Protein AF-A0A0C9YYE0-F1 (afdb_monomer_lite)

Sequence (436 aa):
MYNRGRCTLEIGPHVFMDTTVFEVHYHPVPVPVASPTTFVYQSMPSGSWQSNPQSSQANETTSTALPTSTPLLASLPSTLHVTQTLVSQVNQAAASNPTLANLLQLAVAGKASPDQLKTLGLLIQSLASSPSAAVDSTQPSTDPTRSTARADSATPTLPTTSQYQLQTPTRDFDLVLEFRENPADRWTFPRGPSKCEFVTLPGISGPFGDIILTTAVPFTALNAAASQGAEGVSEIQTIPRQVIAFRFKSAGSAVWDTISRWVGPNIEENCKVLSSIKPLERKYLAHRLPEGPELSQIQSAAVPSYSMKPIKPATESSRSRRKTVRRSVADSNVPGSPTAKRKRPTQNKNQIEPPRIACHSCGQSEVPLIQGGRYCRPCVNDGRVPNPAEPVATSDLPAARKVDQHLLQPTPQPATTATMVPSTDSNANAIDDPNT

Organism: NCBI:txid765257

Foldseek 3Di:
DAWLAFFWKDWPPDIFHRKTKDWADDDQDQDPDPDPPPPPPPDDDDDDDDDDDDDDDDDDDDDDDDDDDDDPPPPDDPDDDPDVVLVVLLVVVCSVDVLLVVLVVCVVVVNHDPVSVVVNVVVSVVSVPPPPPPPDDDDDDDDDDDDDDDDDDDDDDDPPDPDRDRDDPPDGIWMWIATPVHNVDIDTDDDALKAKDWAADPPDPDQWTKIKIKGWDQDQPPPPVPPDPDDDDPDPPDRQTAIIIMIGHRRGNSVVVSSDVSNPDCNVVSVVVNVPRDHDDDPDPVPDDDPDPVVVVVVVVPPPPDPPPPPPPPDDDDDDDDDDDDDDDDDDDDDDDDDDDDDDDDPDDPPPPPDQQAAQQPGHRPADADDVSHHHPVCVVVVVDDDPPDDPPPDDDDDDDDDDDDDDDDDDDDDDDDDDDDDDDDDDDDDDDDDD

Radius of gyration: 40.67 Å; chains: 1; bounding box: 116×113×113 Å

pLDDT: mean 72.46, std 22.52, range [32.56, 98.5]

Structure (mmCIF, N/CA/C/O backbone):
data_AF-A0A0C9YYE0-F1
#
_entry.id   AF-A0A0C9YYE0-F1
#
loop_
_atom_site.group_PDB
_atom_site.id
_atom_site.type_symbol
_atom_site.label_atom_id
_atom_site.label_alt_id
_atom_site.label_comp_id
_atom_site.label_asym_id
_atom_site.label_entity_id
_atom_site.label_seq_id
_atom_site.pdbx_PDB_ins_code
_atom_site.Cartn_x
_atom_site.Cartn_y
_atom_site.Cartn_z
_atom_site.occupancy
_atom_site.B_iso_or_equiv
_atom_site.auth_seq_id
_atom_site.auth_comp_id
_atom_site.auth_asym_id
_atom_site.auth_atom_id
_atom_site.pdbx_PDB_model_num
ATOM 1 N N . MET A 1 1 ? -7.289 -2.769 -12.411 1.00 92.75 1 MET A N 1
ATOM 2 C CA . MET A 1 1 ? -6.479 -3.350 -11.318 1.00 92.75 1 MET A CA 1
ATOM 3 C C . MET A 1 1 ? -6.099 -4.757 -11.734 1.00 92.75 1 MET A C 1
ATOM 5 O O . MET A 1 1 ? -6.988 -5.525 -12.074 1.00 92.75 1 MET A O 1
ATOM 9 N N . TYR A 1 2 ? -4.808 -5.063 -11.790 1.00 97.38 2 TYR A N 1
ATOM 10 C CA . TYR A 1 2 ? -4.288 -6.334 -12.293 1.00 97.38 2 TYR A CA 1
ATOM 11 C C . TYR A 1 2 ? -3.683 -7.131 -11.139 1.00 97.38 2 TYR A C 1
ATOM 13 O O . TYR A 1 2 ? -2.832 -6.609 -10.425 1.00 97.38 2 TYR A O 1
ATOM 21 N N . ASN A 1 3 ? -4.121 -8.375 -10.938 1.00 97.88 3 ASN A N 1
ATOM 22 C CA . ASN A 1 3 ? -3.542 -9.264 -9.929 1.00 97.88 3 ASN A CA 1
ATOM 23 C C . ASN A 1 3 ? -2.155 -9.731 -10.396 1.00 97.88 3 ASN A C 1
ATOM 25 O O . ASN A 1 3 ? -2.021 -10.248 -11.507 1.00 97.88 3 ASN A O 1
ATOM 29 N N . ARG A 1 4 ? -1.132 -9.527 -9.563 1.00 98.00 4 ARG A N 1
ATOM 30 C CA . ARG A 1 4 ? 0.264 -9.875 -9.863 1.00 98.00 4 ARG A CA 1
ATOM 31 C C . ARG A 1 4 ? 0.744 -11.132 -9.147 1.00 98.00 4 ARG A C 1
ATOM 33 O O . ARG A 1 4 ? 1.753 -11.697 -9.553 1.00 98.00 4 ARG A O 1
ATOM 40 N N . GLY A 1 5 ? 0.020 -11.598 -8.133 1.00 97.81 5 GLY A N 1
ATOM 41 C CA . GLY A 1 5 ? 0.331 -12.828 -7.416 1.00 97.81 5 GLY A CA 1
ATOM 42 C C . GLY A 1 5 ? 0.007 -12.754 -5.930 1.00 97.81 5 GLY A C 1
ATOM 43 O O . GLY A 1 5 ? -0.462 -11.738 -5.417 1.00 97.81 5 GLY A O 1
ATOM 44 N N . ARG A 1 6 ? 0.275 -13.863 -5.239 1.00 98.06 6 ARG A N 1
ATOM 45 C CA . ARG A 1 6 ? 0.143 -13.999 -3.786 1.00 98.06 6 ARG A CA 1
ATOM 46 C C . ARG A 1 6 ? 1.498 -14.299 -3.169 1.00 98.06 6 ARG A C 1
ATOM 48 O O . ARG A 1 6 ? 2.318 -14.967 -3.794 1.00 98.06 6 ARG A O 1
ATOM 55 N N . CYS A 1 7 ? 1.719 -13.809 -1.960 1.00 97.94 7 CYS A N 1
ATOM 56 C CA . CYS A 1 7 ? 2.944 -14.037 -1.201 1.00 97.94 7 CYS A CA 1
ATOM 57 C C . CYS A 1 7 ? 2.685 -13.849 0.299 1.00 97.94 7 CYS A C 1
ATOM 59 O O . CYS A 1 7 ? 1.625 -13.368 0.702 1.00 97.94 7 CYS A O 1
ATOM 61 N N . THR A 1 8 ? 3.654 -14.220 1.132 1.00 98.12 8 THR A N 1
ATOM 62 C CA . THR A 1 8 ? 3.598 -13.925 2.570 1.00 98.12 8 THR A CA 1
ATOM 63 C C . THR A 1 8 ? 4.330 -12.616 2.826 1.00 98.12 8 THR A C 1
ATOM 65 O O . THR A 1 8 ? 5.513 -12.511 2.520 1.00 98.12 8 THR A O 1
ATOM 68 N N . LEU A 1 9 ? 3.649 -11.615 3.379 1.00 98.06 9 LEU A N 1
ATOM 69 C CA . LEU A 1 9 ? 4.233 -10.303 3.654 1.00 98.06 9 LEU A CA 1
ATOM 70 C C . LEU A 1 9 ? 4.647 -10.197 5.123 1.00 98.06 9 LEU A C 1
ATOM 72 O O . LEU A 1 9 ? 3.826 -10.402 6.010 1.00 98.06 9 LEU A O 1
ATOM 76 N N . GLU A 1 10 ? 5.896 -9.830 5.391 1.00 97.81 10 GLU A N 1
ATOM 77 C CA . GLU A 1 10 ? 6.389 -9.537 6.738 1.00 97.81 10 GLU A CA 1
ATOM 78 C C . GLU A 1 10 ? 6.703 -8.050 6.895 1.00 97.81 10 GLU A C 1
ATOM 80 O O . GLU A 1 10 ? 7.389 -7.448 6.060 1.00 97.81 10 GLU A O 1
ATOM 85 N N . ILE A 1 11 ? 6.217 -7.467 7.992 1.00 95.44 11 ILE A N 1
ATOM 86 C CA . ILE A 1 11 ? 6.440 -6.068 8.366 1.00 95.44 11 ILE A CA 1
ATOM 87 C C . ILE A 1 11 ? 6.867 -6.043 9.833 1.00 95.44 11 ILE A C 1
ATOM 89 O O . ILE A 1 11 ? 6.046 -6.131 10.749 1.00 95.44 11 ILE A O 1
ATOM 93 N N . GLY A 1 12 ? 8.176 -5.947 10.071 1.00 91.94 12 GLY A N 1
ATOM 94 C CA . GLY A 1 12 ? 8.724 -6.077 11.421 1.00 91.94 12 GLY A CA 1
ATOM 95 C C . GLY A 1 12 ? 8.354 -7.437 12.042 1.00 91.94 12 GLY A C 1
ATOM 96 O O . GLY A 1 12 ? 8.708 -8.457 11.457 1.00 91.94 12 GLY A O 1
ATOM 97 N N . PRO A 1 13 ? 7.674 -7.484 13.205 1.00 91.31 13 PRO A N 1
ATOM 98 C CA . PRO A 1 13 ? 7.253 -8.738 13.837 1.00 91.31 13 PRO A CA 1
ATOM 99 C C . PRO A 1 13 ? 5.944 -9.319 13.268 1.00 91.31 13 PRO A C 1
ATOM 101 O O . PRO A 1 13 ? 5.551 -10.414 13.663 1.00 91.31 13 PRO A O 1
ATOM 104 N N . HIS A 1 14 ? 5.240 -8.593 12.394 1.00 94.44 14 HIS A N 1
ATOM 105 C CA . HIS A 1 14 ? 3.946 -9.013 11.859 1.00 94.44 14 HIS A CA 1
ATOM 106 C C . HIS A 1 14 ? 4.117 -9.796 10.560 1.00 94.44 14 HIS A C 1
ATOM 108 O O . HIS A 1 14 ? 4.916 -9.414 9.704 1.00 94.44 14 HIS A O 1
ATOM 114 N N . VAL A 1 15 ? 3.339 -10.868 10.409 1.00 97.12 15 VAL A N 1
ATOM 115 C CA . VAL A 1 15 ? 3.357 -11.755 9.241 1.00 97.12 15 VAL A CA 1
ATOM 116 C C . VAL A 1 15 ? 1.936 -11.886 8.703 1.00 97.12 15 VAL A C 1
ATOM 118 O O . VAL A 1 15 ? 1.043 -12.313 9.427 1.00 97.12 15 VAL A O 1
ATOM 121 N N . PHE A 1 16 ? 1.746 -11.551 7.431 1.00 97.50 16 PHE A N 1
ATOM 122 C CA . PHE A 1 16 ? 0.470 -11.588 6.725 1.00 97.50 16 PHE A CA 1
ATOM 123 C C . PHE A 1 16 ? 0.529 -12.641 5.618 1.00 97.50 16 PHE A C 1
ATOM 125 O O . PHE A 1 16 ? 1.120 -12.435 4.551 1.00 97.50 16 PHE A O 1
ATOM 132 N N . MET A 1 17 ? -0.065 -13.801 5.884 1.00 98.00 17 MET A N 1
ATOM 133 C CA . MET A 1 17 ? -0.098 -14.916 4.936 1.00 98.00 17 MET A CA 1
ATOM 134 C C . MET A 1 17 ? -1.045 -14.626 3.766 1.00 98.00 17 MET A C 1
ATOM 136 O O . MET A 1 17 ? -2.058 -13.947 3.930 1.00 98.00 17 MET A O 1
ATOM 140 N N . ASP A 1 18 ? -0.728 -15.181 2.593 1.00 97.69 18 ASP A N 1
ATOM 141 C CA . ASP A 1 18 ? -1.560 -15.099 1.382 1.00 97.69 18 ASP A CA 1
ATOM 142 C C . ASP A 1 18 ? -1.953 -13.665 0.974 1.00 97.69 18 ASP A C 1
ATOM 144 O O . ASP A 1 18 ? -3.038 -13.429 0.436 1.00 97.69 18 ASP A O 1
ATOM 148 N N . THR A 1 19 ? -1.065 -12.697 1.211 1.00 98.19 19 THR A N 1
ATOM 149 C CA . THR A 1 19 ? -1.252 -11.309 0.778 1.00 98.19 19 THR A CA 1
ATOM 150 C C . THR A 1 19 ? -1.233 -11.254 -0.748 1.00 98.19 19 THR A C 1
ATOM 152 O O . THR A 1 19 ? -0.275 -11.705 -1.385 1.00 98.19 19 THR A O 1
ATOM 155 N N . THR A 1 20 ? -2.295 -10.710 -1.347 1.00 98.31 20 THR A N 1
ATOM 156 C CA . THR A 1 20 ? -2.402 -10.550 -2.804 1.00 98.31 20 THR A CA 1
ATOM 157 C C . THR A 1 20 ? -1.880 -9.176 -3.211 1.00 98.31 20 THR A C 1
ATOM 159 O O . THR A 1 20 ? -2.264 -8.161 -2.627 1.00 98.31 20 THR A O 1
ATOM 162 N N . VAL A 1 21 ? -1.005 -9.143 -4.216 1.00 98.38 21 VAL A N 1
ATOM 163 C CA . VAL A 1 21 ? -0.408 -7.912 -4.747 1.00 98.38 21 VAL A CA 1
ATOM 164 C C . VAL A 1 21 ? -1.102 -7.533 -6.048 1.00 98.38 21 VAL A C 1
ATOM 166 O O . VAL A 1 21 ? -1.227 -8.350 -6.965 1.00 98.38 21 VAL A O 1
ATOM 169 N N . PHE A 1 22 ? -1.518 -6.277 -6.148 1.00 98.50 22 PHE A N 1
ATOM 170 C CA . PHE A 1 22 ? -2.185 -5.735 -7.320 1.00 98.50 22 PHE A CA 1
ATOM 171 C C . PHE A 1 22 ? -1.460 -4.519 -7.888 1.00 98.50 22 PHE A C 1
ATOM 173 O O . PHE A 1 22 ? -0.924 -3.686 -7.160 1.00 98.50 22 PHE A O 1
ATOM 180 N N . GLU A 1 23 ? -1.528 -4.397 -9.210 1.00 97.94 23 GLU A N 1
ATOM 181 C CA . GLU A 1 23 ? -1.087 -3.236 -9.973 1.00 97.94 23 GLU A CA 1
ATOM 182 C C . GLU A 1 23 ? -2.306 -2.399 -10.392 1.00 97.94 23 GLU A C 1
ATOM 184 O O . GLU A 1 23 ? -3.191 -2.875 -11.120 1.00 97.94 23 GLU A O 1
ATOM 189 N N . VAL A 1 24 ? -2.386 -1.152 -9.930 1.00 97.19 24 VAL A N 1
ATOM 190 C CA . VAL A 1 24 ? -3.504 -0.244 -10.223 1.00 97.19 24 VAL A CA 1
ATOM 191 C C . VAL A 1 24 ? -3.076 0.804 -11.237 1.00 97.19 24 VAL A C 1
ATOM 193 O O . VAL A 1 24 ? -2.284 1.685 -10.931 1.00 97.19 24 VAL A O 1
ATOM 196 N N . HIS A 1 25 ? -3.650 0.726 -12.436 1.00 95.31 25 HIS A N 1
ATOM 197 C CA . HIS A 1 25 ? -3.531 1.758 -13.463 1.00 95.31 25 HIS A CA 1
ATOM 198 C C . HIS A 1 25 ? -4.698 2.726 -13.362 1.00 95.31 25 HIS A C 1
ATOM 200 O O . HIS A 1 25 ? -5.850 2.301 -13.235 1.00 95.31 25 HIS A O 1
ATOM 206 N N . TYR A 1 26 ? -4.393 4.015 -13.439 1.00 91.69 26 TYR A N 1
ATOM 207 C CA . TYR A 1 26 ? -5.392 5.072 -13.446 1.00 91.69 26 TYR A CA 1
ATOM 208 C C . TYR A 1 26 ? -5.872 5.309 -14.873 1.00 91.69 26 TYR A C 1
ATOM 210 O O . TYR A 1 26 ? -5.066 5.477 -15.788 1.00 91.69 26 TYR A O 1
ATOM 218 N N . HIS A 1 27 ? -7.189 5.323 -15.069 1.00 86.69 27 HIS A N 1
ATOM 219 C CA . HIS A 1 27 ? -7.743 5.739 -16.349 1.00 86.69 27 HIS A CA 1
ATOM 220 C C . HIS A 1 27 ? -7.502 7.240 -16.539 1.00 86.69 27 HIS A C 1
ATOM 222 O O . HIS A 1 27 ? -7.683 8.000 -15.582 1.00 86.69 27 HIS A O 1
ATOM 228 N N . PRO A 1 28 ? -7.099 7.677 -17.746 1.00 83.00 28 PRO A N 1
ATOM 229 C CA . PRO A 1 28 ? -7.001 9.095 -18.036 1.00 83.00 28 PRO A CA 1
ATOM 230 C C . PRO A 1 28 ? -8.387 9.708 -17.838 1.00 83.00 28 PRO A C 1
ATOM 232 O O . PRO A 1 28 ? -9.359 9.299 -18.474 1.00 83.00 28 PRO A O 1
ATOM 235 N N . VAL A 1 29 ? -8.486 10.655 -16.908 1.00 80.12 29 VAL A N 1
ATOM 236 C CA . VAL A 1 29 ? -9.707 11.437 -16.735 1.00 80.12 29 VAL A CA 1
ATOM 237 C C . VAL A 1 29 ? -9.737 12.434 -17.891 1.00 80.12 29 VAL A C 1
ATOM 239 O O . VAL A 1 29 ? -8.778 13.198 -18.028 1.00 80.12 29 VAL A O 1
ATOM 242 N N . PRO A 1 30 ? -10.776 12.433 -18.745 1.00 76.62 30 PRO A N 1
ATOM 243 C CA . PRO A 1 30 ? -10.892 13.420 -19.804 1.00 76.62 30 PRO A CA 1
ATOM 244 C C . PRO A 1 30 ? -11.035 14.795 -19.152 1.00 76.62 30 PRO A C 1
ATOM 246 O O . PRO A 1 30 ? -12.069 15.119 -18.569 1.00 76.62 30 PRO A O 1
ATOM 249 N N . VAL A 1 31 ? -9.973 15.593 -19.210 1.00 75.06 31 VAL A N 1
ATOM 250 C CA . VAL A 1 31 ? -10.035 16.989 -18.793 1.00 75.06 31 VAL A CA 1
ATOM 251 C C . VAL A 1 31 ? -10.754 17.737 -19.915 1.00 75.06 31 VAL A C 1
ATOM 253 O O . VAL A 1 31 ? -10.310 17.652 -21.065 1.00 75.06 31 VAL A O 1
ATOM 256 N N . PRO A 1 32 ? -11.873 18.431 -19.642 1.00 69.81 32 PRO A N 1
ATOM 257 C CA . PRO A 1 32 ? -12.499 19.264 -20.652 1.00 69.81 32 PRO A CA 1
ATOM 258 C C . PRO A 1 32 ? -11.482 20.328 -21.062 1.00 69.81 32 PRO A C 1
ATOM 260 O O . PRO A 1 32 ? -11.087 21.169 -20.254 1.00 69.81 32 PRO A O 1
ATOM 263 N N . VAL A 1 33 ? -11.022 20.264 -22.312 1.00 75.62 33 VAL A N 1
ATOM 264 C CA . VAL A 1 33 ? -10.204 21.325 -22.894 1.00 75.62 33 VAL A CA 1
ATOM 265 C C . VAL A 1 33 ? -11.067 22.573 -22.838 1.00 75.62 33 VAL A C 1
ATOM 267 O O . VAL A 1 33 ? -12.129 22.611 -23.465 1.00 75.62 33 VAL A O 1
ATOM 270 N N . ALA A 1 34 ? -10.652 23.555 -22.034 1.00 68.69 34 ALA A N 1
ATOM 271 C CA . ALA A 1 34 ? -11.303 24.850 -22.005 1.00 68.69 34 ALA A CA 1
ATOM 272 C C . ALA A 1 34 ? -11.390 25.320 -23.456 1.00 68.69 34 ALA A C 1
ATOM 274 O O . ALA A 1 34 ? -10.364 25.514 -24.113 1.00 68.69 34 ALA A O 1
ATOM 275 N N . SER A 1 35 ? -12.614 25.397 -23.986 1.00 71.06 35 SER A N 1
ATOM 276 C CA . SER A 1 35 ? -12.828 25.946 -25.319 1.00 71.06 35 SER A CA 1
ATOM 277 C C . SER A 1 35 ? -12.159 27.314 -25.312 1.00 71.06 35 SER A C 1
ATOM 279 O O . SER A 1 35 ? -12.397 28.052 -24.351 1.00 71.06 35 SER A O 1
ATOM 281 N N . PRO A 1 36 ? -11.282 27.635 -26.281 1.00 66.94 36 PRO A N 1
ATOM 282 C CA . PRO A 1 36 ? -10.594 28.912 -26.284 1.00 66.94 36 PRO A CA 1
ATOM 283 C C . PRO A 1 36 ? -11.669 29.984 -26.204 1.00 66.94 36 PRO A C 1
ATOM 285 O O . PRO A 1 36 ? -12.469 30.134 -27.130 1.00 66.94 36 PRO A O 1
ATOM 288 N N . THR A 1 37 ? -11.743 30.659 -25.057 1.00 55.25 37 THR A N 1
ATOM 289 C CA . THR A 1 37 ? -12.642 31.778 -24.845 1.00 55.25 37 THR A CA 1
ATOM 290 C C . THR A 1 37 ? -12.244 32.776 -25.905 1.00 55.25 37 THR A C 1
ATOM 292 O O . THR A 1 37 ? -11.192 33.411 -25.829 1.00 55.25 37 THR A O 1
ATOM 295 N N . THR A 1 38 ? -13.043 32.847 -26.963 1.00 57.56 38 THR A N 1
ATOM 296 C CA . THR A 1 38 ? -12.921 33.909 -27.939 1.00 57.56 38 THR A CA 1
ATOM 297 C C . THR A 1 38 ? -13.198 35.162 -27.128 1.00 57.56 38 THR A C 1
ATOM 299 O O . THR A 1 38 ? -14.326 35.372 -26.687 1.00 57.56 38 THR A O 1
ATOM 302 N N . PHE A 1 39 ? -12.147 35.917 -26.800 1.00 47.28 39 PHE A N 1
ATOM 303 C CA . PHE A 1 39 ? -12.272 37.202 -26.132 1.00 47.28 39 PHE A CA 1
ATOM 304 C C . PHE A 1 39 ? -13.106 38.087 -27.055 1.00 47.28 39 PHE A C 1
ATOM 306 O O . PHE A 1 39 ? -12.592 38.694 -27.993 1.00 47.28 39 PHE A O 1
ATOM 313 N N . VAL A 1 40 ? -14.417 38.124 -26.827 1.00 42.78 40 VAL A N 1
ATOM 314 C CA . VAL A 1 40 ? -15.270 39.154 -27.398 1.00 42.78 40 VAL A CA 1
ATOM 315 C C . VAL A 1 40 ? -14.863 40.429 -26.677 1.00 42.78 40 VAL A C 1
ATOM 317 O O . VAL A 1 40 ? -15.182 40.628 -25.507 1.00 42.78 40 VAL A O 1
ATOM 320 N N . TYR A 1 41 ? -14.082 41.254 -27.367 1.00 40.50 41 TYR A N 1
ATOM 321 C CA . TYR A 1 41 ? -13.718 42.597 -26.941 1.00 40.50 41 TYR A CA 1
ATOM 322 C C . TYR A 1 41 ? -15.015 43.419 -26.855 1.00 40.50 41 TYR A C 1
ATOM 324 O O . TYR A 1 41 ? -15.444 44.035 -27.828 1.00 40.50 41 TYR A O 1
ATOM 332 N N . GLN A 1 42 ? -15.700 43.389 -25.711 1.00 41.75 42 GLN A N 1
ATOM 333 C CA . GLN A 1 42 ? -16.744 44.366 -25.423 1.00 41.75 42 GLN A CA 1
ATOM 334 C C . GLN A 1 42 ? -16.045 45.685 -25.095 1.00 41.75 42 GLN A C 1
ATOM 336 O O . GLN A 1 42 ? -15.520 45.886 -24.002 1.00 41.75 42 GLN A O 1
ATOM 341 N N . SER A 1 43 ? -16.002 46.573 -26.084 1.00 41.34 43 SER A N 1
ATOM 342 C CA . SER A 1 43 ? -15.603 47.967 -25.933 1.00 41.34 43 SER A CA 1
ATOM 343 C C . SER A 1 43 ? -16.503 48.649 -24.900 1.00 41.34 43 SER A C 1
ATOM 345 O O . SER A 1 43 ? -17.655 48.968 -25.198 1.00 41.34 43 SER A O 1
ATOM 347 N N . MET A 1 44 ? -15.996 48.862 -23.685 1.00 43.19 44 MET A N 1
ATOM 348 C CA . MET A 1 44 ? -16.654 49.735 -22.716 1.00 43.19 44 MET A CA 1
ATOM 349 C C . MET A 1 44 ? -16.410 51.209 -23.082 1.00 43.19 44 MET A C 1
ATOM 351 O O . MET A 1 44 ? -15.272 51.573 -23.385 1.00 43.19 44 MET A O 1
ATOM 355 N N . PRO A 1 45 ? -17.443 52.070 -23.051 1.00 46.69 45 PRO A N 1
ATOM 356 C CA . PRO A 1 45 ? -17.283 53.505 -23.235 1.00 46.69 45 PRO A CA 1
ATOM 357 C C . PRO A 1 45 ? -16.617 54.143 -22.008 1.00 46.69 45 PRO A C 1
ATOM 359 O O . PRO A 1 45 ? -16.979 53.875 -20.863 1.00 46.69 45 PRO A O 1
ATOM 362 N N . SER A 1 46 ? -15.636 55.003 -22.276 1.00 50.78 46 SER A N 1
ATOM 363 C CA . SER A 1 46 ? -14.877 55.788 -21.304 1.00 50.78 46 SER A CA 1
ATOM 364 C C . SER A 1 46 ? -15.783 56.634 -20.401 1.00 50.78 46 SER A C 1
ATOM 366 O O . SER A 1 46 ? -16.405 57.589 -20.861 1.00 50.78 46 SER A O 1
ATOM 368 N N . GLY A 1 47 ? -15.807 56.314 -19.106 1.00 42.88 47 GLY A N 1
ATOM 369 C CA . GLY A 1 47 ? -16.393 57.132 -18.044 1.00 42.88 47 GLY A CA 1
ATOM 370 C C . GLY A 1 47 ? -15.314 57.559 -17.051 1.00 42.88 47 GLY A C 1
ATOM 371 O O . GLY A 1 47 ? -14.641 56.726 -16.451 1.00 42.88 47 GLY A O 1
ATOM 372 N N . SER A 1 48 ? -15.128 58.869 -16.932 1.00 43.69 48 SER A N 1
ATOM 373 C CA . SER A 1 48 ? -14.142 59.578 -16.116 1.00 43.69 48 SER A CA 1
ATOM 374 C C . SER A 1 48 ? -14.287 59.327 -14.611 1.00 43.69 48 SER A C 1
ATOM 376 O O . SER A 1 48 ? -15.347 59.582 -14.041 1.00 43.69 48 SER A O 1
ATOM 378 N N . TRP A 1 49 ? -13.194 58.940 -13.952 1.00 32.56 49 TRP A N 1
ATOM 379 C CA . TRP A 1 49 ? -13.071 58.968 -12.495 1.00 32.56 49 TRP A CA 1
ATOM 380 C C . TRP A 1 49 ? -12.626 60.360 -12.046 1.00 32.56 49 TRP A C 1
ATOM 382 O O . TRP A 1 49 ? -11.526 60.801 -12.376 1.00 32.56 49 TRP A O 1
ATOM 392 N N . GLN A 1 50 ? -13.483 61.042 -11.289 1.00 43.66 50 GLN A N 1
ATOM 393 C CA . GLN A 1 50 ? -13.140 62.254 -10.556 1.00 43.66 50 GLN A CA 1
ATOM 394 C C . GLN A 1 50 ? -12.857 61.856 -9.104 1.00 43.66 50 GLN A C 1
ATOM 396 O O . GLN A 1 50 ? -13.696 61.281 -8.413 1.00 43.66 50 GLN A O 1
ATOM 401 N N . SER A 1 51 ? -11.623 62.105 -8.684 1.00 44.22 51 SER A N 1
ATOM 402 C CA . SER A 1 51 ? -11.086 61.890 -7.345 1.00 44.22 51 SER A CA 1
ATOM 403 C C . SER A 1 51 ? -11.695 62.853 -6.328 1.00 44.22 51 SER A C 1
ATOM 405 O O . SER A 1 51 ? -11.738 64.054 -6.591 1.00 44.22 51 SER A O 1
ATOM 407 N N . ASN A 1 52 ? -12.038 62.360 -5.136 1.00 37.03 52 ASN A N 1
ATOM 408 C CA . ASN A 1 52 ? -12.161 63.208 -3.952 1.00 37.03 52 ASN A CA 1
ATOM 409 C C . ASN A 1 52 ? -11.738 62.438 -2.681 1.00 37.03 52 ASN A C 1
ATOM 411 O O . ASN A 1 52 ? -12.254 61.341 -2.461 1.00 37.03 52 ASN A O 1
ATOM 415 N N . PRO A 1 53 ? -10.822 62.968 -1.848 1.00 54.12 53 PRO A N 1
ATOM 416 C CA . PRO A 1 53 ? -10.465 62.376 -0.561 1.00 54.12 53 PRO A CA 1
ATOM 417 C C . PRO A 1 53 ? -10.923 63.268 0.603 1.00 54.12 53 PRO A C 1
ATOM 419 O O . PRO A 1 53 ? -10.522 64.425 0.661 1.00 54.12 53 PRO A O 1
ATOM 422 N N . GLN A 1 54 ? -11.685 62.749 1.577 1.00 39.12 54 GLN A N 1
ATOM 423 C CA . GLN A 1 54 ? -11.810 63.443 2.868 1.00 39.12 54 GLN A CA 1
ATOM 424 C C . GLN A 1 54 ? -12.289 62.551 4.035 1.00 39.12 54 GLN A C 1
ATOM 426 O O . GLN A 1 54 ? -13.397 62.031 4.036 1.00 39.12 54 GLN A O 1
ATOM 431 N N . SER A 1 55 ? -11.381 62.409 5.007 1.00 40.22 55 SER A N 1
ATOM 432 C CA . SER A 1 55 ? -11.509 62.442 6.478 1.00 40.22 55 SER A CA 1
ATOM 433 C C . SER A 1 55 ? -12.695 61.813 7.248 1.00 40.22 55 SER A C 1
ATOM 435 O O . SER A 1 55 ? -13.831 62.255 7.148 1.00 40.22 55 SER A O 1
ATOM 437 N N . SER A 1 56 ? -12.294 60.982 8.224 1.00 43.03 56 SER A N 1
ATOM 438 C CA . SER A 1 56 ? -12.629 61.009 9.666 1.00 43.03 56 SER A CA 1
ATOM 439 C C . SER A 1 56 ? -14.046 60.741 10.201 1.00 43.03 56 SER A C 1
ATOM 441 O O . SER A 1 56 ? -15.028 61.320 9.764 1.00 43.03 56 SER A O 1
ATOM 443 N N . GLN A 1 57 ? -14.010 60.051 11.351 1.00 38.56 57 GLN A N 1
ATOM 444 C CA . GLN A 1 57 ? -14.910 60.084 12.513 1.00 38.56 57 GLN A CA 1
ATOM 445 C C . GLN A 1 57 ? -15.977 58.997 12.688 1.00 38.56 57 GLN A C 1
ATOM 447 O O . GLN A 1 57 ? -16.406 58.308 11.773 1.00 38.56 57 GLN A O 1
ATOM 452 N N . ALA A 1 58 ? -16.248 58.806 13.977 1.00 43.47 58 ALA A N 1
ATOM 453 C CA . ALA A 1 58 ? -16.788 57.650 14.661 1.00 43.47 58 ALA A CA 1
ATOM 454 C C . ALA A 1 58 ? -18.301 57.754 14.932 1.00 43.47 58 ALA A C 1
ATOM 456 O O . ALA A 1 58 ? -18.901 58.807 14.752 1.00 43.47 58 ALA A O 1
ATOM 457 N N . ASN A 1 59 ? -18.813 56.669 15.522 1.00 40.72 59 ASN A N 1
ATOM 458 C CA . ASN A 1 59 ? -20.022 56.533 16.342 1.00 40.72 59 ASN A CA 1
ATOM 459 C C . ASN A 1 59 ? -21.416 56.411 15.681 1.00 40.72 59 ASN A C 1
ATOM 461 O O . ASN A 1 59 ? -21.914 57.304 15.014 1.00 40.72 59 ASN A O 1
ATOM 465 N N . GLU A 1 60 ? -22.041 55.277 16.032 1.00 40.94 60 GLU A N 1
ATOM 466 C CA . GLU A 1 60 ? -23.391 55.104 16.602 1.00 40.94 60 GLU A CA 1
ATOM 467 C C . GLU A 1 60 ? -24.678 55.434 15.804 1.00 40.94 60 GLU A C 1
ATOM 469 O O . GLU A 1 60 ? -25.001 56.572 15.502 1.00 40.94 60 GLU A O 1
ATOM 474 N N . THR A 1 61 ? -25.480 54.365 15.640 1.00 39.69 61 THR A N 1
ATOM 475 C CA . THR A 1 61 ? -26.958 54.244 15.746 1.00 39.69 61 THR A CA 1
ATOM 476 C C . THR A 1 61 ? -27.871 55.256 15.045 1.00 39.69 61 THR A C 1
ATOM 478 O O . THR A 1 61 ? -28.024 56.370 15.518 1.00 39.69 61 THR A O 1
ATOM 481 N N . THR A 1 62 ? -28.691 54.807 14.079 1.00 38.09 62 THR A N 1
ATOM 482 C CA . THR A 1 62 ? -30.154 54.566 14.235 1.00 38.09 62 THR A CA 1
ATOM 483 C C . THR A 1 62 ? -30.826 54.098 12.931 1.00 38.09 62 THR A C 1
ATOM 485 O O . THR A 1 62 ? -30.372 54.367 11.826 1.00 38.09 62 THR A O 1
ATOM 488 N N . SER A 1 63 ? -31.919 53.355 13.111 1.00 43.53 63 SER A N 1
ATOM 489 C CA . SER A 1 63 ? -32.778 52.680 12.136 1.00 43.53 63 SER A CA 1
ATOM 490 C C . SER A 1 63 ? -33.441 53.569 11.077 1.00 43.53 63 SER A C 1
ATOM 492 O O . SER A 1 63 ? -33.942 54.649 11.379 1.00 43.53 63 SER A O 1
ATOM 494 N N . THR A 1 64 ? -33.654 53.018 9.877 1.00 39.19 64 THR A N 1
ATOM 495 C CA . THR A 1 64 ? -34.842 53.329 9.061 1.00 39.19 64 THR A CA 1
ATOM 496 C C . THR A 1 64 ? -35.244 52.102 8.237 1.00 39.19 64 THR A C 1
ATOM 498 O O . THR A 1 64 ? -34.421 51.486 7.566 1.00 39.19 64 THR A O 1
ATOM 501 N N . ALA A 1 65 ? -36.508 51.706 8.372 1.00 46.00 65 ALA A N 1
ATOM 502 C CA . ALA A 1 65 ? -37.123 50.508 7.809 1.00 46.00 65 ALA A CA 1
ATOM 503 C C . ALA A 1 65 ? -37.597 50.709 6.359 1.00 46.00 65 ALA A C 1
ATOM 505 O O . ALA A 1 65 ? -38.092 51.789 6.061 1.00 46.00 65 ALA A O 1
ATOM 506 N N . LEU A 1 66 ? -37.516 49.662 5.516 1.00 42.28 66 LEU A N 1
ATOM 507 C CA . LEU A 1 66 ? -38.394 49.343 4.363 1.00 42.28 66 LEU A CA 1
ATOM 508 C C . LEU A 1 66 ? -37.905 48.044 3.654 1.00 42.28 66 LEU A C 1
ATOM 510 O O . LEU A 1 66 ? -36.760 47.646 3.848 1.00 42.28 66 LEU A O 1
ATOM 514 N N . PRO A 1 67 ? -38.700 47.431 2.757 1.00 43.75 67 PRO A N 1
ATOM 515 C CA . PRO A 1 67 ? -39.810 46.523 3.008 1.00 43.75 67 PRO A CA 1
ATOM 516 C C . PRO A 1 67 ? -39.411 45.029 2.982 1.00 43.75 67 PRO A C 1
ATOM 518 O O . PRO A 1 67 ? -38.496 44.578 2.296 1.00 43.75 67 PRO A O 1
ATOM 521 N N . THR A 1 68 ? -40.185 44.258 3.735 1.00 41.25 68 THR A N 1
ATOM 522 C CA . THR A 1 68 ? -40.116 42.813 3.952 1.00 41.25 68 THR A CA 1
ATOM 523 C C . THR A 1 68 ? -40.289 42.011 2.656 1.00 41.25 68 THR A C 1
ATOM 525 O O . THR A 1 68 ? -41.398 41.885 2.142 1.00 41.25 68 THR A O 1
ATOM 528 N N . SER A 1 69 ? -39.207 41.403 2.166 1.00 40.66 69 SER A N 1
ATOM 529 C CA . SER A 1 69 ? -39.285 40.207 1.322 1.00 40.66 69 SER A CA 1
ATOM 530 C C . SER A 1 69 ? -39.235 38.977 2.232 1.00 40.66 69 SER A C 1
ATOM 532 O O . SER A 1 69 ? -38.355 38.811 3.075 1.00 40.66 69 SER A O 1
ATOM 534 N N . THR A 1 70 ? -40.269 38.158 2.124 1.00 44.09 70 THR A N 1
ATOM 535 C CA . THR A 1 70 ? -40.492 36.914 2.866 1.00 44.09 70 THR A CA 1
ATOM 536 C C . THR A 1 70 ? -39.312 35.937 2.732 1.00 44.09 70 THR A C 1
ATOM 538 O O . THR A 1 70 ? -38.854 35.705 1.612 1.00 44.09 70 THR A O 1
ATOM 541 N N . PRO A 1 71 ? -38.826 35.315 3.824 1.00 49.16 71 PRO A N 1
ATOM 542 C CA . PRO A 1 71 ? -37.639 34.469 3.776 1.00 49.16 71 PRO A CA 1
ATOM 543 C C . PRO A 1 71 ? -37.953 33.069 3.221 1.00 49.16 71 PRO A C 1
ATOM 545 O O . PRO A 1 71 ? -38.682 32.290 3.830 1.00 49.16 71 PRO A O 1
ATOM 548 N N . LEU A 1 72 ? -37.302 32.705 2.111 1.00 50.25 72 LEU A N 1
ATOM 549 C CA . LEU A 1 72 ? -37.253 31.346 1.536 1.00 50.25 72 LEU A CA 1
ATOM 550 C C . LEU A 1 72 ? -36.561 30.300 2.444 1.00 50.25 72 LEU A C 1
ATOM 552 O O . LEU A 1 72 ? -36.487 29.123 2.098 1.00 50.25 72 LEU A O 1
ATOM 556 N N . LEU A 1 73 ? -36.069 30.702 3.620 1.00 48.19 73 LEU A N 1
ATOM 557 C CA . LEU A 1 73 ? -35.276 29.863 4.526 1.00 48.19 73 LEU A CA 1
ATOM 558 C C . LEU A 1 73 ? -36.103 28.881 5.377 1.00 48.19 73 LEU A C 1
ATOM 560 O O . LEU A 1 73 ? -35.524 28.002 6.006 1.00 48.19 73 LEU A O 1
ATOM 564 N N . ALA A 1 74 ? -37.437 28.978 5.382 1.00 47.34 74 ALA A N 1
ATOM 565 C CA . ALA A 1 74 ? -38.298 28.106 6.194 1.00 47.34 74 ALA A CA 1
ATOM 566 C C . ALA A 1 74 ? -38.593 26.723 5.570 1.00 47.34 74 ALA A C 1
ATOM 568 O O . ALA A 1 74 ? -39.285 25.918 6.186 1.00 47.34 74 ALA A O 1
ATOM 569 N N . SER A 1 75 ? -38.089 26.430 4.365 1.00 47.03 75 SER A N 1
ATOM 570 C CA . SER A 1 75 ? -38.373 25.169 3.648 1.00 47.03 75 SER A CA 1
ATOM 571 C C . SER A 1 75 ? -37.183 24.209 3.537 1.00 47.03 75 SER A C 1
ATOM 573 O O . SER A 1 75 ? -37.293 23.157 2.911 1.00 47.03 75 SER A O 1
ATOM 575 N N . LEU A 1 76 ? -36.046 24.531 4.159 1.00 50.88 76 LEU A N 1
ATOM 576 C CA . LEU A 1 76 ? -34.874 23.659 4.159 1.00 50.88 76 LEU A CA 1
ATOM 577 C C . LEU A 1 76 ? -35.061 22.527 5.186 1.00 50.88 76 LEU A C 1
ATOM 579 O O . LEU A 1 76 ? -35.125 22.812 6.385 1.00 50.88 76 LEU A O 1
ATOM 583 N N . PRO A 1 77 ? -35.125 21.246 4.774 1.00 60.56 77 PRO A N 1
ATOM 584 C CA . PRO A 1 77 ? -35.104 20.144 5.726 1.00 60.56 77 PRO A CA 1
ATOM 585 C C . PRO A 1 77 ? -33.783 20.200 6.501 1.00 60.56 77 PRO A C 1
ATOM 587 O O . PRO A 1 77 ? -32.707 20.178 5.905 1.00 60.56 77 PRO A O 1
ATOM 590 N N . SER A 1 78 ? -33.843 20.259 7.834 1.00 60.34 78 SER A N 1
ATOM 591 C CA . SER A 1 78 ? -32.675 20.410 8.725 1.00 60.34 78 SER A CA 1
ATOM 592 C C . SER A 1 78 ? -31.705 19.212 8.724 1.00 60.34 78 SER A C 1
ATOM 594 O O . SER A 1 78 ? -30.836 19.111 9.581 1.00 60.34 78 SER A O 1
ATOM 596 N N . THR A 1 79 ? -31.848 18.291 7.773 1.00 61.66 79 THR A N 1
ATOM 597 C CA . THR A 1 79 ? -31.059 17.065 7.613 1.00 61.66 79 THR A CA 1
ATOM 598 C C . THR A 1 79 ? -30.838 16.773 6.126 1.00 61.66 79 THR A C 1
ATOM 600 O O . THR A 1 79 ? -31.308 15.777 5.573 1.00 61.66 79 THR A O 1
ATOM 603 N N . LEU A 1 80 ? -30.101 17.659 5.448 1.00 71.56 80 LEU A N 1
ATOM 604 C CA . LEU A 1 80 ? -29.522 17.337 4.144 1.00 71.56 80 LEU A CA 1
ATOM 605 C C . LEU A 1 80 ? -28.472 16.238 4.342 1.00 71.56 80 LEU A C 1
ATOM 607 O O . LEU A 1 80 ? -27.374 16.483 4.838 1.00 71.56 80 LEU A O 1
ATOM 611 N N . HIS A 1 81 ? -28.829 15.009 3.976 1.00 78.19 81 HIS A N 1
ATOM 612 C CA . HIS A 1 81 ? -27.875 13.913 3.913 1.00 78.19 81 HIS A CA 1
ATOM 613 C C . HIS A 1 81 ? -26.893 14.214 2.781 1.00 78.19 81 HIS A C 1
ATOM 615 O O . HIS A 1 81 ? -27.286 14.314 1.618 1.00 78.19 81 HIS A O 1
ATOM 621 N N . VAL A 1 82 ? -25.618 14.381 3.124 1.00 85.12 82 VAL A N 1
ATOM 622 C CA . VAL A 1 82 ? -24.546 14.575 2.146 1.00 85.12 82 VAL A CA 1
ATOM 623 C C . VAL A 1 82 ? -24.370 13.261 1.384 1.00 85.12 82 VAL A C 1
ATOM 625 O O . VAL A 1 82 ? -23.754 12.320 1.878 1.00 85.12 82 VAL A O 1
ATOM 628 N N . THR A 1 83 ? -24.968 13.162 0.197 1.00 88.38 83 THR A N 1
ATOM 629 C CA . THR A 1 83 ? -24.809 11.994 -0.675 1.00 88.38 83 THR A CA 1
ATOM 630 C C . THR A 1 83 ? -23.481 12.079 -1.426 1.00 88.38 83 THR A C 1
ATOM 632 O O . THR A 1 83 ? -23.029 13.162 -1.801 1.00 88.38 83 THR A O 1
ATOM 635 N N . GLN A 1 84 ? -22.858 10.932 -1.702 1.00 84.31 84 GLN A N 1
ATOM 636 C CA . GLN A 1 84 ? -21.613 10.873 -2.481 1.00 84.31 84 GLN A CA 1
ATOM 637 C C . GLN A 1 84 ? -21.767 11.514 -3.874 1.00 84.31 84 GLN A C 1
ATOM 639 O O . GLN A 1 84 ? -20.829 12.106 -4.407 1.00 84.31 84 GLN A O 1
ATOM 644 N N . THR A 1 85 ? -22.972 11.449 -4.447 1.00 86.44 85 THR A N 1
ATOM 645 C CA . THR A 1 85 ? -23.314 12.082 -5.725 1.00 86.44 85 THR A CA 1
ATOM 646 C C . THR A 1 85 ? -23.204 13.603 -5.660 1.00 86.44 85 THR A C 1
ATOM 648 O O . THR A 1 85 ? -22.602 14.202 -6.550 1.00 86.44 85 THR A O 1
ATOM 651 N N . LEU A 1 86 ? -23.709 14.225 -4.587 1.00 90.69 86 LEU A N 1
ATOM 652 C CA . LEU A 1 86 ? -23.574 15.666 -4.365 1.00 90.69 86 LEU A CA 1
ATOM 653 C C . LEU A 1 86 ? -22.094 16.059 -4.269 1.00 90.69 86 LEU A C 1
ATOM 655 O O . LEU A 1 86 ? -21.676 17.033 -4.883 1.00 90.69 86 LEU A O 1
ATOM 659 N N . VAL A 1 87 ? -21.285 15.271 -3.553 1.00 91.44 87 VAL A N 1
ATOM 660 C CA . VAL A 1 87 ? -19.837 15.515 -3.430 1.00 91.44 87 VAL A CA 1
ATOM 661 C C . VAL A 1 87 ? -19.161 15.494 -4.803 1.00 91.44 87 VAL A C 1
ATOM 663 O O . VAL A 1 87 ? -18.376 16.389 -5.117 1.00 91.44 87 VAL A O 1
ATOM 666 N N . SER A 1 88 ? -19.499 14.522 -5.656 1.00 90.75 88 SER A N 1
ATOM 667 C CA . SER A 1 88 ? -18.973 14.462 -7.025 1.00 90.75 88 SER A CA 1
ATOM 668 C C . SER A 1 88 ? -19.401 15.670 -7.866 1.00 90.75 88 SER A C 1
ATOM 670 O O . SER A 1 88 ? -18.570 16.235 -8.575 1.00 90.75 88 SER A O 1
ATOM 672 N N . GLN A 1 89 ? -20.665 16.094 -7.771 1.00 93.31 89 GLN A N 1
ATOM 673 C CA . GLN A 1 89 ? -21.180 17.265 -8.492 1.00 93.31 89 GLN A CA 1
ATOM 674 C C . GLN A 1 89 ? -20.512 18.562 -8.035 1.00 93.31 89 GLN A C 1
ATOM 676 O O . GLN A 1 89 ? -20.123 19.380 -8.865 1.00 93.31 89 GLN A O 1
ATOM 681 N N . VAL A 1 90 ? -20.327 18.739 -6.726 1.00 95.19 90 VAL A N 1
ATOM 682 C CA . VAL A 1 90 ? -19.637 19.903 -6.161 1.00 95.19 90 VAL A CA 1
ATOM 683 C C . VAL A 1 90 ? -18.173 19.926 -6.600 1.00 95.19 90 VAL A C 1
ATOM 685 O O . VAL A 1 90 ? -17.694 20.981 -7.002 1.00 95.19 90 VAL A O 1
ATOM 688 N N . ASN A 1 91 ? -17.477 18.784 -6.617 1.00 91.44 91 ASN A N 1
ATOM 689 C CA . ASN A 1 91 ? -16.095 18.702 -7.108 1.00 91.44 91 ASN A CA 1
ATOM 690 C C . ASN A 1 91 ? -15.986 19.002 -8.611 1.00 91.44 91 ASN A C 1
ATOM 692 O O . ASN A 1 91 ? -15.069 19.704 -9.038 1.00 91.44 91 ASN A O 1
ATOM 696 N N . GLN A 1 92 ? -16.933 18.517 -9.415 1.00 93.06 92 GLN A N 1
ATOM 697 C CA . GLN A 1 92 ? -16.985 18.823 -10.844 1.00 93.06 92 GLN A CA 1
ATOM 698 C C . GLN A 1 92 ? -17.273 20.312 -11.088 1.00 93.06 92 GLN A C 1
ATOM 700 O O . GLN A 1 92 ? -16.610 20.946 -11.907 1.00 93.06 92 GLN A O 1
ATOM 705 N N . ALA A 1 93 ? -18.206 20.896 -10.332 1.00 93.31 93 ALA A N 1
ATOM 706 C CA . ALA A 1 93 ? -18.496 22.323 -10.389 1.00 93.31 93 ALA A CA 1
ATOM 707 C C . ALA A 1 93 ? -17.293 23.163 -9.931 1.00 93.31 93 ALA A C 1
ATOM 709 O O . ALA A 1 93 ? -16.966 24.149 -10.588 1.00 93.31 93 ALA A O 1
ATOM 710 N N . ALA A 1 94 ? -16.590 22.746 -8.873 1.00 95.44 94 ALA A N 1
ATOM 711 C CA . ALA A 1 94 ? -15.376 23.396 -8.376 1.00 95.44 94 ALA A CA 1
ATOM 712 C C . ALA A 1 94 ? -14.265 23.419 -9.432 1.00 95.44 94 ALA A C 1
ATOM 714 O O . ALA A 1 94 ? -13.577 24.425 -9.572 1.00 95.44 94 ALA A O 1
ATOM 715 N N . ALA A 1 95 ? -14.127 22.348 -10.221 1.00 92.12 95 ALA A N 1
ATOM 716 C CA . ALA A 1 95 ? -13.160 22.299 -11.316 1.00 92.12 95 ALA A CA 1
ATOM 717 C C . ALA A 1 95 ? -13.448 23.348 -12.408 1.00 92.12 95 ALA A C 1
ATOM 719 O O . ALA A 1 95 ? -12.521 23.846 -13.040 1.00 92.12 95 ALA A O 1
ATOM 720 N N . SER A 1 96 ? -14.721 23.704 -12.612 1.00 95.38 96 SER A N 1
ATOM 721 C CA . SER A 1 96 ? -15.141 24.724 -13.586 1.00 95.38 96 SER A CA 1
ATOM 722 C C . SER A 1 96 ? -15.284 26.138 -13.005 1.00 95.38 96 SER A C 1
ATOM 724 O O . SER A 1 96 ? -15.277 27.112 -13.755 1.00 95.38 96 SER A O 1
ATOM 726 N N . ASN A 1 97 ? -15.422 26.269 -11.682 1.00 95.44 97 ASN A N 1
ATOM 727 C CA . ASN A 1 97 ? -15.683 27.532 -10.999 1.00 95.44 97 ASN A CA 1
ATOM 728 C C . ASN A 1 97 ? -14.597 27.812 -9.938 1.00 95.44 97 ASN A C 1
ATOM 730 O O . ASN A 1 97 ? -14.664 27.266 -8.830 1.00 95.44 97 ASN A O 1
ATOM 734 N N . PRO A 1 98 ? -13.625 28.703 -10.227 1.00 91.94 98 PRO A N 1
ATOM 735 C CA . PRO A 1 98 ? -12.510 28.978 -9.319 1.00 91.94 98 PRO A CA 1
ATOM 736 C C . PRO A 1 98 ? -12.955 29.630 -8.003 1.00 91.94 98 PRO A C 1
ATOM 738 O O . PRO A 1 98 ? -12.309 29.444 -6.972 1.00 91.94 98 PRO A O 1
ATOM 741 N N . THR A 1 99 ? -14.074 30.362 -8.000 1.00 93.06 99 THR A N 1
ATOM 742 C CA . THR A 1 99 ? -14.637 30.965 -6.786 1.00 93.06 99 THR A CA 1
ATOM 743 C C . THR A 1 99 ? -15.161 29.891 -5.840 1.00 93.06 99 THR A C 1
ATOM 745 O O . THR A 1 99 ? -14.881 29.939 -4.642 1.00 93.06 99 THR A O 1
ATOM 748 N N . LEU A 1 100 ? -15.870 28.891 -6.373 1.00 96.62 100 LEU A N 1
ATOM 749 C CA . LEU A 1 100 ? -16.359 27.764 -5.582 1.00 96.62 100 LEU A CA 1
ATOM 750 C C . LEU A 1 100 ? -15.199 26.914 -5.051 1.00 96.62 100 LEU A C 1
ATOM 752 O O . LEU A 1 100 ? -15.211 26.557 -3.875 1.00 96.62 100 LEU A O 1
ATOM 756 N N . ALA A 1 101 ? -14.174 26.657 -5.871 1.00 96.19 101 ALA A N 1
ATOM 757 C CA . ALA A 1 101 ? -12.968 25.951 -5.437 1.00 96.19 101 ALA A CA 1
ATOM 758 C C . ALA A 1 101 ? -12.253 26.667 -4.277 1.00 96.19 101 ALA A C 1
ATOM 760 O O . ALA A 1 101 ? -11.906 26.029 -3.283 1.00 96.19 101 ALA A O 1
ATOM 761 N N . ASN A 1 102 ? -12.093 27.993 -4.363 1.00 96.88 102 ASN A N 1
ATOM 762 C CA . ASN A 1 102 ? -11.468 28.790 -3.306 1.00 96.88 102 ASN A CA 1
ATOM 763 C C . ASN A 1 102 ? -12.303 28.774 -2.010 1.00 96.88 102 ASN A C 1
ATOM 765 O O . ASN A 1 102 ? -11.771 28.515 -0.933 1.00 96.88 102 ASN A O 1
ATOM 769 N N . LEU A 1 103 ? -13.628 28.954 -2.102 1.00 97.44 103 LEU A N 1
ATOM 770 C CA . LEU A 1 103 ? -14.522 28.874 -0.937 1.00 97.44 103 LEU A CA 1
ATOM 771 C C . LEU A 1 103 ? -14.488 27.492 -0.270 1.00 97.44 103 LEU A C 1
ATOM 773 O O . LEU A 1 103 ? -14.472 27.403 0.958 1.00 97.44 103 LEU A O 1
ATOM 777 N N . LEU A 1 104 ? -14.439 26.422 -1.066 1.00 97.00 104 LEU A N 1
ATOM 778 C CA . LEU A 1 104 ? -14.350 25.049 -0.573 1.00 97.00 104 LEU A CA 1
ATOM 779 C C . LEU A 1 104 ? -13.000 24.806 0.121 1.00 97.00 104 LEU A C 1
ATOM 781 O O . LEU A 1 104 ? -12.967 24.238 1.211 1.00 97.00 104 LEU A O 1
ATOM 785 N N . GLN A 1 105 ? -11.898 25.319 -0.436 1.00 96.19 105 GLN A N 1
ATOM 786 C CA . GLN A 1 105 ? -10.572 25.240 0.183 1.00 96.19 105 GLN A CA 1
ATOM 787 C C . GLN A 1 105 ? -10.494 26.027 1.502 1.00 96.19 105 GLN A C 1
ATOM 789 O O . GLN A 1 105 ? -9.965 25.515 2.490 1.00 96.19 105 GLN A O 1
ATOM 794 N N . LEU A 1 106 ? -11.055 27.241 1.551 1.00 96.00 106 LEU A N 1
ATOM 795 C CA . LEU A 1 106 ? -11.135 28.043 2.776 1.00 96.00 106 LEU A CA 1
ATOM 796 C C . LEU A 1 106 ? -11.984 27.355 3.851 1.00 96.00 106 LEU A C 1
ATOM 798 O O . LEU A 1 106 ? -11.623 27.396 5.029 1.00 96.00 106 LEU A O 1
ATOM 802 N N . ALA A 1 107 ? -13.081 26.702 3.457 1.00 96.75 107 ALA A N 1
ATOM 803 C CA . ALA A 1 107 ? -13.940 25.957 4.371 1.00 96.75 107 ALA A CA 1
ATOM 804 C C . ALA A 1 107 ? -13.223 24.728 4.951 1.00 96.75 107 ALA A C 1
ATOM 806 O O . ALA A 1 107 ? -13.227 24.545 6.166 1.00 96.75 107 ALA A O 1
ATOM 807 N N . VAL A 1 108 ? -12.540 23.936 4.114 1.00 94.12 108 VAL A N 1
ATOM 808 C CA . VAL A 1 108 ? -11.746 22.770 4.556 1.00 94.12 108 VAL A CA 1
ATOM 809 C C . VAL A 1 108 ? -10.594 23.189 5.472 1.00 94.12 108 VAL A C 1
ATOM 811 O O . VAL A 1 108 ? -10.293 22.499 6.442 1.00 94.12 108 VAL A O 1
ATOM 814 N N . ALA A 1 109 ? -9.977 24.342 5.208 1.00 95.38 109 ALA A N 1
ATOM 815 C CA . ALA A 1 109 ? -8.924 24.896 6.054 1.00 95.38 109 ALA A CA 1
ATOM 816 C C . ALA A 1 109 ? -9.438 25.513 7.371 1.00 95.38 109 ALA A C 1
ATOM 818 O O . ALA A 1 109 ? -8.623 25.980 8.166 1.00 95.38 109 ALA A O 1
ATOM 819 N N . GLY A 1 110 ? -10.758 25.584 7.593 1.00 94.31 110 GLY A N 1
ATOM 820 C CA . GLY A 1 110 ? -11.353 26.254 8.755 1.00 94.31 110 GLY A CA 1
ATOM 821 C C . GLY A 1 110 ? -11.142 27.774 8.774 1.00 94.31 110 GLY A C 1
ATOM 822 O O . GLY A 1 110 ? -11.253 28.395 9.826 1.00 94.31 110 GLY A O 1
ATOM 823 N N . LYS A 1 111 ? -10.807 28.376 7.623 1.00 97.12 111 LYS A N 1
ATOM 824 C CA . LYS A 1 111 ? -10.507 29.812 7.466 1.00 97.12 111 LYS A CA 1
ATOM 825 C C . LYS A 1 111 ? -11.620 30.599 6.776 1.00 97.12 111 LYS A C 1
ATOM 827 O O . LYS A 1 111 ? -11.502 31.814 6.636 1.00 97.12 111 LYS A O 1
ATOM 832 N N . ALA A 1 112 ? -12.672 29.928 6.312 1.00 96.12 112 ALA A N 1
ATOM 833 C CA . ALA A 1 112 ? -13.804 30.597 5.691 1.00 96.12 112 ALA A CA 1
ATOM 834 C C . ALA A 1 112 ? -14.556 31.458 6.716 1.00 96.12 112 ALA A C 1
ATOM 836 O O . ALA A 1 112 ? -14.918 30.989 7.796 1.00 96.12 112 ALA A O 1
ATOM 837 N N . SER A 1 113 ? -14.826 32.711 6.356 1.00 97.81 113 SER A N 1
ATOM 838 C CA . SER A 1 113 ? -15.695 33.585 7.142 1.00 97.81 113 SER A CA 1
ATOM 839 C C . SER A 1 113 ? -17.134 33.034 7.171 1.00 97.81 113 SER A C 1
ATOM 841 O O . SER A 1 113 ? -17.538 32.291 6.269 1.00 97.81 113 SER A O 1
ATOM 843 N N . PRO A 1 114 ? -17.959 33.399 8.168 1.00 96.75 114 PRO A N 1
ATOM 844 C CA . PRO A 1 114 ? -19.346 32.937 8.231 1.00 96.75 114 PRO A CA 1
ATOM 845 C C . PRO A 1 114 ? -20.156 33.316 6.981 1.00 96.75 114 PRO A C 1
ATOM 847 O O . PRO A 1 114 ? -21.002 32.540 6.541 1.00 96.75 114 PRO A O 1
ATOM 850 N N . ASP A 1 115 ? -19.870 34.459 6.356 1.00 96.69 115 ASP A N 1
ATOM 851 C CA . ASP A 1 115 ? -20.539 34.864 5.115 1.00 96.69 115 ASP A CA 1
ATOM 852 C C . ASP A 1 115 ? -20.032 34.086 3.892 1.00 96.69 115 ASP A C 1
ATOM 854 O O . ASP A 1 115 ? -20.817 33.749 3.002 1.00 96.69 115 ASP A O 1
ATOM 858 N N . GLN A 1 116 ? -18.753 33.698 3.871 1.00 97.12 116 GLN A N 1
ATOM 859 C CA . GLN A 1 116 ? -18.212 32.780 2.864 1.00 97.12 116 GLN A CA 1
ATOM 860 C C . GLN A 1 116 ? -18.841 31.386 2.974 1.00 97.12 116 GLN A C 1
ATOM 862 O O . GLN A 1 116 ? -19.177 30.794 1.951 1.00 97.12 116 GLN A O 1
ATOM 867 N N . LEU A 1 117 ? -19.071 30.884 4.191 1.00 96.75 117 LEU A N 1
ATOM 868 C CA . LEU A 1 117 ? -19.764 29.610 4.413 1.00 96.75 117 LEU A CA 1
ATOM 869 C C . LEU A 1 117 ? -21.238 29.669 3.993 1.00 96.75 117 LEU A C 1
ATOM 871 O O . LEU A 1 117 ? -21.724 28.727 3.370 1.00 96.75 117 LEU A O 1
ATOM 875 N N . LYS A 1 118 ? -21.940 30.782 4.251 1.00 95.50 118 LYS A N 1
ATOM 876 C CA . LYS A 1 118 ? -23.298 30.999 3.714 1.00 95.50 118 LYS A CA 1
ATOM 877 C C . LYS A 1 118 ? -23.296 30.999 2.187 1.00 95.50 118 LYS A C 1
ATOM 879 O O . LYS A 1 118 ? -24.132 30.341 1.575 1.00 95.50 118 LYS A O 1
ATOM 884 N N . THR A 1 119 ? -22.336 31.698 1.581 1.00 95.62 119 THR A N 1
ATOM 885 C CA . THR A 1 119 ? -22.181 31.757 0.120 1.00 95.62 119 THR A CA 1
ATOM 886 C C . THR A 1 119 ? -21.910 30.368 -0.458 1.00 95.62 119 THR A C 1
ATOM 888 O O . THR A 1 119 ? -22.546 29.973 -1.433 1.00 95.62 119 THR A O 1
ATOM 891 N N . LEU A 1 120 ? -21.028 29.588 0.175 1.00 96.75 120 LEU A N 1
ATOM 892 C CA . LEU A 1 120 ? -20.752 28.203 -0.205 1.00 96.75 120 LEU A CA 1
ATOM 893 C C . LEU A 1 120 ? -22.008 27.326 -0.083 1.00 96.75 120 LEU A C 1
ATOM 895 O O . LEU A 1 120 ? -22.311 26.571 -1.004 1.00 96.75 120 LEU A O 1
ATOM 899 N N . GLY A 1 121 ? -22.768 27.464 1.007 1.00 95.56 121 GLY A N 1
ATOM 900 C CA . GLY A 1 121 ? -24.029 26.748 1.209 1.00 95.56 121 GLY A CA 1
ATOM 901 C C . GLY A 1 121 ? -25.060 27.043 0.117 1.00 95.56 121 GLY A C 1
ATOM 902 O O . GLY A 1 121 ? -25.633 26.113 -0.447 1.00 95.56 121 GLY A O 1
ATOM 903 N N . LEU A 1 122 ? -25.237 28.319 -0.244 1.00 94.94 122 LEU A N 1
ATOM 904 C CA . LEU A 1 122 ? -26.135 28.737 -1.328 1.00 94.94 122 LEU A CA 1
ATOM 905 C C . LEU A 1 122 ? -25.687 28.193 -2.690 1.00 94.94 122 LEU A C 1
ATOM 907 O O . LEU A 1 122 ? -26.519 27.731 -3.471 1.00 94.94 122 LEU A O 1
ATOM 911 N N . LEU A 1 123 ? -24.381 28.194 -2.971 1.00 95.19 123 LEU A N 1
ATOM 912 C CA . LEU A 1 123 ? -23.848 27.635 -4.213 1.00 95.19 123 LEU A CA 1
ATOM 913 C C . LEU A 1 123 ? -24.069 26.121 -4.295 1.00 95.19 123 LEU A C 1
ATOM 915 O O . LEU A 1 123 ? -24.579 25.641 -5.307 1.00 95.19 123 LEU A O 1
ATOM 919 N N . ILE A 1 124 ? -23.766 25.369 -3.233 1.00 94.69 124 ILE A N 1
ATOM 920 C CA . ILE A 1 124 ? -24.018 23.919 -3.180 1.00 94.69 124 ILE A CA 1
ATOM 921 C C . ILE A 1 124 ? -25.515 23.630 -3.344 1.00 94.69 124 ILE A C 1
ATOM 923 O O . ILE A 1 124 ? -25.887 22.721 -4.085 1.00 94.69 124 ILE A O 1
ATOM 927 N N . GLN A 1 125 ? -26.382 24.429 -2.717 1.00 93.12 125 GLN A N 1
ATOM 928 C CA . GLN A 1 125 ? -27.828 24.295 -2.871 1.00 93.12 125 GLN A CA 1
ATOM 929 C C . GLN A 1 125 ? -28.283 24.572 -4.311 1.00 93.12 125 GLN A C 1
ATOM 931 O O . GLN A 1 125 ? -29.145 23.856 -4.823 1.00 93.12 125 GLN A O 1
ATOM 936 N N . SER A 1 126 ? -27.693 25.563 -4.986 1.00 93.19 126 SER A N 1
ATOM 937 C CA . SER A 1 126 ? -27.987 25.846 -6.397 1.00 93.19 126 SER A CA 1
ATOM 938 C C . SER A 1 126 ? -27.565 24.695 -7.317 1.00 93.19 126 SER A C 1
ATOM 940 O O . SER A 1 126 ? -28.304 24.347 -8.234 1.00 93.19 126 SER A O 1
ATOM 942 N N . LEU A 1 127 ? -26.435 24.040 -7.020 1.00 91.69 127 LEU A N 1
ATOM 943 C CA . LEU A 1 127 ? -25.970 22.855 -7.746 1.00 91.69 127 LEU A CA 1
ATOM 944 C C . LEU A 1 127 ? -26.887 21.652 -7.509 1.00 91.69 127 LEU A C 1
ATOM 946 O O . LEU A 1 127 ? -27.222 20.954 -8.460 1.00 91.69 127 LEU A O 1
ATOM 950 N N . ALA A 1 128 ? -27.343 21.449 -6.270 1.00 88.81 128 ALA A N 1
ATOM 951 C CA . ALA A 1 128 ? -28.280 20.383 -5.915 1.00 88.81 128 ALA A CA 1
ATOM 952 C C . ALA A 1 128 ? -29.672 20.577 -6.537 1.00 88.81 128 ALA A C 1
ATOM 954 O O . ALA A 1 128 ? -30.361 19.606 -6.838 1.00 88.81 128 ALA A O 1
ATOM 955 N N . SER A 1 129 ? -30.087 21.836 -6.706 1.00 88.25 129 SER A N 1
ATOM 956 C CA . SER A 1 129 ? -31.391 22.202 -7.274 1.00 88.25 129 SER A CA 1
ATOM 957 C C . SER A 1 129 ? -31.372 22.269 -8.800 1.00 88.25 129 SER A C 1
ATOM 959 O O . SER A 1 129 ? -32.436 22.358 -9.408 1.00 88.25 129 SER A O 1
ATOM 961 N N . SER A 1 130 ? -30.190 22.236 -9.425 1.00 83.88 130 SER A N 1
ATOM 962 C CA . SER A 1 130 ? -30.064 22.163 -10.875 1.00 83.88 130 SER A CA 1
ATOM 963 C C . SER A 1 130 ? -30.418 20.740 -11.316 1.00 83.88 130 SER A C 1
ATOM 965 O O . SER A 1 130 ? -29.684 19.807 -10.972 1.00 83.88 130 SER A O 1
ATOM 967 N N . PRO A 1 131 ? -31.541 20.520 -12.026 1.00 65.88 131 PRO A N 1
ATOM 968 C CA . PRO A 1 131 ? -31.912 19.195 -12.493 1.00 65.88 131 PRO A CA 1
ATOM 969 C C . PRO A 1 131 ? -30.866 18.747 -13.514 1.00 65.88 131 PRO A C 1
ATOM 971 O O . PRO A 1 131 ? -30.888 19.148 -14.676 1.00 65.88 131 PRO A O 1
ATOM 974 N N . SER A 1 132 ? -29.905 17.949 -13.052 1.00 56.03 132 SER A N 1
ATOM 975 C CA . SER A 1 132 ? -28.905 17.320 -13.904 1.00 56.03 132 SER A CA 1
ATOM 976 C C . SER A 1 132 ? -29.662 16.455 -14.908 1.00 56.03 132 SER A C 1
ATOM 978 O O . SER A 1 132 ? -30.282 15.461 -14.531 1.00 56.03 132 SER A O 1
ATOM 980 N N . ALA A 1 133 ? -29.705 16.912 -16.162 1.00 45.44 133 ALA A N 1
ATOM 981 C CA . ALA A 1 133 ? -30.374 16.228 -17.253 1.00 45.44 133 ALA A CA 1
ATOM 982 C C . ALA A 1 133 ? -29.907 14.770 -17.272 1.00 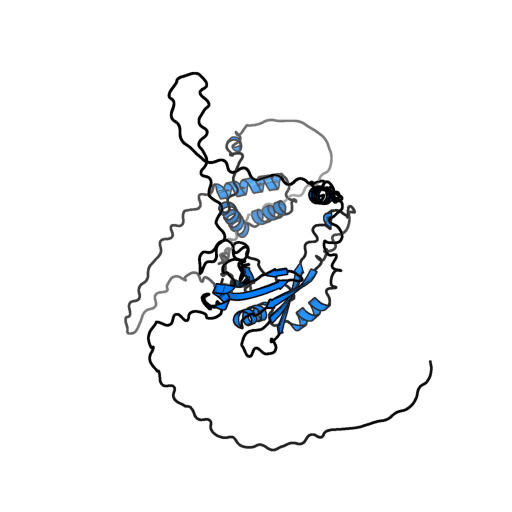45.44 133 ALA A C 1
ATOM 984 O O . ALA A 1 133 ? -28.713 14.497 -17.390 1.00 45.44 133 ALA A O 1
ATOM 985 N N . ALA A 1 134 ? -30.852 13.848 -17.097 1.00 43.19 134 ALA A N 1
ATOM 986 C CA . ALA A 1 134 ? -30.614 12.423 -17.210 1.00 43.19 134 ALA A CA 1
ATOM 987 C C . ALA A 1 134 ? -30.013 12.140 -18.594 1.00 43.19 134 ALA A C 1
ATOM 989 O O . ALA A 1 134 ? -30.705 12.211 -19.609 1.00 43.19 134 ALA A O 1
ATOM 990 N N . VAL A 1 135 ? -28.707 11.880 -18.638 1.00 48.12 135 VAL A N 1
ATOM 991 C CA . VAL A 1 135 ? -28.024 11.403 -19.838 1.00 48.12 135 VAL A CA 1
ATOM 992 C C . VAL A 1 135 ? -28.381 9.930 -19.985 1.00 48.12 135 VAL A C 1
ATOM 994 O O . VAL A 1 135 ? -27.781 9.052 -19.364 1.00 48.12 135 VAL A O 1
ATOM 997 N N . ASP A 1 136 ? -29.420 9.699 -20.779 1.00 37.53 136 ASP A N 1
ATOM 998 C CA . ASP A 1 136 ? -29.843 8.397 -21.270 1.00 37.53 136 ASP A CA 1
ATOM 999 C C . ASP A 1 136 ? -28.695 7.787 -22.091 1.00 37.53 136 ASP A C 1
ATOM 1001 O O . ASP A 1 136 ? -28.293 8.301 -23.137 1.00 37.53 136 ASP A O 1
ATOM 1005 N N . SER A 1 137 ? -28.081 6.734 -21.556 1.00 39.84 137 SER A N 1
ATOM 1006 C CA . SER A 1 137 ? -26.949 6.045 -22.176 1.00 39.84 137 SER A CA 1
ATOM 1007 C C . SER A 1 137 ? -27.467 4.925 -23.076 1.00 39.84 137 SER A C 1
ATOM 1009 O O . SER A 1 137 ? -27.363 3.747 -22.739 1.00 39.84 137 SER A O 1
ATOM 1011 N N . THR A 1 138 ? -28.030 5.277 -24.233 1.00 37.25 138 THR A N 1
ATOM 1012 C CA . THR A 1 138 ? -28.293 4.306 -25.306 1.00 37.25 138 THR A CA 1
ATOM 1013 C C . THR A 1 138 ? -26.999 3.957 -26.040 1.00 37.25 138 THR A C 1
ATOM 1015 O O . THR A 1 138 ? -26.422 4.747 -26.784 1.00 37.25 138 THR A O 1
ATOM 1018 N N . GLN A 1 139 ? -26.565 2.730 -25.784 1.00 43.75 139 GLN A N 1
ATOM 1019 C CA . GLN A 1 139 ? -25.482 1.967 -26.394 1.00 43.75 139 GLN A CA 1
ATOM 1020 C C . GLN A 1 139 ? -25.679 1.765 -27.914 1.00 43.75 139 GLN A C 1
ATOM 1022 O O . GLN A 1 139 ? -26.742 1.288 -28.310 1.00 43.75 139 GLN A O 1
ATOM 1027 N N . PRO A 1 140 ? -24.672 2.013 -28.779 1.00 42.44 140 PRO A N 1
ATOM 1028 C CA . PRO A 1 140 ? -24.686 1.502 -30.144 1.00 42.44 140 PRO A CA 1
ATOM 1029 C C . PRO A 1 140 ? -23.858 0.213 -30.251 1.00 42.44 140 PRO A C 1
ATOM 1031 O O . PRO A 1 140 ? -22.658 0.176 -29.977 1.00 42.44 140 PRO A O 1
ATOM 1034 N N . SER A 1 141 ? -24.528 -0.858 -30.668 1.00 45.97 141 SER A N 1
ATOM 1035 C CA . SER A 1 141 ? -23.941 -2.117 -31.127 1.00 45.97 141 SER A CA 1
ATOM 1036 C C . SER A 1 141 ? -23.322 -1.923 -32.515 1.00 45.97 141 SER A C 1
ATOM 1038 O O . SER A 1 141 ? -23.954 -1.325 -33.383 1.00 45.97 141 SER A O 1
ATOM 1040 N N . THR A 1 142 ? -22.125 -2.459 -32.761 1.00 37.12 142 THR A N 1
ATOM 1041 C CA . THR A 1 142 ? -21.599 -2.630 -34.127 1.00 37.12 142 THR A CA 1
ATOM 1042 C C . THR A 1 142 ? -21.041 -4.038 -34.311 1.00 37.12 142 THR A C 1
ATOM 1044 O O . THR A 1 142 ? -20.128 -4.463 -33.607 1.00 37.12 142 THR A O 1
ATOM 1047 N N . ASP A 1 143 ? -21.654 -4.745 -35.260 1.00 39.16 143 ASP A N 1
ATOM 1048 C CA . ASP A 1 143 ? -21.227 -6.008 -35.865 1.00 39.16 143 ASP A CA 1
ATOM 1049 C C . ASP A 1 143 ? -20.293 -5.721 -37.065 1.00 39.16 143 ASP A C 1
ATOM 1051 O O . ASP A 1 143 ? -20.408 -4.653 -37.679 1.00 39.16 143 ASP A O 1
ATOM 1055 N N . PRO A 1 144 ? -19.398 -6.645 -37.469 1.00 55.84 144 PRO A N 1
ATOM 1056 C CA . PRO A 1 144 ? -18.485 -6.437 -38.584 1.00 55.84 144 PRO A CA 1
ATOM 1057 C C . PRO A 1 144 ? -19.049 -7.030 -39.882 1.00 55.84 144 PRO A C 1
ATOM 1059 O O . PRO A 1 144 ? -19.306 -8.229 -39.970 1.00 55.84 144 PRO A O 1
ATOM 1062 N N . THR A 1 145 ? -19.158 -6.229 -40.948 1.00 40.94 145 THR A N 1
ATOM 1063 C CA . THR A 1 145 ? -19.302 -6.774 -42.310 1.00 40.94 145 THR A CA 1
ATOM 1064 C C . THR A 1 145 ? -18.244 -6.204 -43.249 1.00 40.94 145 THR A C 1
ATOM 1066 O O . THR A 1 145 ? -18.121 -5.005 -43.475 1.00 40.94 145 THR A O 1
ATOM 1069 N N . ARG A 1 146 ? -17.469 -7.147 -43.778 1.00 48.47 146 ARG A N 1
ATOM 1070 C CA . ARG A 1 146 ? -16.462 -7.081 -44.836 1.00 48.47 146 ARG A CA 1
ATOM 1071 C C . ARG A 1 146 ? -17.073 -6.616 -46.162 1.00 48.47 146 ARG A C 1
ATOM 1073 O O . ARG A 1 146 ? -18.035 -7.230 -46.609 1.00 48.47 146 ARG A O 1
ATOM 1080 N N . SER A 1 147 ? -16.441 -5.665 -46.854 1.00 39.91 147 SER A N 1
ATOM 1081 C CA . SER A 1 147 ? -16.410 -5.686 -48.322 1.00 39.91 147 SER A CA 1
ATOM 1082 C C . SER A 1 147 ? -15.297 -4.831 -48.925 1.00 39.91 147 SER A C 1
ATOM 1084 O O . SER A 1 147 ? -14.858 -3.827 -48.373 1.00 39.91 147 SER A O 1
ATOM 1086 N N . THR A 1 148 ? -14.818 -5.318 -50.059 1.00 49.31 148 THR A N 1
ATOM 1087 C CA . THR A 1 148 ? -13.656 -4.905 -50.844 1.00 49.31 148 THR A CA 1
ATOM 1088 C C . THR A 1 148 ? -14.012 -3.943 -51.983 1.00 49.31 148 THR A C 1
ATOM 1090 O O . THR A 1 148 ? -15.041 -4.117 -52.623 1.00 49.31 148 THR A O 1
ATOM 1093 N N . ALA A 1 149 ? -13.024 -3.103 -52.323 1.00 49.41 149 ALA A N 1
ATOM 1094 C CA . ALA A 1 149 ? -12.673 -2.572 -53.652 1.00 49.41 149 ALA A CA 1
ATOM 1095 C C . ALA A 1 149 ? -13.168 -1.174 -54.115 1.00 49.41 149 ALA A C 1
ATOM 1097 O O . ALA A 1 149 ? -14.346 -0.941 -54.337 1.00 49.41 149 ALA A O 1
ATOM 1098 N N . ARG A 1 150 ? -12.134 -0.374 -54.450 1.00 46.75 150 ARG A N 1
ATOM 1099 C CA . ARG A 1 150 ? -11.930 0.574 -55.575 1.00 46.75 150 ARG A CA 1
ATOM 1100 C C . ARG A 1 150 ? -12.545 1.993 -55.593 1.00 46.75 150 ARG A C 1
ATOM 1102 O O . ARG A 1 150 ? -13.726 2.172 -55.825 1.00 46.75 150 ARG A O 1
ATOM 1109 N N . ALA A 1 151 ? -11.598 2.943 -55.542 1.00 51.12 151 ALA A N 1
ATOM 1110 C CA . ALA A 1 151 ? -11.254 4.004 -56.509 1.00 51.12 151 ALA A CA 1
ATOM 1111 C C . ALA A 1 151 ? -12.186 5.211 -56.775 1.00 51.12 151 ALA A C 1
ATOM 1113 O O . ALA A 1 151 ? -13.301 5.077 -57.259 1.00 51.12 151 ALA A O 1
ATOM 1114 N N . ASP A 1 152 ? -11.543 6.372 -56.596 1.00 43.72 152 ASP A N 1
ATOM 1115 C CA . ASP A 1 152 ? -11.678 7.678 -57.252 1.00 43.72 152 ASP A CA 1
ATOM 1116 C C . ASP A 1 152 ? -12.846 8.639 -56.950 1.00 43.72 152 ASP A C 1
ATOM 1118 O O . ASP A 1 152 ? -14.008 8.410 -57.263 1.00 43.72 152 ASP A O 1
ATOM 1122 N N . SER A 1 153 ? -12.400 9.838 -56.545 1.00 43.22 153 SER A N 1
ATOM 1123 C CA . SER A 1 153 ? -12.938 11.176 -56.835 1.00 43.22 153 SER A CA 1
ATOM 1124 C C . SER A 1 153 ? -13.930 11.848 -55.875 1.00 43.22 153 SER A C 1
ATOM 1126 O O . SER A 1 153 ? -14.932 11.293 -55.444 1.00 43.22 153 SER A O 1
ATOM 1128 N N . ALA A 1 154 ? -13.637 13.143 -55.692 1.00 44.59 154 ALA A N 1
ATOM 1129 C CA . ALA A 1 154 ? -14.426 14.235 -55.121 1.00 44.59 154 ALA A CA 1
ATOM 1130 C C . ALA A 1 154 ? -14.530 14.306 -53.588 1.00 44.59 154 ALA A C 1
ATOM 1132 O O . ALA A 1 154 ? -15.362 13.680 -52.944 1.00 44.59 154 ALA A O 1
ATOM 1133 N N . THR A 1 155 ? -13.682 15.174 -53.040 1.00 52.25 155 THR A N 1
ATOM 1134 C CA . THR A 1 155 ? -13.592 15.645 -51.657 1.00 52.25 155 THR A CA 1
ATOM 1135 C C . THR A 1 155 ? -14.821 16.477 -51.257 1.00 52.25 155 THR A C 1
ATOM 1137 O O . THR A 1 155 ? -15.002 17.572 -51.793 1.00 52.25 155 THR A O 1
ATOM 1140 N N . PRO A 1 156 ? -15.625 16.052 -50.266 1.00 47.84 156 PRO A N 1
ATOM 1141 C CA . PRO A 1 156 ? -16.478 16.944 -49.498 1.00 47.84 156 PRO A CA 1
ATOM 1142 C C . PRO A 1 156 ? -15.759 17.304 -48.190 1.00 47.84 156 PRO A C 1
ATOM 1144 O O . PRO A 1 156 ? -15.358 16.433 -47.419 1.00 47.84 156 PRO A O 1
ATOM 1147 N N . THR A 1 157 ? -15.575 18.596 -47.929 1.00 53.09 157 THR A N 1
ATOM 1148 C CA . THR A 1 157 ? -15.102 19.122 -46.640 1.00 53.09 157 THR A CA 1
ATOM 1149 C C . THR A 1 157 ? -16.082 18.734 -45.533 1.00 53.09 157 THR A C 1
ATOM 1151 O O . THR A 1 157 ? -17.128 19.363 -45.372 1.00 53.09 157 THR A O 1
ATOM 1154 N N . LEU A 1 158 ? -15.749 17.673 -44.791 1.00 48.94 158 LEU A N 1
ATOM 1155 C CA . LEU A 1 158 ? -16.450 17.281 -43.571 1.00 48.94 158 LEU A CA 1
ATOM 1156 C C . LEU A 1 158 ? -16.198 18.311 -42.454 1.00 48.94 158 LEU A C 1
ATOM 1158 O O . LEU A 1 158 ? -15.094 18.856 -42.364 1.00 48.94 158 LEU A O 1
ATOM 1162 N N . PRO A 1 159 ? -17.190 18.554 -41.578 1.00 46.94 159 PRO A N 1
ATOM 1163 C CA . PRO A 1 159 ? -17.024 19.419 -40.421 1.00 46.94 159 PRO A CA 1
ATOM 1164 C C . PRO A 1 159 ? -15.951 18.845 -39.493 1.00 46.94 159 PRO A C 1
ATOM 1166 O O . PRO A 1 159 ? -15.997 17.674 -39.118 1.00 46.94 159 PRO A O 1
ATOM 1169 N N . THR A 1 160 ? -14.986 19.692 -39.143 1.00 53.94 160 THR A N 1
ATOM 1170 C CA . THR A 1 160 ? -13.887 19.439 -38.211 1.00 53.94 160 THR A CA 1
ATOM 1171 C C . THR A 1 160 ? -14.418 18.842 -36.908 1.00 53.94 160 THR A C 1
ATOM 1173 O O . THR A 1 160 ? -14.886 19.557 -36.025 1.00 53.94 160 THR A O 1
ATOM 1176 N N . THR A 1 161 ? -14.363 17.516 -36.788 1.00 55.44 161 THR A N 1
ATOM 1177 C CA . THR A 1 161 ? -14.625 16.800 -35.540 1.00 55.44 161 THR A CA 1
ATOM 1178 C C . THR A 1 161 ? -13.631 17.277 -34.492 1.00 55.44 161 THR A C 1
ATOM 1180 O O . THR A 1 161 ? -12.417 17.206 -34.698 1.00 55.44 161 THR A O 1
ATOM 1183 N N . SER A 1 162 ? -14.166 17.780 -33.383 1.00 53.22 162 SER A N 1
ATOM 1184 C CA . SER A 1 162 ? -13.453 18.186 -32.177 1.00 53.22 162 SER A CA 1
ATOM 1185 C C . SER A 1 162 ? -12.403 17.140 -31.807 1.00 53.22 162 SER A C 1
ATOM 1187 O O . SER A 1 162 ? -12.723 16.013 -31.428 1.00 53.22 162 SER A O 1
ATOM 1189 N N . GLN A 1 163 ? -11.130 17.509 -31.952 1.00 56.56 163 GLN A N 1
ATOM 1190 C CA . GLN A 1 163 ? -10.006 16.661 -31.585 1.00 56.56 163 GLN A CA 1
ATOM 1191 C C . GLN A 1 163 ? -9.965 16.528 -30.061 1.00 56.56 163 GLN A C 1
ATOM 1193 O O . GLN A 1 163 ? -9.462 17.400 -29.356 1.00 56.56 163 GLN A O 1
ATOM 1198 N N . TYR A 1 164 ? -10.508 15.428 -29.543 1.00 56.25 164 TYR A N 1
ATOM 1199 C CA . TYR A 1 164 ? -10.243 14.998 -28.177 1.00 56.25 164 TYR A CA 1
ATOM 1200 C C . TYR A 1 164 ? -8.786 14.545 -28.107 1.00 56.25 164 TYR A C 1
ATOM 1202 O O . TYR A 1 164 ? -8.439 13.442 -28.532 1.00 56.25 164 TYR A O 1
ATOM 1210 N N . GLN A 1 165 ? -7.914 15.412 -27.600 1.00 62.00 165 GLN A N 1
ATOM 1211 C CA . GLN A 1 165 ? -6.537 15.039 -27.319 1.00 62.00 165 GLN A CA 1
ATOM 1212 C C . GLN A 1 165 ? -6.545 14.147 -26.073 1.00 62.00 165 GLN A C 1
ATOM 1214 O O . GLN A 1 165 ? -6.729 14.619 -24.952 1.00 62.00 165 GLN A O 1
ATOM 1219 N N . LEU A 1 166 ? -6.401 12.836 -26.280 1.00 63.72 166 LEU A N 1
ATOM 1220 C CA . LEU A 1 166 ? -6.182 11.869 -25.207 1.00 63.72 166 LEU A CA 1
ATOM 1221 C C . LEU A 1 166 ? -4.892 12.250 -24.480 1.00 63.72 166 LEU A C 1
ATOM 1223 O O . LEU A 1 166 ? -3.789 11.998 -24.963 1.00 63.72 166 LEU A O 1
ATOM 1227 N N . GLN A 1 167 ? -5.037 12.903 -23.330 1.00 66.06 167 GLN A N 1
ATOM 1228 C CA . GLN A 1 167 ? -3.910 13.225 -22.476 1.00 66.06 167 GLN A CA 1
ATOM 1229 C C . GLN A 1 167 ? -3.350 11.908 -21.934 1.00 66.06 167 GLN A C 1
ATOM 1231 O O . GLN A 1 167 ? -4.064 11.124 -21.303 1.00 66.06 167 GLN A O 1
ATOM 1236 N N . THR A 1 168 ? -2.079 11.639 -22.226 1.00 68.94 168 THR A N 1
ATOM 1237 C CA . THR A 1 168 ? -1.374 10.484 -21.671 1.00 68.94 168 THR A CA 1
ATOM 1238 C C . THR A 1 168 ? -1.479 10.528 -20.145 1.00 68.94 168 THR A C 1
ATOM 1240 O O . THR A 1 168 ? -1.265 11.605 -19.578 1.00 68.94 168 THR A O 1
ATOM 1243 N N . PRO A 1 169 ? -1.816 9.408 -19.476 1.00 68.69 169 PRO A N 1
ATOM 1244 C CA . PRO A 1 169 ? -1.931 9.365 -18.024 1.00 68.69 169 PRO A CA 1
ATOM 1245 C C . PRO A 1 169 ? -0.657 9.922 -17.394 1.00 68.69 169 PRO A C 1
ATOM 1247 O O . PRO A 1 169 ? 0.429 9.394 -17.601 1.00 68.69 169 PRO A O 1
ATOM 1250 N N . THR A 1 170 ? -0.784 11.013 -16.648 1.00 75.31 170 THR A N 1
ATOM 1251 C CA . THR A 1 170 ? 0.355 11.682 -16.007 1.00 75.31 170 THR A CA 1
ATOM 1252 C C . THR A 1 170 ? 0.825 10.963 -14.745 1.00 75.31 170 THR A C 1
ATOM 1254 O O . THR A 1 170 ? 1.824 11.362 -14.154 1.00 75.31 170 THR A O 1
ATOM 1257 N N . ARG A 1 171 ? 0.101 9.925 -14.306 1.00 84.25 171 ARG A N 1
ATOM 1258 C CA . ARG A 1 171 ? 0.342 9.227 -13.045 1.00 84.25 171 ARG A CA 1
ATOM 1259 C C . ARG A 1 171 ? 0.720 7.769 -13.284 1.00 84.25 171 ARG A C 1
ATOM 1261 O O . ARG A 1 171 ? -0.034 7.028 -13.912 1.00 84.25 171 ARG A O 1
ATOM 1268 N N . ASP A 1 172 ? 1.847 7.372 -12.705 1.00 91.50 172 ASP A N 1
ATOM 1269 C CA . ASP A 1 172 ? 2.309 5.985 -12.667 1.00 91.50 172 ASP A CA 1
ATOM 1270 C C . ASP A 1 172 ? 1.330 5.063 -11.915 1.00 91.50 172 ASP A C 1
ATOM 1272 O O . ASP A 1 172 ? 0.505 5.504 -11.110 1.00 91.50 172 ASP A O 1
ATOM 1276 N N . PHE A 1 173 ? 1.439 3.751 -12.142 1.00 96.06 173 PHE A N 1
ATOM 1277 C CA . PHE A 1 173 ? 0.586 2.751 -11.491 1.00 96.06 173 PHE A CA 1
ATOM 1278 C C . PHE A 1 173 ? 0.922 2.587 -10.006 1.00 96.06 173 PHE A C 1
ATOM 1280 O O . PHE A 1 173 ? 2.096 2.541 -9.652 1.00 96.06 173 PHE A O 1
ATOM 1287 N N . ASP A 1 174 ? -0.068 2.415 -9.134 1.00 97.25 174 ASP A N 1
ATOM 1288 C CA . ASP A 1 174 ? 0.172 2.198 -7.701 1.00 97.25 174 ASP A CA 1
ATOM 1289 C C . ASP A 1 174 ? 0.113 0.712 -7.314 1.00 97.25 174 ASP A C 1
ATOM 1291 O O . ASP A 1 174 ? -0.575 -0.097 -7.946 1.00 97.25 174 ASP A O 1
ATOM 1295 N N . LEU A 1 175 ? 0.860 0.356 -6.265 1.00 97.88 175 LEU A N 1
ATOM 1296 C CA . LEU A 1 175 ? 0.814 -0.962 -5.637 1.00 97.88 175 LEU A CA 1
ATOM 1297 C C . LEU A 1 175 ? -0.314 -0.996 -4.610 1.00 97.88 175 LEU A C 1
ATOM 1299 O O . LEU A 1 175 ? -0.387 -0.132 -3.733 1.00 97.88 175 LEU A O 1
ATOM 1303 N N . VAL A 1 176 ? -1.162 -2.017 -4.690 1.00 98.00 176 VAL A N 1
ATOM 1304 C CA . VAL A 1 176 ? -2.208 -2.268 -3.694 1.00 98.00 176 VAL A CA 1
ATOM 1305 C C . VAL A 1 176 ? -2.045 -3.664 -3.118 1.00 98.00 176 VAL A C 1
ATOM 1307 O O . VAL A 1 176 ? -1.877 -4.637 -3.855 1.00 98.00 176 VAL A O 1
ATOM 1310 N N . LEU A 1 177 ? -2.101 -3.745 -1.794 1.00 98.00 177 LEU A N 1
ATOM 1311 C CA . LEU A 1 177 ? -2.049 -4.980 -1.029 1.00 98.00 177 LEU A CA 1
ATOM 1312 C C . LEU A 1 177 ? -3.446 -5.309 -0.504 1.00 98.00 177 LEU A C 1
ATOM 1314 O O . LEU A 1 177 ? -4.120 -4.451 0.063 1.00 98.00 177 LEU A O 1
ATOM 1318 N N . GLU A 1 178 ? -3.870 -6.552 -0.699 1.00 97.94 178 GLU A N 1
ATOM 1319 C CA . GLU A 1 178 ? -5.108 -7.095 -0.139 1.00 97.94 178 GLU A CA 1
ATOM 1320 C C . GLU A 1 178 ? -4.750 -8.249 0.798 1.00 97.94 178 GLU A C 1
ATOM 1322 O O . GLU A 1 178 ? -4.095 -9.221 0.396 1.00 97.94 178 GLU A O 1
ATOM 1327 N N . PHE A 1 179 ? -5.154 -8.126 2.058 1.00 97.69 179 PHE A N 1
ATOM 1328 C CA . PHE A 1 179 ? -4.846 -9.106 3.093 1.00 97.69 179 PHE A CA 1
ATOM 1329 C C . PHE A 1 179 ? -5.924 -10.187 3.144 1.00 97.69 179 PHE A C 1
ATOM 1331 O O . PHE A 1 179 ? -7.118 -9.888 3.145 1.00 97.69 179 PHE A O 1
ATOM 1338 N N . ARG A 1 180 ? -5.520 -11.456 3.265 1.00 97.50 180 ARG A N 1
ATOM 1339 C CA . ARG A 1 180 ? -6.465 -12.581 3.376 1.00 97.50 180 ARG A CA 1
ATOM 1340 C C . ARG A 1 180 ? -7.393 -12.462 4.590 1.00 97.50 180 ARG A C 1
ATOM 1342 O O . ARG A 1 180 ? -8.537 -12.902 4.524 1.00 97.50 180 ARG A O 1
ATOM 1349 N N . GLU A 1 181 ? -6.897 -11.898 5.688 1.00 94.62 181 GLU A N 1
ATOM 1350 C CA . GLU A 1 181 ? -7.655 -11.733 6.935 1.00 94.62 181 GLU A CA 1
ATOM 1351 C C . GLU A 1 181 ? -8.803 -10.729 6.793 1.00 94.62 181 GLU A C 1
ATOM 1353 O O . GLU A 1 181 ? -9.836 -10.881 7.445 1.00 94.62 181 GLU A O 1
ATOM 1358 N N . ASN A 1 182 ? -8.644 -9.734 5.917 1.00 94.56 182 ASN A N 1
ATOM 1359 C CA . ASN A 1 182 ? -9.653 -8.721 5.653 1.00 94.56 182 ASN A CA 1
ATOM 1360 C C . ASN A 1 182 ? -9.614 -8.283 4.177 1.00 94.56 182 ASN A C 1
ATOM 1362 O O . ASN A 1 182 ? -9.029 -7.249 3.859 1.00 94.56 182 ASN A O 1
ATOM 1366 N N . PRO A 1 183 ? -10.252 -9.034 3.260 1.00 93.50 183 PRO A N 1
ATOM 1367 C CA . PRO A 1 183 ? -10.198 -8.740 1.825 1.00 93.50 183 PRO A CA 1
ATOM 1368 C C . PRO A 1 183 ? -10.935 -7.448 1.436 1.00 93.50 183 PRO A C 1
ATOM 1370 O O . PRO A 1 183 ? -10.779 -6.961 0.319 1.00 93.50 183 PRO A O 1
ATOM 1373 N N . ALA A 1 184 ? -11.756 -6.894 2.334 1.00 93.94 184 ALA A N 1
ATOM 1374 C CA . ALA A 1 184 ? -12.379 -5.589 2.132 1.00 93.94 184 ALA A CA 1
ATOM 1375 C C . ALA A 1 184 ? -11.384 -4.436 2.337 1.00 93.94 184 ALA A C 1
ATOM 1377 O O . ALA A 1 184 ? -11.615 -3.337 1.831 1.00 93.94 184 ALA A O 1
ATOM 1378 N N . ASP A 1 185 ? -10.290 -4.683 3.061 1.00 93.44 185 ASP A N 1
ATOM 1379 C CA . ASP A 1 185 ? -9.262 -3.691 3.334 1.00 93.44 185 ASP A CA 1
ATOM 1380 C C . ASP A 1 185 ? -8.158 -3.770 2.276 1.00 93.44 185 ASP A C 1
ATOM 1382 O O . ASP A 1 185 ? -7.434 -4.762 2.144 1.00 93.44 185 ASP A O 1
ATOM 1386 N N . ARG A 1 186 ? -8.071 -2.709 1.473 1.00 96.12 186 ARG A N 1
ATOM 1387 C CA . ARG A 1 186 ? -7.107 -2.577 0.382 1.00 96.12 186 ARG A CA 1
ATOM 1388 C C . ARG A 1 186 ? -6.154 -1.456 0.711 1.00 96.12 186 ARG A C 1
ATOM 1390 O O . ARG A 1 186 ? -6.518 -0.280 0.685 1.00 96.12 186 ARG A O 1
ATOM 1397 N N . TRP A 1 187 ? -4.910 -1.827 0.964 1.00 95.94 187 TRP A N 1
ATOM 1398 C CA . TRP A 1 187 ? -3.898 -0.880 1.378 1.00 95.94 187 TRP A CA 1
ATOM 1399 C C . TRP A 1 187 ? -3.062 -0.429 0.183 1.00 95.94 187 TRP A C 1
ATOM 1401 O O . TRP A 1 187 ? -2.421 -1.239 -0.486 1.00 95.94 187 TRP A O 1
ATOM 1411 N N . THR A 1 188 ? -3.087 0.873 -0.109 1.00 96.12 188 THR A N 1
ATOM 1412 C CA . THR A 1 188 ? -2.275 1.458 -1.185 1.00 96.12 188 THR A CA 1
ATOM 1413 C C . THR A 1 188 ? -0.898 1.807 -0.648 1.00 96.12 188 THR A C 1
ATOM 1415 O O . THR A 1 188 ? -0.776 2.514 0.353 1.00 96.12 188 THR A O 1
ATOM 1418 N N . PHE A 1 189 ? 0.141 1.326 -1.323 1.00 95.00 189 PHE A N 1
ATOM 1419 C CA . PHE A 1 189 ? 1.517 1.556 -0.912 1.00 95.00 189 PHE A CA 1
ATOM 1420 C C . PHE A 1 189 ? 1.885 3.040 -1.079 1.00 95.00 189 PHE A C 1
ATOM 1422 O O . PHE A 1 189 ? 1.674 3.600 -2.162 1.00 95.00 189 PHE A O 1
ATOM 1429 N N . PRO A 1 190 ? 2.423 3.705 -0.040 1.00 92.50 190 PRO A N 1
ATOM 1430 C CA . PRO A 1 190 ? 2.770 5.115 -0.130 1.00 92.50 190 PRO A CA 1
ATOM 1431 C C . PRO A 1 190 ? 3.898 5.321 -1.142 1.00 92.50 190 PRO A C 1
ATOM 1433 O O . PRO A 1 190 ? 4.885 4.585 -1.160 1.00 92.50 190 PRO A O 1
ATOM 1436 N N . ARG A 1 191 ? 3.765 6.351 -1.981 1.00 93.25 191 ARG A N 1
ATOM 1437 C CA . ARG A 1 191 ? 4.838 6.777 -2.881 1.00 93.25 191 ARG A CA 1
ATOM 1438 C C . ARG A 1 191 ? 5.922 7.506 -2.104 1.00 93.25 191 ARG A C 1
ATOM 1440 O O . ARG A 1 191 ? 5.634 8.350 -1.257 1.00 93.25 191 ARG A O 1
ATOM 1447 N N . GLY A 1 192 ? 7.169 7.219 -2.447 1.00 93.88 192 GLY A N 1
ATOM 1448 C CA . GLY A 1 192 ? 8.325 7.874 -1.862 1.00 93.88 192 GLY A CA 1
ATOM 1449 C C . GLY A 1 192 ? 9.631 7.180 -2.237 1.00 93.88 192 GLY A C 1
ATOM 1450 O O . GLY A 1 192 ? 9.607 6.178 -2.961 1.00 93.88 192 GLY A O 1
ATOM 1451 N N . PRO A 1 193 ? 10.765 7.695 -1.729 1.00 96.94 193 PRO A N 1
ATOM 1452 C CA . PRO A 1 193 ? 12.066 7.066 -1.897 1.00 96.94 193 PRO A CA 1
ATOM 1453 C C . PRO A 1 193 ? 11.993 5.607 -1.463 1.00 96.94 193 PRO A C 1
ATOM 1455 O O . PRO A 1 193 ? 11.625 5.307 -0.324 1.00 96.94 193 PRO A O 1
ATOM 1458 N N . SER A 1 194 ? 12.292 4.709 -2.394 1.00 97.50 194 SER A N 1
ATOM 1459 C CA . SER A 1 194 ? 12.155 3.271 -2.197 1.00 97.50 194 SER A CA 1
ATOM 1460 C C . SER A 1 194 ? 13.326 2.541 -2.843 1.00 97.50 194 SER A C 1
ATOM 1462 O O . SER A 1 194 ? 13.851 2.987 -3.861 1.00 97.50 194 SER A O 1
ATOM 1464 N N . LYS A 1 195 ? 13.725 1.413 -2.260 1.00 97.81 195 LYS A N 1
ATOM 1465 C CA . LYS A 1 195 ? 14.662 0.458 -2.858 1.00 97.81 195 LYS A CA 1
ATOM 1466 C C . LYS A 1 195 ? 14.096 -0.950 -2.746 1.00 97.81 195 LYS A C 1
ATOM 1468 O O . LYS A 1 195 ? 13.448 -1.269 -1.749 1.00 97.81 195 LYS A O 1
ATOM 1473 N N . CYS A 1 196 ? 14.352 -1.792 -3.736 1.00 98.06 196 CYS A N 1
ATOM 1474 C CA . CYS A 1 196 ? 13.960 -3.195 -3.711 1.00 98.06 196 CYS A CA 1
ATOM 1475 C C . CYS A 1 196 ? 15.167 -4.097 -3.964 1.00 98.06 196 CYS A C 1
ATOM 1477 O O . CYS A 1 196 ? 15.967 -3.833 -4.857 1.00 98.06 196 CYS A O 1
ATOM 1479 N N . GLU A 1 197 ? 15.267 -5.177 -3.200 1.00 97.75 197 GLU A N 1
ATOM 1480 C CA . GLU A 1 197 ? 16.313 -6.190 -3.330 1.00 97.75 197 GLU A CA 1
ATOM 1481 C C . GLU A 1 197 ? 15.655 -7.566 -3.479 1.00 97.75 197 GLU A C 1
ATOM 1483 O O . GLU A 1 197 ? 14.719 -7.889 -2.743 1.00 97.75 197 GLU A O 1
ATOM 1488 N N . PHE A 1 198 ? 16.127 -8.372 -4.432 1.00 97.19 198 PHE A N 1
ATOM 1489 C CA . PHE A 1 198 ? 15.690 -9.757 -4.605 1.00 97.19 198 PHE A CA 1
ATOM 1490 C C . PHE A 1 198 ? 16.693 -10.694 -3.932 1.00 97.19 198 PHE A C 1
ATOM 1492 O O . PHE A 1 198 ? 17.878 -10.699 -4.265 1.00 97.19 198 PHE A O 1
ATOM 1499 N N . VAL A 1 199 ? 16.218 -11.498 -2.988 1.00 97.38 199 VAL A N 1
ATOM 1500 C CA . VAL A 1 199 ? 17.012 -12.460 -2.228 1.00 97.38 199 VAL A CA 1
ATOM 1501 C C . VAL A 1 199 ? 16.624 -13.861 -2.681 1.00 97.38 199 VAL A C 1
ATOM 1503 O O . VAL A 1 199 ? 15.524 -14.347 -2.415 1.00 97.38 199 VAL A O 1
ATOM 1506 N N . THR A 1 200 ? 17.549 -14.525 -3.369 1.00 95.25 200 THR A N 1
ATOM 1507 C CA . THR A 1 200 ? 17.351 -15.914 -3.801 1.00 95.25 200 THR A CA 1
ATOM 1508 C C . THR A 1 200 ? 17.486 -16.842 -2.597 1.00 95.25 200 THR A C 1
ATOM 1510 O O . THR A 1 200 ? 18.443 -16.734 -1.828 1.00 95.25 200 THR A O 1
ATOM 1513 N N . LEU A 1 201 ? 16.532 -17.756 -2.419 1.00 92.31 201 LEU A N 1
ATOM 1514 C CA . LEU A 1 201 ? 16.574 -18.727 -1.328 1.00 92.31 201 LEU A CA 1
ATOM 1515 C C . LEU A 1 201 ? 17.552 -19.866 -1.668 1.00 92.31 201 LEU A C 1
ATOM 1517 O O . LEU A 1 201 ? 17.451 -20.453 -2.750 1.00 92.31 201 LEU A O 1
ATOM 1521 N N . PRO A 1 202 ? 18.486 -20.217 -0.764 1.00 93.31 202 PRO A N 1
ATOM 1522 C CA . PRO A 1 202 ? 19.421 -21.308 -1.009 1.00 93.31 202 PRO A CA 1
ATOM 1523 C C . PRO A 1 202 ? 18.660 -22.630 -1.168 1.00 93.31 202 PRO A C 1
ATOM 1525 O O . PRO A 1 202 ? 17.811 -22.974 -0.349 1.00 93.31 202 PRO A O 1
ATOM 1528 N N . GLY A 1 203 ? 18.970 -23.375 -2.231 1.00 90.56 203 GLY A N 1
ATOM 1529 C CA . GLY A 1 203 ? 18.379 -24.689 -2.507 1.00 90.56 203 GLY A CA 1
ATOM 1530 C C . GLY A 1 203 ? 17.101 -24.679 -3.351 1.00 90.56 203 GLY A C 1
ATOM 1531 O O . GLY A 1 203 ? 16.634 -25.752 -3.725 1.00 90.56 203 GLY A O 1
ATOM 1532 N N . ILE A 1 204 ? 16.557 -23.511 -3.712 1.00 86.62 204 ILE A N 1
ATOM 1533 C CA . ILE A 1 204 ? 15.401 -23.411 -4.613 1.00 86.62 204 ILE A CA 1
ATOM 1534 C C . ILE A 1 204 ? 15.883 -22.882 -5.964 1.00 86.62 204 ILE A C 1
ATOM 1536 O O . ILE A 1 204 ? 16.140 -21.694 -6.131 1.00 86.62 204 ILE A O 1
ATOM 1540 N N . SER A 1 205 ? 16.004 -23.774 -6.947 1.00 82.62 205 SER A N 1
ATOM 1541 C CA . SER A 1 205 ? 16.212 -23.383 -8.346 1.00 82.62 205 SER A CA 1
ATOM 1542 C C . SER A 1 205 ? 14.853 -23.068 -8.969 1.00 82.62 205 SER A C 1
ATOM 1544 O O . SER A 1 205 ? 14.177 -23.962 -9.473 1.00 82.62 205 SER A O 1
ATOM 1546 N N . GLY A 1 206 ? 14.405 -21.817 -8.879 1.00 84.56 206 GLY A N 1
ATOM 1547 C CA . GLY A 1 206 ? 13.122 -21.401 -9.444 1.00 84.56 206 GLY A CA 1
ATOM 1548 C C . GLY A 1 206 ? 12.954 -19.882 -9.525 1.00 84.56 206 GLY A C 1
ATOM 1549 O O . GLY A 1 206 ? 13.755 -19.146 -8.956 1.00 84.56 206 GLY A O 1
ATOM 1550 N N . PRO A 1 207 ? 11.895 -19.397 -10.200 1.00 88.75 207 PRO A N 1
ATOM 1551 C CA . PRO A 1 207 ? 11.597 -17.968 -10.359 1.00 88.75 207 PRO A CA 1
ATOM 1552 C C . PRO A 1 207 ? 10.989 -17.337 -9.091 1.00 88.75 207 PRO A C 1
ATOM 1554 O O . PRO A 1 207 ? 10.305 -16.316 -9.168 1.00 88.75 207 PRO A O 1
ATOM 1557 N N . PHE A 1 208 ? 11.178 -17.982 -7.939 1.00 93.06 208 PHE A N 1
ATOM 1558 C CA . PHE A 1 208 ? 10.627 -17.575 -6.655 1.00 93.06 208 PHE A CA 1
ATOM 1559 C C . PHE A 1 208 ? 11.762 -17.157 -5.735 1.00 93.06 208 PHE A C 1
ATOM 1561 O O . PHE A 1 208 ? 12.789 -17.831 -5.648 1.00 93.06 208 PHE A O 1
ATOM 1568 N N . GLY A 1 209 ? 11.554 -16.067 -5.013 1.00 95.88 209 GLY A N 1
ATOM 1569 C CA . GLY A 1 209 ? 12.501 -15.594 -4.018 1.00 95.88 209 GLY A CA 1
ATOM 1570 C C . GLY A 1 209 ? 11.828 -14.701 -2.999 1.00 95.88 209 GLY A C 1
ATOM 1571 O O . GLY A 1 209 ? 10.610 -14.498 -3.017 1.00 95.88 209 GLY A O 1
ATOM 1572 N N . ASP A 1 210 ? 12.637 -14.178 -2.095 1.00 97.69 210 ASP A N 1
ATOM 1573 C CA . ASP A 1 210 ? 12.194 -13.170 -1.152 1.00 97.69 210 ASP A CA 1
ATOM 1574 C C . ASP A 1 210 ? 12.480 -11.786 -1.738 1.00 97.69 210 ASP A C 1
ATOM 1576 O O . ASP A 1 210 ? 13.563 -11.537 -2.260 1.00 97.69 210 ASP A O 1
ATOM 1580 N N . ILE A 1 211 ? 11.527 -10.865 -1.641 1.00 98.19 211 ILE A N 1
ATOM 1581 C CA . ILE A 1 211 ? 11.720 -9.470 -2.053 1.00 98.19 211 ILE A CA 1
ATOM 1582 C C . ILE A 1 211 ? 11.777 -8.615 -0.798 1.00 98.19 211 ILE A C 1
ATOM 1584 O O . ILE A 1 211 ? 10.866 -8.674 0.027 1.00 98.19 211 ILE A O 1
ATOM 1588 N N . ILE A 1 212 ? 12.814 -7.797 -0.657 1.00 98.38 212 ILE A N 1
ATOM 1589 C CA . ILE A 1 212 ? 12.931 -6.816 0.421 1.00 98.38 212 ILE A CA 1
ATOM 1590 C C . ILE A 1 212 ? 12.708 -5.432 -0.182 1.00 98.38 212 ILE A C 1
ATOM 1592 O O . ILE A 1 212 ? 13.578 -4.890 -0.858 1.00 98.38 212 ILE A O 1
ATOM 1596 N N . LEU A 1 213 ? 11.538 -4.852 0.069 1.00 98.25 213 LEU A N 1
ATOM 1597 C CA . LEU A 1 213 ? 11.203 -3.481 -0.306 1.00 98.25 213 LEU A CA 1
ATOM 1598 C C . LEU A 1 213 ? 11.416 -2.574 0.902 1.00 98.25 213 LEU A C 1
ATOM 1600 O O . LEU A 1 213 ? 10.727 -2.697 1.910 1.00 98.25 213 LEU A O 1
ATOM 1604 N N . THR A 1 214 ? 12.359 -1.648 0.808 1.00 98.00 214 THR A N 1
ATOM 1605 C CA . THR A 1 214 ? 12.593 -0.633 1.837 1.00 98.00 214 THR A CA 1
ATOM 1606 C C . THR A 1 214 ? 12.067 0.704 1.342 1.00 98.00 214 THR A C 1
ATOM 1608 O O . THR A 1 214 ? 12.478 1.159 0.278 1.00 98.00 214 THR A O 1
ATOM 1611 N N . THR A 1 215 ? 11.175 1.343 2.094 1.00 97.12 215 THR A N 1
ATOM 1612 C CA . THR A 1 215 ? 10.585 2.635 1.714 1.00 97.12 215 THR A CA 1
ATOM 1613 C C . THR A 1 215 ? 10.435 3.565 2.915 1.00 97.12 215 THR A C 1
ATOM 1615 O O . THR A 1 215 ? 10.384 3.119 4.065 1.00 97.12 215 THR A O 1
ATOM 1618 N N . ALA A 1 216 ? 10.381 4.869 2.651 1.00 95.50 216 ALA A N 1
ATOM 1619 C CA . ALA A 1 216 ? 10.092 5.883 3.656 1.00 95.50 216 ALA A CA 1
ATOM 1620 C C . ALA A 1 216 ? 8.577 6.098 3.781 1.00 95.50 216 ALA A C 1
ATOM 1622 O O . ALA A 1 216 ? 7.942 6.620 2.866 1.00 95.50 216 ALA A O 1
ATOM 1623 N N . VAL A 1 217 ? 8.008 5.754 4.935 1.00 92.62 217 VAL A N 1
ATOM 1624 C CA . VAL A 1 217 ? 6.580 5.941 5.221 1.00 92.62 217 VAL A CA 1
ATOM 1625 C C . VAL A 1 217 ? 6.383 7.222 6.040 1.00 92.62 217 VAL A C 1
ATOM 1627 O O . VAL A 1 217 ? 7.098 7.430 7.030 1.00 92.62 217 VAL A O 1
ATOM 1630 N N . PRO A 1 218 ? 5.443 8.105 5.649 1.00 88.44 218 PRO A N 1
ATOM 1631 C CA . PRO A 1 218 ? 5.092 9.265 6.451 1.00 88.44 218 PRO A CA 1
ATOM 1632 C C . PRO A 1 218 ? 4.250 8.806 7.642 1.00 88.44 218 PRO A C 1
ATOM 1634 O O . PRO A 1 218 ? 3.092 8.426 7.482 1.00 88.44 218 PRO A O 1
ATOM 1637 N N . PHE A 1 219 ? 4.816 8.853 8.845 1.00 80.06 219 PHE A N 1
ATOM 1638 C CA . PHE A 1 219 ? 4.018 8.713 10.056 1.00 80.06 219 PHE A CA 1
ATOM 1639 C C . PHE A 1 219 ? 3.551 10.101 10.466 1.00 80.06 219 PHE A C 1
ATOM 1641 O O . PHE A 1 219 ? 4.348 10.955 10.856 1.00 80.06 219 PHE A O 1
ATOM 1648 N N . THR A 1 220 ? 2.246 10.343 10.375 1.00 71.56 220 THR A N 1
ATOM 1649 C CA . THR A 1 220 ? 1.647 11.505 11.025 1.00 71.56 220 THR A CA 1
ATOM 1650 C C . THR A 1 220 ? 1.889 11.354 12.518 1.00 71.56 220 THR A C 1
ATOM 1652 O O . THR A 1 220 ? 1.358 10.433 13.141 1.00 71.56 220 THR A O 1
ATOM 1655 N N . ALA A 1 221 ? 2.723 12.220 13.091 1.00 63.78 221 ALA A N 1
ATOM 1656 C CA . ALA A 1 221 ? 2.943 12.273 14.527 1.00 63.78 221 ALA A CA 1
ATOM 1657 C C . ALA A 1 221 ? 1.638 12.719 15.204 1.00 63.78 221 ALA A C 1
ATOM 1659 O O . ALA A 1 221 ? 1.443 13.899 15.479 1.00 63.78 221 ALA A O 1
ATOM 1660 N N . LEU A 1 222 ? 0.731 11.771 15.456 1.00 57.72 222 LEU A N 1
ATOM 1661 C CA . LEU A 1 222 ? -0.595 12.010 16.039 1.00 57.72 222 LEU A CA 1
ATOM 1662 C C . LEU A 1 222 ? -0.530 12.714 17.409 1.00 57.72 222 LEU A C 1
ATOM 1664 O O . LEU A 1 222 ? -1.513 13.305 17.831 1.00 57.72 222 LEU A O 1
ATOM 1668 N N . ASN A 1 223 ? 0.637 12.729 18.063 1.00 54.09 223 ASN A N 1
ATOM 1669 C CA . ASN A 1 223 ? 0.822 13.278 19.407 1.00 54.09 223 ASN A CA 1
ATOM 1670 C C . ASN A 1 223 ? 1.647 14.575 19.480 1.00 54.09 223 ASN A C 1
ATOM 1672 O O . ASN A 1 223 ? 1.888 15.062 20.582 1.00 54.09 223 ASN A O 1
ATOM 1676 N N . ALA A 1 224 ? 2.079 15.166 18.359 1.00 53.94 224 ALA A N 1
ATOM 1677 C CA . ALA A 1 224 ? 2.843 16.423 18.410 1.00 53.94 224 ALA A CA 1
ATOM 1678 C C . ALA A 1 224 ? 1.971 17.656 18.740 1.00 53.94 224 ALA A C 1
ATOM 1680 O O . ALA A 1 224 ? 2.494 18.693 19.133 1.00 53.94 224 ALA A O 1
ATOM 1681 N N . ALA A 1 225 ? 0.643 17.542 18.625 1.00 53.16 225 ALA A N 1
ATOM 1682 C CA . ALA A 1 225 ? -0.284 18.653 18.844 1.00 53.16 225 ALA A CA 1
ATOM 1683 C C . ALA A 1 225 ? -0.583 18.953 20.328 1.00 53.16 225 ALA A C 1
ATOM 1685 O O . ALA A 1 225 ? -1.183 19.980 20.624 1.00 53.16 225 ALA A O 1
ATOM 1686 N N . ALA A 1 226 ? -0.180 18.090 21.268 1.00 56.25 226 ALA A N 1
ATOM 1687 C CA . ALA A 1 226 ? -0.522 18.264 22.684 1.00 56.25 226 ALA A CA 1
ATOM 1688 C C . ALA A 1 226 ? 0.521 19.050 23.501 1.00 56.25 226 ALA A C 1
ATOM 1690 O O . ALA A 1 226 ? 0.268 19.349 24.665 1.00 56.25 226 ALA A O 1
ATOM 1691 N N . SER A 1 227 ? 1.692 19.374 22.939 1.00 53.38 227 SER A N 1
ATOM 1692 C CA . SER A 1 227 ? 2.836 19.837 23.741 1.00 53.38 227 SER A CA 1
ATOM 1693 C C . SER A 1 227 ? 3.455 21.178 23.346 1.00 53.38 227 SER A C 1
ATOM 1695 O O . SER A 1 227 ? 4.461 21.551 23.943 1.00 53.38 227 SER A O 1
ATOM 1697 N N . GLN A 1 228 ? 2.879 21.952 22.419 1.00 50.28 228 GLN A N 1
ATOM 1698 C CA . GLN A 1 228 ? 3.435 23.270 22.072 1.00 50.28 228 GLN A CA 1
ATOM 1699 C C . GLN A 1 228 ? 2.362 24.355 21.969 1.00 50.28 228 GLN A C 1
ATOM 1701 O O . GLN A 1 228 ? 1.930 24.750 20.891 1.00 50.28 228 GLN A O 1
ATOM 1706 N N . GLY A 1 229 ? 1.964 24.871 23.132 1.00 57.16 229 GLY A N 1
ATOM 1707 C CA . GLY A 1 229 ? 1.503 26.249 23.243 1.00 57.16 229 GLY A CA 1
ATOM 1708 C C . GLY A 1 229 ? 2.718 27.173 23.263 1.00 57.16 229 GLY A C 1
ATOM 1709 O O . GLY A 1 229 ? 3.283 27.404 24.325 1.00 57.16 229 GLY A O 1
ATOM 1710 N N . ALA A 1 230 ? 3.148 27.652 22.099 1.00 54.12 230 ALA A N 1
ATOM 1711 C CA . ALA A 1 230 ? 4.011 28.824 21.971 1.00 54.12 230 ALA A CA 1
ATOM 1712 C C . ALA A 1 230 ? 3.926 29.328 20.528 1.00 54.12 230 ALA A C 1
ATOM 1714 O O . ALA A 1 230 ? 4.318 28.646 19.585 1.00 54.12 230 ALA A O 1
ATOM 1715 N N . GLU A 1 231 ? 3.335 30.505 20.372 1.00 62.44 231 GLU A N 1
ATOM 1716 C CA . GLU A 1 231 ? 3.166 31.211 19.111 1.00 62.44 231 GLU A CA 1
ATOM 1717 C C . GLU A 1 231 ? 4.522 31.560 18.482 1.00 62.44 231 GLU A C 1
ATOM 1719 O O . GLU A 1 231 ? 5.410 32.078 19.154 1.00 62.44 231 GLU A O 1
ATOM 1724 N N . GLY A 1 232 ? 4.642 31.366 17.167 1.00 65.94 232 GLY A N 1
ATOM 1725 C CA . GLY A 1 232 ? 5.597 32.119 16.357 1.00 65.94 232 GLY A CA 1
ATOM 1726 C C . GLY A 1 232 ? 6.452 31.281 15.413 1.00 65.94 232 GLY A C 1
ATOM 1727 O O . GLY A 1 232 ? 7.350 30.572 15.838 1.00 65.94 232 GLY A O 1
ATOM 1728 N N . VAL A 1 233 ? 6.240 31.526 14.115 1.00 56.25 233 VAL A N 1
ATOM 1729 C CA . VAL A 1 233 ? 7.051 31.127 12.949 1.00 56.25 233 VAL A CA 1
ATOM 1730 C C . 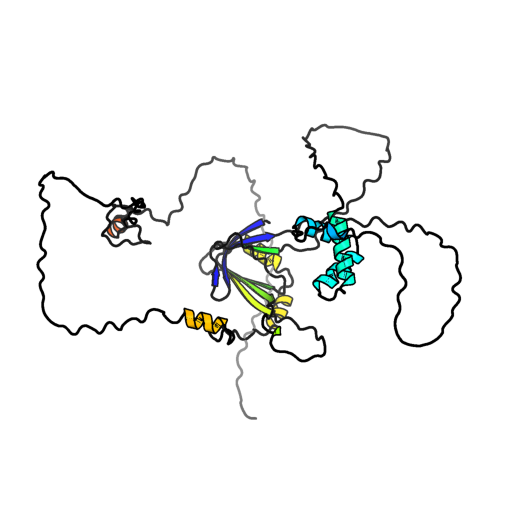VAL A 1 233 ? 6.716 29.750 12.356 1.00 56.25 233 VAL A C 1
ATOM 1732 O O . VAL A 1 233 ? 7.100 28.697 12.849 1.00 56.25 233 VAL A O 1
ATOM 1735 N N . SER A 1 234 ? 6.001 29.785 11.225 1.00 58.84 234 SER A N 1
ATOM 1736 C CA . SER A 1 234 ? 5.700 28.647 10.349 1.00 58.84 234 SER A CA 1
ATOM 1737 C C . SER A 1 234 ? 6.956 28.142 9.631 1.00 58.84 234 SER A C 1
ATOM 1739 O O . SER A 1 234 ? 7.110 28.315 8.424 1.00 58.84 234 SER A O 1
ATOM 1741 N N . GLU A 1 235 ? 7.872 27.522 10.365 1.00 67.44 235 GLU A N 1
ATOM 1742 C CA . GLU A 1 235 ? 8.874 26.657 9.756 1.00 67.44 235 GLU A CA 1
ATOM 1743 C C . GLU A 1 235 ? 8.148 25.409 9.232 1.00 67.44 235 GLU A C 1
ATOM 1745 O O . GLU A 1 235 ? 7.307 24.833 9.927 1.00 67.44 235 GLU A O 1
ATOM 1750 N N . ILE A 1 236 ? 8.393 25.033 7.974 1.00 64.19 236 ILE A N 1
ATOM 1751 C CA . ILE A 1 236 ? 7.778 23.862 7.338 1.00 64.19 236 ILE A CA 1
ATOM 1752 C C . ILE A 1 236 ? 8.201 22.637 8.153 1.00 64.19 236 ILE A C 1
ATOM 1754 O O . ILE A 1 236 ? 9.285 22.093 7.944 1.00 64.19 236 ILE A O 1
ATOM 1758 N N . GLN A 1 237 ? 7.365 22.223 9.109 1.00 63.84 237 GLN A N 1
ATOM 1759 C CA . GLN A 1 237 ? 7.599 21.030 9.910 1.00 63.84 237 GLN A CA 1
ATOM 1760 C C . GLN A 1 237 ? 7.697 19.846 8.955 1.00 63.84 237 GLN A C 1
ATOM 1762 O O . GLN A 1 237 ? 6.714 19.385 8.371 1.00 63.84 237 GLN A O 1
ATOM 1767 N N . THR A 1 238 ? 8.924 19.376 8.761 1.00 72.00 238 THR A N 1
ATOM 1768 C CA . THR A 1 238 ? 9.206 18.173 7.998 1.00 72.00 238 THR A CA 1
ATOM 1769 C C . THR A 1 238 ? 8.578 17.010 8.755 1.00 72.00 238 THR A C 1
ATOM 1771 O O . THR A 1 238 ? 9.033 16.630 9.830 1.00 72.00 238 THR A O 1
ATOM 1774 N N . ILE A 1 239 ? 7.472 16.477 8.222 1.00 79.62 239 ILE A N 1
ATOM 1775 C CA . ILE A 1 239 ? 6.794 15.312 8.800 1.00 79.62 239 ILE A CA 1
ATOM 1776 C C . ILE A 1 239 ? 7.849 14.209 8.963 1.00 79.62 239 ILE A C 1
ATOM 1778 O O . ILE A 1 239 ? 8.490 13.853 7.965 1.00 79.62 239 ILE A O 1
ATOM 1782 N N . PRO A 1 240 ? 8.063 13.680 10.182 1.00 82.62 240 PRO A N 1
ATOM 1783 C CA . PRO A 1 240 ? 9.095 12.686 10.418 1.00 82.62 240 PRO A CA 1
ATOM 1784 C C . PRO A 1 240 ? 8.819 11.456 9.551 1.00 82.62 240 PRO A C 1
ATOM 1786 O O . PRO A 1 240 ? 7.774 10.811 9.644 1.00 82.62 240 PRO A O 1
ATOM 1789 N N . ARG A 1 241 ? 9.764 11.150 8.662 1.00 89.44 241 ARG A N 1
ATOM 1790 C CA . ARG A 1 241 ? 9.717 9.963 7.806 1.00 89.44 241 ARG A CA 1
ATOM 1791 C C . ARG A 1 241 ? 10.419 8.825 8.523 1.00 89.44 241 ARG A C 1
ATOM 1793 O O . ARG A 1 241 ? 11.505 9.020 9.063 1.00 89.44 241 ARG A O 1
ATOM 1800 N N . GLN A 1 242 ? 9.832 7.636 8.493 1.00 91.81 242 GLN A N 1
ATOM 1801 C CA . GLN A 1 242 ? 10.473 6.440 9.026 1.00 91.81 242 GLN A CA 1
ATOM 1802 C C . GLN A 1 242 ? 10.710 5.442 7.901 1.00 91.81 242 GLN A C 1
ATOM 1804 O O . GLN A 1 242 ? 9.839 5.202 7.066 1.00 91.81 242 GLN A O 1
ATOM 1809 N N . VAL A 1 243 ? 11.904 4.858 7.888 1.00 95.06 243 VAL A N 1
ATOM 1810 C CA . VAL A 1 243 ? 12.261 3.814 6.933 1.00 95.06 243 VAL A CA 1
ATOM 1811 C C . VAL A 1 243 ? 11.720 2.476 7.431 1.00 95.06 243 VAL A C 1
ATOM 1813 O O . VAL A 1 243 ? 12.044 2.040 8.540 1.00 95.06 243 VAL A O 1
ATOM 1816 N N . ILE A 1 244 ? 10.895 1.827 6.612 1.00 94.94 244 ILE A N 1
ATOM 1817 C CA . ILE A 1 244 ? 10.327 0.502 6.878 1.00 94.94 244 ILE A CA 1
ATOM 1818 C C . ILE A 1 244 ? 10.804 -0.463 5.797 1.00 94.94 244 ILE A C 1
ATOM 1820 O O . ILE A 1 244 ? 10.840 -0.113 4.619 1.00 94.94 244 ILE A O 1
ATOM 1824 N N . ALA A 1 245 ? 11.141 -1.685 6.209 1.00 97.00 245 ALA A N 1
ATOM 1825 C CA . ALA A 1 245 ? 11.399 -2.800 5.312 1.00 97.00 245 ALA A CA 1
ATOM 1826 C C . ALA A 1 245 ? 10.195 -3.752 5.303 1.00 97.00 245 ALA A C 1
ATOM 1828 O O . ALA A 1 245 ? 9.744 -4.206 6.357 1.00 97.00 245 ALA A O 1
ATOM 1829 N N . PHE A 1 246 ? 9.709 -4.048 4.105 1.00 98.00 246 PHE A N 1
ATOM 1830 C CA . PHE A 1 246 ? 8.648 -4.993 3.798 1.00 98.00 246 PHE A CA 1
ATOM 1831 C C . PHE A 1 246 ? 9.290 -6.201 3.127 1.00 98.00 246 PHE A C 1
ATOM 1833 O O . PHE A 1 246 ? 9.973 -6.049 2.111 1.00 98.00 246 PHE A O 1
ATOM 1840 N N . ARG A 1 247 ? 9.095 -7.394 3.686 1.00 98.38 247 ARG A N 1
ATOM 1841 C CA . ARG A 1 247 ? 9.648 -8.629 3.122 1.00 98.38 247 ARG A CA 1
ATOM 1842 C C . ARG A 1 247 ? 8.528 -9.470 2.526 1.00 98.38 247 ARG A C 1
ATOM 1844 O O . ARG A 1 247 ? 7.692 -9.986 3.256 1.00 98.38 247 ARG A O 1
ATOM 1851 N N . PHE A 1 248 ? 8.524 -9.627 1.209 1.00 98.31 248 PHE A N 1
ATOM 1852 C CA . PHE A 1 248 ? 7.592 -10.488 0.487 1.00 98.31 248 PHE A CA 1
ATOM 1853 C C . PHE A 1 248 ? 8.246 -11.855 0.303 1.00 98.31 248 PHE A C 1
ATOM 1855 O O . PHE A 1 248 ? 9.119 -12.023 -0.547 1.00 98.31 248 PHE A O 1
ATOM 1862 N N . LYS A 1 249 ? 7.861 -12.821 1.132 1.00 97.88 249 LYS A N 1
ATOM 1863 C CA . LYS A 1 249 ? 8.375 -14.188 1.096 1.00 97.88 249 LYS A CA 1
ATOM 1864 C C . LYS A 1 249 ? 7.725 -15.011 -0.001 1.00 97.88 249 LYS A C 1
ATOM 1866 O O . LYS A 1 249 ? 6.505 -14.945 -0.184 1.00 97.88 249 LYS A O 1
ATOM 1871 N N . SER A 1 250 ? 8.539 -15.844 -0.653 1.00 95.75 250 SER A N 1
ATOM 1872 C CA . SER A 1 250 ? 8.086 -16.747 -1.726 1.00 95.75 250 SER A CA 1
ATOM 1873 C C . SER A 1 250 ? 7.323 -16.009 -2.836 1.00 95.75 250 SER A C 1
ATOM 1875 O O . SER A 1 250 ? 6.331 -16.505 -3.369 1.00 95.75 250 SER A O 1
ATOM 1877 N N . ALA A 1 251 ? 7.757 -14.792 -3.158 1.00 97.44 251 ALA A N 1
ATOM 1878 C CA . ALA A 1 251 ? 7.156 -13.991 -4.207 1.00 97.44 251 ALA A CA 1
ATOM 1879 C C . ALA A 1 251 ? 7.574 -14.532 -5.583 1.00 97.44 251 ALA A C 1
ATOM 1881 O O . ALA A 1 251 ? 8.740 -14.856 -5.811 1.00 97.44 251 ALA A O 1
ATOM 1882 N N . GLY A 1 252 ? 6.611 -14.640 -6.500 1.00 96.69 252 GLY A N 1
ATOM 1883 C CA . GLY A 1 252 ? 6.884 -15.011 -7.889 1.00 96.69 252 GLY A CA 1
ATOM 1884 C C . GLY A 1 252 ? 7.478 -13.857 -8.700 1.00 96.69 252 GLY A C 1
ATOM 1885 O O . GLY A 1 252 ? 7.358 -12.689 -8.320 1.00 96.69 252 GLY A O 1
ATOM 1886 N N . SER A 1 253 ? 8.046 -14.181 -9.862 1.00 96.56 253 SER A N 1
ATOM 1887 C CA . SER A 1 253 ? 8.653 -13.208 -10.785 1.00 96.56 253 SER A CA 1
ATOM 1888 C C . SER A 1 253 ? 7.730 -12.038 -11.141 1.00 96.56 253 SER A C 1
ATOM 1890 O O . SER A 1 253 ? 8.165 -10.896 -11.123 1.00 96.56 253 SER A O 1
ATOM 1892 N N . ALA A 1 254 ? 6.432 -12.279 -11.353 1.00 97.62 254 ALA A N 1
ATOM 1893 C CA . ALA A 1 254 ? 5.474 -11.214 -11.662 1.00 97.62 254 ALA A CA 1
ATOM 1894 C C . ALA A 1 254 ? 5.327 -10.173 -10.532 1.00 97.62 254 ALA A C 1
ATOM 1896 O O . ALA A 1 254 ? 5.118 -8.987 -10.805 1.00 97.62 254 ALA A O 1
ATOM 1897 N N . VAL A 1 255 ? 5.446 -10.591 -9.266 1.00 98.19 255 VAL A N 1
ATOM 1898 C CA . VAL A 1 255 ? 5.433 -9.679 -8.111 1.00 98.19 255 VAL A CA 1
ATOM 1899 C C . VAL A 1 255 ? 6.740 -8.888 -8.065 1.00 98.19 255 VAL A C 1
ATOM 1901 O O . VAL A 1 255 ? 6.699 -7.669 -7.900 1.00 98.19 255 VAL A O 1
ATOM 1904 N N . TRP A 1 256 ? 7.879 -9.552 -8.289 1.00 97.81 256 TRP A N 1
ATOM 1905 C CA . TRP A 1 256 ? 9.188 -8.899 -8.394 1.00 97.81 256 TRP A CA 1
ATOM 1906 C C . TRP A 1 256 ? 9.223 -7.837 -9.493 1.00 97.81 256 TRP A C 1
ATOM 1908 O O . TRP A 1 256 ? 9.523 -6.682 -9.203 1.00 97.81 256 TRP A O 1
ATOM 1918 N N . ASP A 1 257 ? 8.822 -8.187 -10.714 1.00 97.75 257 ASP A N 1
ATOM 1919 C CA . ASP A 1 257 ? 8.793 -7.283 -11.869 1.00 97.75 257 ASP A CA 1
ATOM 1920 C C . ASP A 1 257 ? 7.843 -6.098 -11.662 1.00 97.75 257 ASP A C 1
ATOM 1922 O O . ASP A 1 257 ? 8.019 -5.021 -12.232 1.00 97.75 257 ASP A O 1
ATOM 1926 N N . THR A 1 258 ? 6.789 -6.283 -10.868 1.00 98.12 258 THR A N 1
ATOM 1927 C CA . THR A 1 258 ? 5.864 -5.198 -10.528 1.00 98.12 258 THR A CA 1
ATOM 1928 C C . THR A 1 258 ? 6.484 -4.254 -9.504 1.00 98.12 258 THR A C 1
ATOM 1930 O O . THR A 1 258 ? 6.438 -3.040 -9.697 1.00 98.12 258 THR A O 1
ATOM 1933 N N . ILE A 1 259 ? 7.083 -4.789 -8.436 1.00 98.12 259 ILE A N 1
ATOM 1934 C CA . ILE A 1 259 ? 7.710 -3.982 -7.384 1.00 98.12 259 ILE A CA 1
ATOM 1935 C C . ILE A 1 259 ? 8.936 -3.240 -7.930 1.00 98.12 259 ILE A C 1
ATOM 1937 O O . ILE A 1 259 ? 9.078 -2.049 -7.667 1.00 98.12 259 ILE A O 1
ATOM 1941 N N . SER A 1 260 ? 9.780 -3.891 -8.733 1.00 97.62 260 SER A N 1
ATOM 1942 C CA . SER A 1 260 ? 10.966 -3.266 -9.331 1.00 97.62 260 SER A CA 1
ATOM 1943 C C . SER A 1 260 ? 10.598 -2.114 -10.271 1.00 97.62 260 SER A C 1
ATOM 1945 O O . SER A 1 260 ? 11.147 -1.019 -10.146 1.00 97.62 260 SER A O 1
ATOM 1947 N N . ARG A 1 261 ? 9.590 -2.298 -11.138 1.00 97.31 261 ARG A N 1
ATOM 1948 C CA . ARG A 1 261 ? 9.053 -1.214 -11.982 1.00 97.31 261 ARG A CA 1
ATOM 1949 C C . ARG A 1 261 ? 8.424 -0.088 -11.164 1.00 97.31 261 ARG A C 1
ATOM 1951 O O . ARG A 1 261 ? 8.559 1.068 -11.546 1.00 97.31 261 ARG A O 1
ATOM 1958 N N . TRP A 1 262 ? 7.746 -0.408 -10.060 1.00 97.38 262 TRP A N 1
ATOM 1959 C CA . TRP A 1 262 ? 7.133 0.598 -9.187 1.00 97.38 262 TRP A CA 1
ATOM 1960 C C . TRP A 1 262 ? 8.171 1.463 -8.460 1.00 97.38 262 TRP A C 1
ATOM 1962 O O . TRP A 1 262 ? 7.948 2.662 -8.293 1.00 97.38 262 TRP A O 1
ATOM 1972 N N . VAL A 1 263 ? 9.297 0.866 -8.044 1.00 97.50 263 VAL A N 1
ATOM 1973 C CA . VAL A 1 263 ? 10.438 1.582 -7.442 1.00 97.50 263 VAL A CA 1
ATOM 1974 C C . VAL A 1 263 ? 11.086 2.540 -8.448 1.00 97.50 263 VAL A C 1
ATOM 1976 O O . VAL A 1 263 ? 11.502 3.636 -8.068 1.00 97.50 263 VAL A O 1
ATOM 1979 N N . GLY A 1 264 ? 11.116 2.155 -9.725 1.00 96.19 264 GLY A N 1
ATOM 1980 C CA . GLY A 1 264 ? 11.660 2.966 -10.810 1.00 96.19 264 GLY A CA 1
ATOM 1981 C C . GLY A 1 264 ? 13.193 2.907 -10.914 1.00 96.19 264 GLY A C 1
ATOM 1982 O O . GLY A 1 264 ? 13.842 2.165 -10.177 1.00 96.19 264 GLY A O 1
ATOM 1983 N N . PRO A 1 265 ? 13.789 3.670 -11.849 1.00 96.38 265 PRO A N 1
ATOM 1984 C CA . PRO A 1 265 ? 15.214 3.573 -12.179 1.00 96.38 265 PRO A CA 1
ATOM 1985 C C . PRO A 1 265 ? 16.147 4.281 -11.184 1.00 96.38 265 PRO A C 1
ATOM 1987 O O . PRO A 1 265 ? 17.330 3.972 -11.149 1.00 96.38 265 PRO A O 1
ATOM 1990 N N . ASN A 1 266 ? 15.643 5.206 -10.362 1.00 95.81 266 ASN A N 1
ATOM 1991 C CA . ASN A 1 266 ? 16.463 6.064 -9.493 1.00 95.81 266 ASN A CA 1
ATOM 1992 C C . ASN A 1 266 ? 16.815 5.380 -8.159 1.00 95.81 266 ASN A C 1
ATOM 1994 O O . ASN A 1 266 ? 16.650 5.960 -7.078 1.00 95.81 266 ASN A O 1
ATOM 1998 N N . ILE A 1 267 ? 17.242 4.117 -8.208 1.00 95.56 267 ILE A N 1
ATOM 1999 C CA . ILE A 1 267 ? 17.435 3.310 -7.002 1.00 95.56 267 ILE A CA 1
ATOM 2000 C C . ILE A 1 267 ? 18.622 3.810 -6.169 1.00 95.56 267 ILE A C 1
ATOM 2002 O O . ILE A 1 267 ? 18.536 3.798 -4.942 1.00 95.56 267 ILE A O 1
ATOM 2006 N N . GLU A 1 268 ? 19.684 4.330 -6.789 1.00 97.38 268 GLU A N 1
ATOM 2007 C CA . GLU A 1 268 ? 20.868 4.861 -6.099 1.00 97.38 268 GLU A CA 1
ATOM 2008 C C . GLU A 1 268 ? 20.552 6.156 -5.339 1.00 97.38 268 GLU A C 1
ATOM 2010 O O . GLU A 1 268 ? 20.922 6.310 -4.170 1.00 97.38 268 GLU A O 1
ATOM 2015 N N . GLU A 1 269 ? 19.817 7.076 -5.972 1.00 97.69 269 GLU A N 1
ATOM 2016 C CA . GLU A 1 269 ? 19.365 8.321 -5.341 1.00 97.69 269 GLU A CA 1
ATOM 2017 C C . GLU A 1 269 ? 18.425 8.025 -4.171 1.00 97.69 269 GLU A C 1
ATOM 2019 O O . GLU A 1 269 ? 18.610 8.547 -3.066 1.00 97.69 269 GLU A O 1
ATOM 2024 N N . ASN A 1 270 ? 17.467 7.116 -4.376 1.00 97.31 270 ASN A N 1
ATOM 2025 C CA . ASN A 1 270 ? 16.564 6.668 -3.323 1.00 97.31 270 ASN A CA 1
ATOM 2026 C C . ASN A 1 270 ? 17.323 6.001 -2.171 1.00 97.31 270 ASN A C 1
ATOM 2028 O O . ASN A 1 270 ? 17.024 6.282 -1.010 1.00 97.31 270 ASN A O 1
ATOM 2032 N N . CYS A 1 271 ? 18.331 5.170 -2.458 1.00 97.25 271 CYS A N 1
ATOM 2033 C CA . CYS A 1 271 ? 19.201 4.579 -1.439 1.00 97.25 271 CYS A CA 1
ATOM 2034 C C . CYS A 1 271 ? 19.904 5.657 -0.605 1.00 97.25 271 CYS A C 1
ATOM 2036 O O . CYS A 1 271 ? 19.901 5.577 0.628 1.00 97.25 271 CYS A O 1
ATOM 2038 N N . LYS A 1 272 ? 20.450 6.697 -1.250 1.00 97.88 272 LYS A N 1
ATOM 2039 C CA . LYS A 1 272 ? 21.091 7.825 -0.560 1.00 97.88 272 LYS A CA 1
ATOM 2040 C C . LYS A 1 272 ? 20.102 8.555 0.350 1.00 97.88 272 LYS A C 1
ATOM 2042 O O . LYS A 1 272 ? 20.406 8.771 1.525 1.00 97.88 272 LYS A O 1
ATOM 2047 N N . VAL A 1 273 ? 18.898 8.856 -0.142 1.00 96.69 273 VAL A N 1
ATOM 2048 C CA . VAL A 1 273 ? 17.841 9.489 0.664 1.00 96.69 273 VAL A CA 1
ATOM 2049 C C . VAL A 1 273 ? 17.457 8.607 1.853 1.00 96.69 273 VAL A C 1
ATOM 2051 O O . VAL A 1 273 ? 17.441 9.092 2.982 1.00 96.69 273 VAL A O 1
ATOM 2054 N N . LEU A 1 274 ? 17.228 7.310 1.640 1.00 96.62 274 LEU A N 1
ATOM 2055 C CA . LEU A 1 274 ? 16.872 6.372 2.708 1.00 96.62 274 LEU A CA 1
ATOM 2056 C C . LEU A 1 274 ? 17.969 6.251 3.776 1.00 96.62 274 LEU A C 1
ATOM 2058 O O . LEU A 1 274 ? 17.646 6.192 4.958 1.00 96.62 274 LEU A O 1
ATOM 2062 N N . SER A 1 275 ? 19.248 6.283 3.389 1.00 96.56 275 SER A N 1
ATOM 2063 C CA . SER A 1 275 ? 20.377 6.247 4.335 1.00 96.56 275 SER A CA 1
ATOM 2064 C C . SER A 1 275 ? 20.526 7.527 5.169 1.00 96.56 275 SER A C 1
ATOM 2066 O O . SER A 1 275 ? 21.026 7.479 6.291 1.00 96.56 275 SER A O 1
ATOM 2068 N N . SER A 1 276 ? 20.059 8.669 4.649 1.00 96.31 276 SER A N 1
ATOM 2069 C CA . SER A 1 276 ? 20.091 9.952 5.365 1.00 96.31 276 SER A CA 1
ATOM 2070 C C . SER A 1 276 ? 18.998 10.078 6.435 1.00 96.31 276 SER A C 1
ATOM 2072 O O . SER A 1 276 ? 19.126 10.879 7.365 1.00 96.31 276 SER A O 1
ATOM 2074 N N . ILE A 1 277 ? 17.927 9.283 6.329 1.00 94.75 277 ILE A N 1
ATOM 2075 C CA . ILE A 1 277 ? 16.832 9.277 7.298 1.00 94.75 277 ILE A CA 1
ATOM 2076 C C . ILE A 1 277 ? 17.296 8.508 8.535 1.00 94.75 277 ILE A C 1
ATOM 2078 O O . ILE A 1 277 ? 17.395 7.280 8.526 1.00 94.75 277 ILE A O 1
ATOM 2082 N N . LYS A 1 278 ? 17.560 9.235 9.625 1.00 92.50 278 LYS A N 1
ATOM 2083 C CA . LYS A 1 278 ? 17.916 8.621 10.907 1.00 92.50 278 LYS A CA 1
ATOM 2084 C C . LYS A 1 278 ? 16.751 7.746 11.388 1.00 92.50 278 LYS A C 1
ATOM 2086 O O . LYS A 1 278 ? 15.639 8.263 11.529 1.00 92.50 278 LYS A O 1
ATOM 2091 N N . PRO A 1 279 ? 16.966 6.444 11.649 1.00 87.06 279 PRO A N 1
ATOM 2092 C CA . PRO A 1 279 ? 15.915 5.594 12.179 1.00 87.06 279 PRO A CA 1
ATOM 2093 C C . PRO A 1 279 ? 15.497 6.133 13.546 1.00 87.06 279 PRO A C 1
ATOM 2095 O O . PRO A 1 279 ? 16.322 6.269 14.449 1.00 87.06 279 PRO A O 1
ATOM 2098 N N . LEU A 1 280 ? 14.212 6.460 13.689 1.00 83.06 280 LEU A N 1
ATOM 2099 C CA . LEU A 1 280 ? 13.665 6.852 14.979 1.00 83.06 280 LEU A CA 1
ATOM 2100 C C . LEU A 1 280 ? 13.842 5.683 15.952 1.00 83.06 280 LEU A C 1
ATOM 2102 O O . LEU A 1 280 ? 13.530 4.538 15.605 1.00 83.06 280 LEU A O 1
ATOM 2106 N N . GLU A 1 281 ? 14.344 5.973 17.151 1.00 82.31 281 GLU A N 1
ATOM 2107 C CA . GLU A 1 281 ? 14.474 4.982 18.213 1.00 82.31 281 GLU A CA 1
ATOM 2108 C C . GLU A 1 281 ? 13.108 4.323 18.433 1.00 82.31 281 GLU A C 1
ATOM 2110 O O . GLU A 1 281 ? 12.126 4.980 18.795 1.00 82.31 281 GLU A O 1
ATOM 2115 N N . ARG A 1 282 ? 13.022 3.021 18.134 1.00 70.06 282 ARG A N 1
ATOM 2116 C CA . ARG A 1 282 ? 11.776 2.262 18.247 1.00 70.06 282 ARG A CA 1
ATOM 2117 C C . ARG A 1 282 ? 11.424 2.125 19.721 1.00 70.06 282 ARG A C 1
ATOM 2119 O O . ARG A 1 282 ? 11.843 1.184 20.389 1.00 70.06 282 ARG A O 1
ATOM 2126 N N . LYS A 1 283 ? 10.609 3.047 20.219 1.00 65.38 283 LYS A N 1
ATOM 2127 C CA . LYS A 1 283 ? 9.919 2.887 21.496 1.00 65.38 283 LYS A CA 1
ATOM 2128 C C . LYS A 1 283 ? 8.752 1.933 21.266 1.00 65.38 283 LYS A C 1
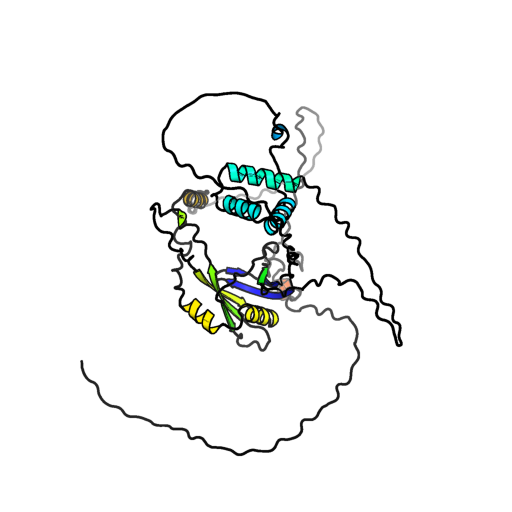ATOM 2130 O O . LYS A 1 283 ? 7.680 2.337 20.827 1.00 65.38 283 LYS A O 1
ATOM 2135 N N . TYR A 1 284 ? 8.998 0.640 21.465 1.00 60.84 284 TYR A N 1
ATOM 2136 C CA . TYR A 1 284 ? 7.949 -0.373 21.408 1.00 60.84 284 TYR A CA 1
ATOM 2137 C C . TYR A 1 284 ? 6.861 -0.043 22.440 1.00 60.84 284 TYR A C 1
ATOM 2139 O O . TYR A 1 284 ? 7.181 0.334 23.565 1.00 60.84 284 TYR A O 1
ATOM 2147 N N . LEU A 1 285 ? 5.589 -0.242 22.072 1.00 50.31 285 LEU A N 1
ATOM 2148 C CA . LEU A 1 285 ? 4.391 -0.032 22.909 1.00 50.31 285 LEU A CA 1
ATOM 2149 C C . LEU A 1 285 ? 4.454 -0.686 24.302 1.00 50.31 285 LEU A C 1
ATOM 2151 O O . LEU A 1 285 ? 3.720 -0.280 25.198 1.00 50.31 285 LEU A O 1
ATOM 2155 N N . ALA A 1 286 ? 5.351 -1.656 24.511 1.00 52.25 286 ALA A N 1
ATOM 2156 C CA . ALA A 1 286 ? 5.661 -2.194 25.835 1.00 52.25 286 ALA A CA 1
ATOM 2157 C C . ALA A 1 286 ? 6.113 -1.105 26.835 1.00 52.25 286 ALA A C 1
ATOM 2159 O O . ALA A 1 286 ? 5.945 -1.266 28.042 1.00 52.25 286 ALA A O 1
ATOM 2160 N N . HIS A 1 287 ? 6.628 0.027 26.349 1.00 48.94 287 HIS A N 1
ATOM 2161 C CA . HIS A 1 287 ? 6.995 1.181 27.155 1.00 48.94 287 HIS A CA 1
ATOM 2162 C C . HIS A 1 287 ? 6.048 2.357 26.885 1.00 48.94 287 HIS A C 1
ATOM 2164 O O . HIS A 1 287 ? 6.365 3.266 26.125 1.00 48.94 287 HIS A O 1
ATOM 2170 N N . ARG A 1 288 ? 4.926 2.345 27.618 1.00 49.47 288 ARG A N 1
ATOM 2171 C CA . ARG A 1 288 ? 3.987 3.456 27.858 1.00 49.47 288 ARG A CA 1
ATOM 2172 C C . ARG A 1 288 ? 2.995 3.746 26.723 1.00 49.47 288 ARG A C 1
ATOM 2174 O O . ARG A 1 288 ? 3.274 4.509 25.804 1.00 49.47 288 ARG A O 1
ATOM 2181 N N . LEU A 1 289 ? 1.758 3.267 26.899 1.00 63.88 289 LEU A N 1
ATOM 2182 C CA . LEU A 1 289 ? 0.612 4.100 26.518 1.00 63.88 289 LEU A CA 1
ATOM 2183 C C . LEU A 1 289 ? 0.780 5.460 27.229 1.00 63.88 289 LEU A C 1
ATOM 2185 O O . LEU A 1 289 ? 1.321 5.484 28.342 1.00 63.88 289 LEU A O 1
ATOM 2189 N N . PRO A 1 290 ? 0.366 6.584 26.622 1.00 67.56 290 PRO A N 1
ATOM 2190 C CA . PRO A 1 290 ? 0.343 7.864 27.317 1.00 67.56 290 PRO A CA 1
ATOM 2191 C C . PRO A 1 290 ? -0.351 7.700 28.672 1.00 67.56 290 PRO A C 1
ATOM 2193 O O . PRO A 1 290 ? -1.378 7.022 28.765 1.00 67.56 290 PRO A O 1
ATOM 2196 N N . GLU A 1 291 ? 0.221 8.276 29.728 1.00 76.19 291 GLU A N 1
ATOM 2197 C CA . GLU A 1 291 ? -0.439 8.300 31.032 1.00 76.19 291 GLU A CA 1
ATOM 2198 C C . GLU A 1 291 ? -1.757 9.074 30.862 1.00 76.19 291 GLU A C 1
ATOM 2200 O O . GLU A 1 291 ? -1.761 10.268 30.570 1.00 76.19 291 GLU A O 1
ATOM 2205 N N . GLY A 1 292 ? -2.882 8.360 30.931 1.00 81.88 292 GLY A N 1
ATOM 2206 C CA . GLY A 1 292 ? -4.196 8.878 30.562 1.00 81.88 292 GLY A CA 1
ATOM 2207 C C . GLY A 1 292 ? -5.329 7.909 30.915 1.00 81.88 292 GLY A C 1
ATOM 2208 O O . GLY A 1 292 ? -5.071 6.785 31.366 1.00 81.88 292 GLY A O 1
ATOM 2209 N N . PRO A 1 293 ? -6.596 8.321 30.721 1.00 83.94 293 PRO A N 1
ATOM 2210 C CA . PRO A 1 293 ? -7.762 7.531 31.115 1.00 83.94 293 PRO A CA 1
ATOM 2211 C C . PRO A 1 293 ? -7.828 6.179 30.392 1.00 83.94 293 PRO A C 1
ATOM 2213 O O . PRO A 1 293 ? -8.234 5.194 30.998 1.00 83.94 293 PRO A O 1
ATOM 2216 N N . GLU A 1 294 ? -7.354 6.098 29.145 1.00 79.38 294 GLU A N 1
ATOM 2217 C CA . GLU A 1 294 ? -7.303 4.847 28.376 1.00 79.38 294 GLU A CA 1
ATOM 2218 C C . GLU A 1 294 ? -6.309 3.836 28.957 1.00 79.38 294 GLU A C 1
ATOM 2220 O O . GLU A 1 294 ? -6.645 2.663 29.108 1.00 79.38 294 GLU A O 1
ATOM 2225 N N . LEU A 1 295 ? -5.106 4.276 29.354 1.00 84.19 295 LEU A N 1
ATOM 2226 C CA . LEU A 1 295 ? -4.149 3.407 30.047 1.00 84.19 295 LEU A CA 1
ATOM 2227 C C . LEU A 1 295 ? -4.738 2.920 31.375 1.00 84.19 295 LEU A C 1
ATOM 2229 O O . LEU A 1 295 ? -4.603 1.743 31.700 1.00 84.19 295 LEU A O 1
ATOM 2233 N N . SER A 1 296 ? -5.451 3.782 32.105 1.00 87.38 296 SER A N 1
ATOM 2234 C CA . SER A 1 296 ? -6.139 3.398 33.344 1.00 87.38 296 SER A CA 1
ATOM 2235 C C . SER A 1 296 ? -7.286 2.403 33.095 1.00 87.38 296 SER A C 1
ATOM 2237 O O . SER A 1 296 ? -7.470 1.448 33.854 1.00 87.38 296 SER A O 1
ATOM 2239 N N . GLN A 1 297 ? -8.021 2.551 31.990 1.00 89.12 297 GLN A N 1
ATOM 2240 C CA . GLN A 1 297 ? -9.072 1.621 31.577 1.00 89.12 297 GLN A CA 1
ATOM 2241 C C . GLN A 1 297 ? -8.501 0.258 31.167 1.00 89.12 297 GLN A C 1
ATOM 2243 O O . GLN A 1 297 ? -9.009 -0.778 31.590 1.00 89.12 297 GLN A O 1
ATOM 2248 N N . ILE A 1 298 ? -7.415 0.238 30.393 1.00 83.19 298 ILE A N 1
ATOM 2249 C CA . ILE A 1 298 ? -6.742 -1.004 29.995 1.00 83.19 298 ILE A CA 1
ATOM 2250 C C . ILE A 1 298 ? -6.136 -1.690 31.220 1.00 83.19 298 ILE A C 1
ATOM 2252 O O . ILE A 1 298 ? -6.289 -2.897 31.372 1.00 83.19 298 ILE A O 1
ATOM 2256 N N . GLN A 1 299 ? -5.503 -0.938 32.125 1.00 86.00 299 GLN A N 1
ATOM 2257 C CA . GLN A 1 299 ? -4.982 -1.486 33.377 1.00 86.00 299 GLN A CA 1
ATOM 2258 C C . GLN A 1 299 ? -6.102 -2.065 34.243 1.00 86.00 299 GLN A C 1
ATOM 2260 O O . GLN A 1 299 ? -5.983 -3.199 34.692 1.00 86.00 299 GLN A O 1
ATOM 2265 N N . SER A 1 300 ? -7.208 -1.344 34.435 1.00 86.06 300 SER A N 1
ATOM 2266 C CA . SER A 1 300 ? -8.345 -1.840 35.225 1.00 86.06 300 SER A CA 1
ATOM 2267 C C . SER A 1 300 ? -9.037 -3.053 34.594 1.00 86.06 300 SER A C 1
ATOM 2269 O O . SER A 1 300 ? -9.461 -3.944 35.327 1.00 86.06 300 SER A O 1
ATOM 2271 N N . ALA A 1 301 ? -9.096 -3.141 33.263 1.00 83.38 301 ALA A N 1
ATOM 2272 C CA . ALA A 1 301 ? -9.615 -4.309 32.549 1.00 83.38 301 ALA A CA 1
ATOM 2273 C C . ALA A 1 301 ? -8.645 -5.506 32.557 1.00 83.38 301 ALA A C 1
ATOM 2275 O O . ALA A 1 301 ? -9.084 -6.655 32.561 1.00 83.38 301 ALA A O 1
ATOM 2276 N N . ALA A 1 302 ? -7.334 -5.247 32.555 1.00 84.00 302 ALA A N 1
ATOM 2277 C CA . ALA A 1 302 ? -6.296 -6.273 32.599 1.00 84.00 302 ALA A CA 1
ATOM 2278 C C . ALA A 1 302 ? -6.060 -6.829 34.012 1.00 84.00 302 ALA A C 1
ATOM 2280 O O . ALA A 1 302 ? -5.514 -7.926 34.139 1.00 84.00 302 ALA A O 1
ATOM 2281 N N . VAL A 1 303 ? -6.470 -6.113 35.070 1.00 83.12 303 VAL A N 1
ATOM 2282 C CA . VAL A 1 303 ? -6.514 -6.667 36.429 1.00 83.12 303 VAL A CA 1
ATOM 2283 C C . VAL A 1 303 ? -7.500 -7.841 36.421 1.00 83.12 303 VAL A C 1
ATOM 2285 O O . VAL A 1 303 ? -8.694 -7.632 36.192 1.00 83.12 303 VAL A O 1
ATOM 2288 N N . PRO A 1 304 ? -7.043 -9.083 36.671 1.00 75.38 304 PRO A N 1
ATOM 2289 C CA . PRO A 1 304 ? -7.919 -10.243 36.659 1.00 75.38 304 PRO A CA 1
ATOM 2290 C C . PRO A 1 304 ? -9.058 -10.043 37.663 1.00 75.38 304 PRO A C 1
ATOM 2292 O O . PRO A 1 304 ? -8.837 -10.007 38.872 1.00 75.38 304 PRO A O 1
ATOM 2295 N N . SER A 1 305 ? -10.295 -9.934 37.171 1.00 71.75 305 SER A N 1
ATOM 2296 C CA . SER A 1 305 ? -11.491 -9.740 38.011 1.00 71.75 305 SER A CA 1
ATOM 2297 C C . SER A 1 305 ? -11.789 -10.959 38.890 1.00 71.75 305 SER A C 1
ATOM 2299 O O . SER A 1 305 ? -12.608 -10.913 39.807 1.00 71.75 305 SER A O 1
ATOM 2301 N N . TYR A 1 306 ? -11.111 -12.071 38.615 1.00 68.81 306 TYR A N 1
ATOM 2302 C CA . TYR A 1 306 ? -11.172 -13.272 39.416 1.00 68.81 306 TYR A CA 1
ATOM 2303 C C . TYR A 1 306 ? -10.074 -13.211 40.471 1.00 68.81 306 TYR A C 1
ATOM 2305 O O . TYR A 1 306 ? -8.921 -13.551 40.215 1.00 68.81 306 TYR A O 1
ATOM 2313 N N . SER A 1 307 ? -10.466 -12.840 41.692 1.00 65.31 307 SER A N 1
ATOM 2314 C CA . SER A 1 307 ? -9.765 -13.296 42.890 1.00 65.31 307 SER A CA 1
ATOM 2315 C C . SER A 1 307 ? -9.748 -14.822 42.832 1.00 65.31 307 SER A C 1
ATOM 2317 O O . SER A 1 307 ? -10.712 -15.492 43.214 1.00 65.31 307 SER A O 1
ATOM 2319 N N . MET A 1 308 ? -8.675 -15.386 42.274 1.00 65.50 308 MET A N 1
ATOM 2320 C CA . MET A 1 308 ? -8.383 -16.795 42.438 1.00 65.50 308 MET A CA 1
ATOM 2321 C C . MET A 1 308 ? -8.177 -16.983 43.930 1.00 65.50 308 MET A C 1
ATOM 2323 O O . MET A 1 308 ? -7.120 -16.656 44.467 1.00 65.50 308 MET A O 1
ATOM 2327 N N . LYS A 1 309 ? -9.225 -17.450 44.621 1.00 68.38 309 LYS A N 1
ATOM 2328 C CA . LYS A 1 309 ? -9.084 -17.933 45.989 1.00 68.38 309 LYS A CA 1
ATOM 2329 C C . LYS A 1 309 ? -7.925 -18.922 45.937 1.00 68.38 309 LYS A C 1
ATOM 2331 O O . LYS A 1 309 ? -8.040 -19.891 45.180 1.00 68.38 309 LYS A O 1
ATOM 2336 N N . PRO A 1 310 ? -6.815 -18.674 46.651 1.00 68.25 310 PRO A N 1
ATOM 2337 C CA . PRO A 1 310 ? -5.696 -19.591 46.642 1.00 68.25 310 PRO A CA 1
ATOM 2338 C C . PRO A 1 310 ? -6.261 -20.945 47.040 1.00 68.25 310 PRO A C 1
ATOM 2340 O O . PRO A 1 310 ? -6.850 -21.089 48.118 1.00 68.25 310 PRO A O 1
ATOM 2343 N N . ILE A 1 311 ? -6.159 -21.906 46.124 1.00 64.88 311 ILE A N 1
ATOM 2344 C CA . ILE A 1 311 ? -6.459 -23.297 46.413 1.00 64.88 311 ILE A CA 1
ATOM 2345 C C . ILE A 1 311 ? -5.362 -23.687 47.388 1.00 64.88 311 ILE A C 1
ATOM 2347 O O . ILE A 1 311 ? -4.266 -24.070 46.989 1.00 64.88 311 ILE A O 1
ATOM 2351 N N . LYS A 1 312 ? -5.620 -23.464 48.681 1.00 69.94 312 LYS A N 1
ATOM 2352 C CA . LYS A 1 312 ? -4.782 -23.991 49.745 1.00 69.94 312 LYS A CA 1
ATOM 2353 C C . LYS A 1 312 ? -4.644 -25.476 49.423 1.00 69.94 312 LYS A C 1
ATOM 2355 O O . LYS A 1 312 ? -5.687 -26.127 49.299 1.00 69.94 312 LYS A O 1
ATOM 2360 N N . PRO A 1 313 ? -3.418 -25.991 49.221 1.00 58.53 313 PRO A N 1
ATOM 2361 C CA . PRO A 1 313 ? -3.212 -27.418 49.077 1.00 58.53 313 PRO A CA 1
ATOM 2362 C C . PRO A 1 313 ? -3.891 -28.050 50.282 1.00 58.53 313 PRO A C 1
ATOM 2364 O O . PRO A 1 313 ? -3.543 -27.733 51.421 1.00 58.53 313 PRO A O 1
ATOM 2367 N N . ALA A 1 314 ? -4.948 -28.820 50.035 1.00 50.78 314 ALA A N 1
ATOM 2368 C CA . ALA A 1 314 ? -5.603 -29.571 51.082 1.00 50.78 314 ALA A CA 1
ATOM 2369 C C . ALA A 1 314 ? -4.554 -30.560 51.578 1.00 50.78 314 ALA A C 1
ATOM 2371 O O . ALA A 1 314 ? -4.272 -31.557 50.917 1.00 50.78 314 ALA A O 1
ATOM 2372 N N . THR A 1 315 ? -3.919 -30.220 52.696 1.00 60.12 315 THR A N 1
ATOM 2373 C CA . THR A 1 315 ? -3.110 -31.144 53.469 1.00 60.12 315 THR A CA 1
ATOM 2374 C C . THR A 1 315 ? -3.955 -32.386 53.688 1.00 60.12 315 THR A C 1
ATOM 2376 O O . THR A 1 315 ? -5.096 -32.315 54.146 1.00 60.12 315 THR A O 1
ATOM 2379 N N . GLU A 1 316 ? -3.396 -33.500 53.239 1.00 58.00 316 GLU A N 1
ATOM 2380 C CA . GLU A 1 316 ? -3.979 -34.828 53.192 1.00 58.00 316 GLU A CA 1
ATOM 2381 C C . GLU A 1 316 ? -4.702 -35.156 54.504 1.00 58.00 316 GLU A C 1
ATOM 2383 O O . GLU A 1 316 ? -4.093 -35.510 55.510 1.00 58.00 316 GLU A O 1
ATOM 2388 N N . SER A 1 317 ? -6.030 -35.042 54.494 1.00 50.06 317 SER A N 1
ATOM 2389 C CA . SER A 1 317 ? -6.879 -35.606 55.533 1.00 50.06 317 SER A CA 1
ATOM 2390 C C . SER A 1 317 ? -7.637 -36.779 54.941 1.00 50.06 317 SER A C 1
ATOM 2392 O O . SER A 1 317 ? -8.483 -36.669 54.053 1.00 50.06 317 SER A O 1
ATOM 2394 N N . SER A 1 318 ? -7.221 -37.929 55.439 1.00 58.69 318 SER A N 1
ATOM 2395 C CA . SER A 1 318 ? -7.741 -39.268 55.262 1.00 58.69 318 SER A CA 1
ATOM 2396 C C . SER A 1 318 ? -9.260 -39.395 55.067 1.00 58.69 318 SER A C 1
ATOM 2398 O O . SER A 1 318 ? -10.053 -38.841 55.820 1.00 58.69 318 SER A O 1
ATOM 2400 N N . ARG A 1 319 ? -9.609 -40.340 54.181 1.00 58.66 319 ARG A N 1
ATOM 2401 C CA . ARG A 1 319 ? -10.783 -41.233 54.240 1.00 58.66 319 ARG A CA 1
ATOM 2402 C C . ARG A 1 319 ? -12.174 -40.588 54.132 1.00 58.66 319 ARG A C 1
ATOM 2404 O O . ARG A 1 319 ? -12.768 -40.181 55.118 1.00 58.66 319 ARG A O 1
ATOM 2411 N N . SER A 1 320 ? -12.821 -40.806 52.984 1.00 47.28 320 SER A N 1
ATOM 2412 C CA . SER A 1 320 ? -14.178 -41.377 52.985 1.00 47.28 320 SER A CA 1
ATOM 2413 C C . SER A 1 320 ? -14.511 -42.045 51.651 1.00 47.28 320 SER A C 1
ATOM 2415 O O . SER A 1 320 ? -14.770 -41.415 50.630 1.00 47.28 320 SER A O 1
ATOM 2417 N N . ARG A 1 321 ? -14.501 -43.375 51.694 1.00 56.69 321 ARG A N 1
ATOM 2418 C CA . ARG A 1 321 ? -14.970 -44.303 50.669 1.00 56.69 321 ARG A CA 1
ATOM 2419 C C . ARG A 1 321 ? -16.499 -44.203 50.603 1.00 56.69 321 ARG A C 1
ATOM 2421 O O . ARG A 1 321 ? -17.181 -44.869 51.381 1.00 56.69 321 ARG A O 1
ATOM 2428 N N . ARG A 1 322 ? -17.060 -43.388 49.702 1.00 52.47 322 ARG A N 1
ATOM 2429 C CA . ARG A 1 322 ? -18.515 -43.363 49.469 1.00 52.47 322 ARG A CA 1
ATOM 2430 C C . ARG A 1 322 ? -18.893 -44.328 48.348 1.00 52.47 322 ARG A C 1
ATOM 2432 O O . ARG A 1 322 ? -18.562 -44.122 47.188 1.00 52.47 322 ARG A O 1
ATOM 2439 N N . LYS A 1 323 ? -19.573 -45.403 48.755 1.00 52.97 323 LYS A N 1
ATOM 2440 C CA . LYS A 1 323 ? -20.225 -46.405 47.907 1.00 52.97 323 LYS A CA 1
ATOM 2441 C C . LYS A 1 323 ? -21.149 -45.741 46.884 1.00 52.97 323 LYS A C 1
ATOM 2443 O O . LYS A 1 323 ? -22.055 -44.996 47.249 1.00 52.97 323 LYS A O 1
ATOM 2448 N N . THR A 1 324 ? -20.960 -46.118 45.628 1.00 49.22 324 THR A N 1
ATOM 2449 C CA . THR A 1 324 ? -21.885 -45.908 44.517 1.00 49.22 324 THR A CA 1
ATOM 2450 C C . THR A 1 324 ? -23.157 -46.721 44.768 1.00 49.22 324 THR A C 1
ATOM 2452 O O . THR A 1 324 ? -23.140 -47.949 44.699 1.00 49.22 324 THR A O 1
ATOM 2455 N N . VAL A 1 325 ? -24.264 -46.050 45.087 1.00 50.94 325 VAL A N 1
ATOM 2456 C CA . VAL A 1 325 ? -25.598 -46.666 45.111 1.00 50.94 325 VAL A CA 1
ATOM 2457 C C . VAL A 1 325 ? -26.169 -46.573 43.700 1.00 50.94 325 VAL A C 1
ATOM 2459 O O . VAL A 1 325 ? -26.526 -45.494 43.234 1.00 50.94 325 VAL A O 1
ATOM 2462 N N . ARG A 1 326 ? -26.237 -47.719 43.015 1.00 53.50 326 ARG A N 1
ATOM 2463 C CA . ARG A 1 326 ? -27.080 -47.909 41.829 1.00 53.50 326 ARG A CA 1
ATOM 2464 C C . ARG A 1 326 ? -28.541 -47.757 42.262 1.00 53.50 326 ARG A C 1
ATOM 2466 O O . ARG A 1 326 ? -28.992 -48.514 43.117 1.00 53.50 326 ARG A O 1
ATOM 2473 N N . ARG A 1 327 ? -29.283 -46.817 41.671 1.00 46.00 327 ARG A N 1
ATOM 2474 C CA . ARG A 1 327 ? -30.752 -46.834 41.704 1.00 46.00 327 ARG A CA 1
ATOM 2475 C C . ARG A 1 327 ? -31.249 -47.446 40.404 1.00 46.00 327 ARG A C 1
ATOM 2477 O O . ARG A 1 327 ? -31.022 -46.890 39.334 1.00 46.00 327 ARG A O 1
ATOM 2484 N N . SER A 1 328 ? -31.874 -48.612 40.533 1.00 45.41 328 SER A N 1
ATOM 2485 C CA . SER A 1 328 ? -32.646 -49.264 39.486 1.00 45.41 328 SER A CA 1
ATOM 2486 C C . SER A 1 328 ? -33.929 -48.481 39.230 1.00 45.41 328 SER A C 1
ATOM 2488 O O . SER A 1 328 ? -34.603 -48.051 40.167 1.00 45.41 328 SER A O 1
ATOM 2490 N N . VAL A 1 329 ? -34.258 -48.334 37.954 1.00 50.38 329 VAL A N 1
ATOM 2491 C CA . VAL A 1 329 ? -35.576 -47.934 37.472 1.00 50.38 329 VAL A CA 1
ATOM 2492 C C . VAL A 1 329 ? -36.489 -49.152 37.599 1.00 50.38 329 VAL A C 1
ATOM 2494 O O . VAL A 1 329 ? -36.155 -50.214 37.079 1.00 50.38 329 VAL A O 1
ATOM 2497 N N . ALA A 1 330 ? -37.603 -49.009 38.310 1.00 54.50 330 ALA A N 1
ATOM 2498 C CA . ALA A 1 330 ? -38.714 -49.947 38.262 1.00 54.50 330 ALA A CA 1
ATOM 2499 C C . ALA A 1 330 ? -40.030 -49.165 38.317 1.00 54.50 330 ALA A C 1
ATOM 2501 O O . ALA A 1 330 ? -40.223 -48.308 39.182 1.00 54.50 330 ALA A O 1
ATOM 2502 N N . ASP A 1 331 ? -40.869 -49.482 37.337 1.00 50.91 331 ASP A N 1
ATOM 2503 C CA . ASP A 1 331 ? -42.277 -49.148 37.175 1.00 50.91 331 ASP A CA 1
ATOM 2504 C C . ASP A 1 331 ? -43.089 -49.216 38.468 1.00 50.91 331 ASP A C 1
ATOM 2506 O O . ASP A 1 331 ? -42.933 -50.159 39.244 1.00 50.91 331 ASP A O 1
ATOM 2510 N N . SER A 1 332 ? -44.047 -48.294 38.619 1.00 46.94 332 SER A N 1
ATOM 2511 C CA . SER A 1 332 ? -45.416 -48.629 39.043 1.00 46.94 332 SER A CA 1
ATOM 2512 C C . SER A 1 332 ? -46.376 -47.443 38.895 1.00 46.94 332 SER A C 1
ATOM 2514 O O . SER A 1 332 ? -46.204 -46.381 39.490 1.00 46.94 332 SER A O 1
ATOM 2516 N N . ASN A 1 333 ? -47.416 -47.698 38.101 1.00 53.44 333 ASN A N 1
ATOM 2517 C CA . ASN A 1 333 ? -48.682 -46.981 37.963 1.00 53.44 333 ASN A CA 1
ATOM 2518 C C . ASN A 1 333 ? -49.406 -46.745 39.300 1.00 53.44 333 ASN A C 1
ATOM 2520 O O . ASN A 1 333 ? -49.659 -47.719 40.003 1.00 53.44 333 ASN A O 1
ATOM 2524 N N . VAL A 1 334 ? -49.898 -45.520 39.545 1.00 53.25 334 VAL A N 1
ATOM 2525 C CA . VAL A 1 334 ? -51.135 -45.249 40.318 1.00 53.25 334 VAL A CA 1
ATOM 2526 C C . VAL A 1 334 ? -51.797 -43.950 39.805 1.00 53.25 334 VAL A C 1
ATOM 2528 O O . VAL A 1 334 ? -51.094 -42.948 39.650 1.00 53.25 334 VAL A O 1
ATOM 2531 N N . PRO A 1 335 ? -53.127 -43.917 39.563 1.00 63.12 335 PRO A N 1
ATOM 2532 C CA . PRO A 1 335 ? -53.869 -42.711 39.191 1.00 63.12 335 PRO A CA 1
ATOM 2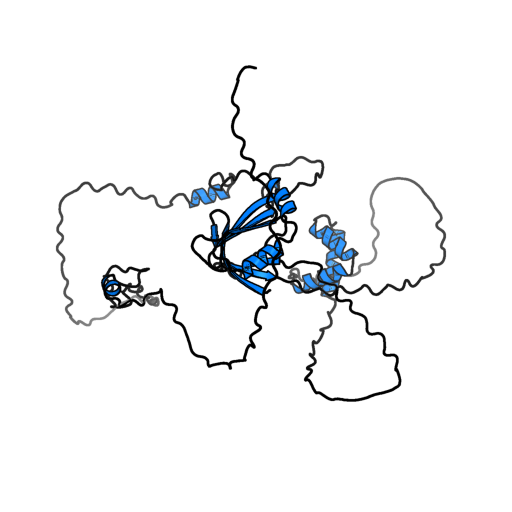533 C C . PRO A 1 335 ? -54.528 -42.034 40.411 1.00 63.12 335 PRO A C 1
ATOM 2535 O O . PRO A 1 335 ? -55.116 -42.706 41.255 1.00 63.12 335 PRO A O 1
ATOM 2538 N N . GLY A 1 336 ? -54.491 -40.696 40.486 1.00 44.94 336 GLY A N 1
ATOM 2539 C CA . GLY A 1 336 ? -55.210 -39.944 41.528 1.00 44.94 336 GLY A CA 1
ATOM 2540 C C . GLY A 1 336 ? -54.940 -38.431 41.578 1.00 44.94 336 GLY A C 1
ATOM 2541 O O . GLY A 1 336 ? -54.041 -37.987 42.275 1.00 44.94 336 GLY A O 1
ATOM 2542 N N . SER A 1 337 ? -55.738 -37.685 40.805 1.00 48.53 337 SER A N 1
ATOM 2543 C CA . SER A 1 337 ? -56.225 -36.278 40.884 1.00 48.53 337 SER A CA 1
ATOM 2544 C C . SER A 1 337 ? -56.065 -35.462 42.205 1.00 48.53 337 SER A C 1
ATOM 2546 O O . SER A 1 337 ? -55.945 -36.063 43.266 1.00 48.53 337 SER A O 1
ATOM 2548 N N . PRO A 1 338 ? -56.363 -34.135 42.251 1.00 66.44 338 PRO A N 1
ATOM 2549 C CA . PRO A 1 338 ? -55.814 -32.980 41.518 1.00 66.44 338 PRO A CA 1
ATOM 2550 C C . PRO A 1 338 ? -55.417 -31.820 42.481 1.00 66.44 338 PRO A C 1
ATOM 2552 O O . PRO A 1 338 ? -55.855 -31.777 43.624 1.00 66.44 338 PRO A O 1
ATOM 2555 N N . THR A 1 339 ? -54.648 -30.819 42.025 1.00 44.00 339 THR A N 1
ATOM 2556 C CA . THR A 1 339 ? -54.953 -29.366 42.173 1.00 44.00 339 THR A CA 1
ATOM 2557 C C . THR A 1 339 ? -53.751 -28.449 41.886 1.00 44.00 339 THR A C 1
ATOM 2559 O O . THR A 1 339 ? -52.642 -28.630 42.369 1.00 44.00 339 THR A O 1
ATOM 2562 N N . ALA A 1 340 ? -54.047 -27.411 41.096 1.00 53.00 340 ALA A N 1
ATOM 2563 C CA . ALA A 1 340 ? -53.499 -26.054 41.134 1.00 53.00 340 ALA A CA 1
ATOM 2564 C C . ALA A 1 340 ? -51.968 -25.838 41.099 1.00 53.00 340 ALA A C 1
ATOM 2566 O O . ALA A 1 340 ? -51.300 -25.738 42.122 1.00 53.00 340 ALA A O 1
ATOM 2567 N N . LYS A 1 341 ? -51.459 -25.490 39.910 1.00 46.88 341 LYS A N 1
ATOM 2568 C CA . LYS A 1 341 ? -51.014 -24.116 39.576 1.00 46.88 341 LYS A CA 1
ATOM 2569 C C . LYS A 1 341 ? -50.462 -24.090 38.151 1.00 46.88 341 LYS A C 1
ATOM 2571 O O . LYS A 1 341 ? -49.404 -24.634 37.850 1.00 46.88 341 LYS A O 1
ATOM 2576 N N . ARG A 1 342 ? -51.206 -23.418 37.272 1.00 48.62 342 ARG A N 1
ATOM 2577 C CA . ARG A 1 342 ? -50.887 -23.176 35.863 1.00 48.62 342 ARG A CA 1
ATOM 2578 C C . ARG A 1 342 ? -49.668 -22.247 35.771 1.00 48.62 342 ARG A C 1
ATOM 2580 O O . ARG A 1 342 ? -49.815 -21.029 35.722 1.00 48.62 342 ARG A O 1
ATOM 2587 N N . LYS A 1 343 ? -48.460 -22.819 35.781 1.00 48.56 343 LYS A N 1
ATOM 2588 C CA . LYS A 1 343 ? -47.241 -22.134 35.334 1.00 48.56 343 LYS A CA 1
ATOM 2589 C C . LYS A 1 343 ? -47.125 -22.273 33.817 1.00 48.56 343 LYS A C 1
ATOM 2591 O O . LYS A 1 343 ? -47.245 -23.357 33.257 1.00 48.56 343 LYS A O 1
ATOM 2596 N N . ARG A 1 344 ? -46.940 -21.117 33.189 1.00 55.66 344 ARG A N 1
ATOM 2597 C CA . ARG A 1 344 ? -46.714 -20.869 31.763 1.00 55.66 344 ARG A CA 1
ATOM 2598 C C . ARG A 1 344 ? -45.636 -21.832 31.222 1.00 55.66 344 ARG A C 1
ATOM 2600 O O . ARG A 1 344 ? -44.562 -21.874 31.820 1.00 55.66 344 ARG A O 1
ATOM 2607 N N . PRO A 1 345 ? -45.881 -22.588 30.136 1.00 43.53 345 PRO A N 1
ATOM 2608 C CA . PRO A 1 345 ? -44.849 -23.417 29.533 1.00 43.53 345 PRO A CA 1
ATOM 2609 C C . PRO A 1 345 ? -43.862 -22.501 28.810 1.00 43.53 345 PRO A C 1
ATOM 2611 O O . PRO A 1 345 ? -44.160 -21.929 27.762 1.00 43.53 345 PRO A O 1
ATOM 2614 N N . THR A 1 346 ? -42.690 -22.321 29.406 1.00 52.97 346 THR A N 1
ATOM 2615 C CA . THR A 1 346 ? -41.521 -21.789 28.715 1.00 52.97 346 THR A CA 1
ATOM 2616 C C . THR A 1 346 ? -41.085 -22.847 27.709 1.00 52.97 346 THR A C 1
ATOM 2618 O O . THR A 1 346 ? -40.724 -23.960 28.084 1.00 52.97 346 THR A O 1
ATOM 2621 N N . GLN A 1 347 ? -41.190 -22.502 26.429 1.00 51.72 347 GLN A N 1
ATOM 2622 C CA . GLN A 1 347 ? -40.728 -23.302 25.302 1.00 51.72 347 GLN A CA 1
ATOM 2623 C C . GLN A 1 347 ? -39.281 -23.738 25.554 1.00 51.72 347 GLN A C 1
ATOM 2625 O O . GLN A 1 347 ? -38.381 -22.908 25.694 1.00 51.72 347 GLN A O 1
ATOM 2630 N N . ASN A 1 348 ? -39.084 -25.050 25.665 1.00 45.31 348 ASN A N 1
ATOM 2631 C CA . ASN A 1 348 ? -37.784 -25.653 25.887 1.00 45.31 348 ASN A CA 1
ATOM 2632 C C . ASN A 1 348 ? -36.965 -25.455 24.608 1.00 45.31 348 ASN A C 1
ATOM 2634 O O . ASN A 1 348 ? -37.242 -26.051 23.569 1.00 45.31 348 ASN A O 1
ATOM 2638 N N . LYS A 1 349 ? -36.017 -24.522 24.675 1.00 52.31 349 LYS A N 1
ATOM 2639 C CA . LYS A 1 349 ? -35.063 -24.207 23.617 1.00 52.31 349 LYS A CA 1
ATOM 2640 C C . LYS A 1 349 ? -34.258 -25.477 23.342 1.00 52.31 349 LYS A C 1
ATOM 2642 O O . LYS A 1 349 ? -33.587 -25.959 24.249 1.00 52.31 349 LYS A O 1
ATOM 2647 N N . ASN A 1 350 ? -34.376 -26.009 22.123 1.00 48.78 350 ASN A N 1
ATOM 2648 C CA . ASN A 1 350 ? -33.625 -27.157 21.615 1.00 48.78 350 ASN A CA 1
ATOM 2649 C C . ASN A 1 350 ? -32.182 -27.115 22.135 1.00 48.78 350 ASN A C 1
ATOM 2651 O O . ASN A 1 350 ? -31.397 -26.257 21.725 1.00 48.78 350 ASN A O 1
ATOM 2655 N N . GLN A 1 351 ? -31.859 -28.013 23.070 1.00 52.66 351 GLN A N 1
ATOM 2656 C CA . GLN A 1 351 ? -30.481 -28.287 23.447 1.00 52.66 351 GLN A CA 1
ATOM 2657 C C . GLN A 1 351 ? -29.811 -28.869 22.207 1.00 52.66 351 GLN A C 1
ATOM 2659 O O . GLN A 1 351 ? -30.025 -30.024 21.855 1.00 52.66 351 GLN A O 1
ATOM 2664 N N . ILE A 1 352 ? -29.044 -28.030 21.518 1.00 60.97 352 ILE A N 1
ATOM 2665 C CA . ILE A 1 352 ? -28.066 -28.475 20.537 1.00 60.97 352 ILE A CA 1
ATOM 2666 C C . ILE A 1 352 ? -27.059 -29.295 21.342 1.00 60.97 352 ILE A C 1
ATOM 2668 O O . ILE A 1 352 ? -26.290 -28.738 22.128 1.00 60.97 352 ILE A O 1
ATOM 2672 N N . GLU A 1 353 ? -27.157 -30.619 21.231 1.00 71.69 353 GLU A N 1
ATOM 2673 C CA . GLU A 1 353 ? -26.226 -31.545 21.863 1.00 71.69 353 GLU A CA 1
ATOM 2674 C C . GLU A 1 353 ? -24.815 -31.164 21.377 1.00 71.69 353 GLU A C 1
ATOM 2676 O O . GLU A 1 353 ? -24.605 -31.028 20.166 1.00 71.69 353 GLU A O 1
ATOM 2681 N N . PRO A 1 354 ? -23.867 -30.878 22.287 1.00 73.94 354 PRO A N 1
ATOM 2682 C CA . PRO A 1 354 ? -22.546 -30.405 21.902 1.00 73.94 354 PRO A CA 1
ATOM 2683 C C . PRO A 1 354 ? -21.880 -31.425 20.966 1.00 73.94 354 PRO A C 1
ATOM 2685 O O . PRO A 1 354 ? -22.008 -32.633 21.191 1.00 73.94 354 PRO A O 1
ATOM 2688 N N . PRO A 1 355 ? -21.191 -30.964 19.905 1.00 81.06 355 PRO A N 1
ATOM 2689 C CA . PRO A 1 355 ? -20.642 -31.846 18.885 1.00 81.06 355 PRO A CA 1
ATOM 2690 C C . PRO A 1 355 ? -19.698 -32.865 19.527 1.00 81.06 355 PRO A C 1
ATOM 2692 O O . PRO A 1 355 ? -18.733 -32.503 20.203 1.00 81.06 355 PRO A O 1
ATOM 2695 N N . ARG A 1 356 ? -19.997 -34.153 19.331 1.00 89.19 356 ARG A N 1
ATOM 2696 C CA . ARG A 1 356 ? -19.175 -35.249 19.849 1.00 89.19 356 ARG A CA 1
ATOM 2697 C C . ARG A 1 356 ? -17.859 -35.272 19.080 1.00 89.19 356 ARG A C 1
ATOM 2699 O O . ARG A 1 356 ? -17.840 -35.500 17.874 1.00 89.19 356 ARG A O 1
ATOM 2706 N N . ILE A 1 357 ? -16.763 -35.018 19.786 1.00 91.75 357 ILE A N 1
ATOM 2707 C CA . ILE A 1 357 ? -15.409 -35.082 19.238 1.00 91.75 357 ILE A CA 1
ATOM 2708 C C . ILE A 1 357 ? -15.089 -36.560 18.992 1.00 91.75 357 ILE A C 1
ATOM 2710 O O . ILE A 1 357 ? -14.970 -37.326 19.943 1.00 91.75 357 ILE A O 1
ATOM 2714 N N . ALA A 1 358 ? -14.994 -36.972 17.727 1.00 96.88 358 ALA A N 1
ATOM 2715 C CA . ALA A 1 358 ? -14.728 -38.353 17.336 1.00 96.88 358 ALA A CA 1
ATOM 2716 C C . ALA A 1 358 ? -13.779 -38.423 16.136 1.00 96.88 358 ALA A C 1
ATOM 2718 O O . ALA A 1 358 ? -13.724 -37.510 15.311 1.00 96.88 358 ALA A O 1
ATOM 2719 N N . CYS A 1 359 ? -13.023 -39.516 16.030 1.00 96.88 359 CYS A N 1
ATOM 2720 C CA . CYS A 1 359 ? -12.133 -39.731 14.895 1.00 96.88 359 CYS A CA 1
ATOM 2721 C C . CYS A 1 359 ? -12.929 -39.809 13.585 1.00 96.88 359 CYS A C 1
ATOM 2723 O O . CYS A 1 359 ? -13.793 -40.668 13.442 1.00 96.88 359 CYS A O 1
ATOM 2725 N N . HIS A 1 360 ? -12.566 -38.998 12.590 1.00 96.06 360 HIS A N 1
ATOM 2726 C CA . HIS A 1 360 ? -13.210 -38.993 11.271 1.00 96.06 360 HIS A CA 1
ATOM 2727 C C . HIS A 1 360 ? -13.097 -40.324 10.504 1.00 96.06 360 HIS A C 1
ATOM 2729 O O . HIS A 1 360 ? -13.901 -40.576 9.617 1.00 96.06 360 HIS A O 1
ATOM 2735 N N . SER A 1 361 ? -12.107 -41.166 10.820 1.00 96.62 361 SER A N 1
ATOM 2736 C CA . SER A 1 361 ? -11.876 -42.435 10.115 1.00 96.62 361 SER A CA 1
ATOM 2737 C C . SER A 1 361 ? -12.597 -43.623 10.770 1.00 96.62 361 SER A C 1
ATOM 2739 O O . SER A 1 361 ? -13.193 -44.432 10.069 1.00 96.62 361 SER A O 1
ATOM 2741 N N . CYS A 1 362 ? -12.592 -43.725 12.107 1.00 96.25 362 CYS A N 1
ATOM 2742 C CA . CYS A 1 362 ? -13.188 -44.865 12.828 1.00 96.25 362 CYS A CA 1
ATOM 2743 C C . CYS A 1 362 ? -14.391 -44.527 13.725 1.00 96.25 362 CYS A C 1
ATOM 2745 O O . CYS A 1 362 ? -15.003 -45.436 14.276 1.00 96.25 362 CYS A O 1
ATOM 2747 N N . GLY A 1 363 ? -14.724 -43.248 13.918 1.00 96.19 363 GLY A N 1
ATOM 2748 C CA . GLY A 1 363 ? -15.878 -42.802 14.707 1.00 96.19 363 GLY A CA 1
ATOM 2749 C C . GLY A 1 363 ? -15.735 -42.891 16.232 1.00 96.19 363 GLY A C 1
ATOM 2750 O O . GLY A 1 363 ? -16.679 -42.557 16.942 1.00 96.19 363 GLY A O 1
ATOM 2751 N N . GLN A 1 364 ? -14.588 -43.311 16.772 1.00 96.25 364 GLN A N 1
ATOM 2752 C CA . GLN A 1 364 ? -14.414 -43.402 18.225 1.00 96.25 364 GLN A CA 1
ATOM 2753 C C . GLN A 1 364 ? -14.206 -42.028 18.880 1.00 96.25 364 GLN A C 1
ATOM 2755 O O . GLN A 1 364 ? -13.396 -41.229 18.404 1.00 96.25 364 GLN A O 1
ATOM 2760 N N . SER A 1 365 ? -14.921 -41.775 19.983 1.00 94.44 365 SER A N 1
ATOM 2761 C CA . SER A 1 365 ? -14.983 -40.480 20.684 1.00 94.44 365 SER A CA 1
ATOM 2762 C C . SER A 1 365 ? -14.121 -40.367 21.947 1.00 94.44 365 SER A C 1
ATOM 2764 O O . SER A 1 365 ? -14.048 -39.297 22.540 1.00 94.44 365 SER A O 1
ATOM 2766 N N . GLU A 1 366 ? -13.455 -41.446 22.367 1.00 93.12 366 GLU A N 1
ATOM 2767 C CA . GLU A 1 366 ? -12.628 -41.479 23.591 1.00 93.12 366 GLU A CA 1
ATOM 2768 C C . GLU A 1 366 ? -11.131 -41.679 23.308 1.00 93.12 366 GLU A C 1
ATOM 2770 O O . GLU A 1 366 ? -10.343 -41.978 24.202 1.00 93.12 366 GLU A O 1
ATOM 2775 N N . VAL A 1 367 ? -10.712 -41.506 22.052 1.00 94.19 367 VAL A N 1
ATOM 2776 C CA . VAL A 1 367 ? -9.311 -41.645 21.638 1.00 94.19 367 VAL A CA 1
ATOM 2777 C C . VAL A 1 367 ? -8.669 -40.276 21.414 1.00 94.19 367 VAL A C 1
ATOM 2779 O O . VAL A 1 367 ? -9.274 -39.431 20.753 1.00 94.19 367 VAL A O 1
ATOM 2782 N N . PRO A 1 368 ? -7.425 -40.055 21.883 1.00 93.56 368 PRO A N 1
ATOM 2783 C CA . PRO A 1 368 ? -6.684 -38.834 21.595 1.00 93.56 368 PRO A CA 1
ATOM 2784 C C . PRO A 1 368 ? -6.581 -38.594 20.084 1.00 93.56 368 PRO A C 1
ATOM 2786 O O . PRO A 1 368 ? -6.045 -39.428 19.343 1.00 93.56 368 PRO A O 1
ATOM 2789 N N . LEU A 1 369 ? -7.108 -37.455 19.633 1.00 96.44 369 LEU A N 1
ATOM 2790 C CA . LEU A 1 369 ? -7.076 -37.055 18.232 1.00 96.44 369 LEU A CA 1
ATOM 2791 C C . LEU A 1 369 ? -5.820 -36.224 17.947 1.00 96.44 369 LEU A C 1
ATOM 2793 O O . LEU A 1 369 ? -5.496 -35.282 18.666 1.00 96.44 369 LEU A O 1
ATOM 2797 N N . ILE A 1 370 ? -5.125 -36.575 16.871 1.00 93.38 370 ILE A N 1
ATOM 2798 C CA . ILE A 1 370 ? -3.939 -35.900 16.342 1.00 93.38 370 ILE A CA 1
ATOM 2799 C C . ILE A 1 370 ? -4.275 -35.235 14.995 1.00 93.38 370 ILE A C 1
ATOM 2801 O O . ILE A 1 370 ? -5.394 -35.366 14.495 1.00 93.38 370 ILE A O 1
ATOM 2805 N N . GLN A 1 371 ? -3.333 -34.465 14.434 1.00 88.38 371 GLN A N 1
ATOM 2806 C CA . GLN A 1 371 ? -3.525 -33.680 13.198 1.00 88.38 371 GLN A CA 1
ATOM 2807 C C . GLN A 1 371 ? -4.724 -32.713 13.276 1.00 88.38 371 GLN A C 1
ATOM 2809 O O . GLN A 1 371 ? -5.675 -32.789 12.500 1.00 88.38 371 GLN A O 1
ATOM 2814 N N . GLY A 1 372 ? -4.702 -31.811 14.263 1.00 92.56 372 GLY A N 1
ATOM 2815 C CA . GLY A 1 372 ? -5.759 -30.807 14.437 1.00 92.56 372 GLY A CA 1
ATOM 2816 C C . GLY A 1 372 ? -7.080 -31.375 14.965 1.00 92.56 372 GLY A C 1
ATOM 2817 O O . GLY A 1 372 ? -8.137 -30.822 14.680 1.00 92.56 372 GLY A O 1
ATOM 2818 N N . GLY A 1 373 ? -7.031 -32.487 15.706 1.00 94.38 373 GLY A N 1
ATOM 2819 C CA . GLY A 1 373 ? -8.204 -33.047 16.375 1.00 94.38 373 GLY A CA 1
ATOM 2820 C C . GLY A 1 373 ? -9.156 -33.813 15.454 1.00 94.38 373 GLY A C 1
ATOM 2821 O O . GLY A 1 373 ? -10.342 -33.886 15.754 1.00 94.38 373 GLY A O 1
ATOM 2822 N N . ARG A 1 374 ? -8.671 -34.366 14.332 1.00 95.94 374 ARG A N 1
ATOM 2823 C CA . ARG A 1 374 ? -9.522 -35.054 13.338 1.00 95.94 374 ARG A CA 1
ATOM 2824 C C . ARG A 1 374 ? -9.367 -36.572 13.328 1.00 95.94 374 ARG A C 1
ATOM 2826 O O . ARG A 1 374 ? -10.344 -37.280 13.091 1.00 95.94 374 ARG A O 1
ATOM 2833 N N . TYR A 1 375 ? -8.174 -37.098 13.602 1.00 96.69 375 TYR A N 1
ATOM 2834 C CA . TYR A 1 375 ? -7.885 -38.527 13.439 1.00 96.69 375 TYR A CA 1
ATOM 2835 C C . TYR A 1 375 ? -7.239 -39.119 14.687 1.00 96.69 375 TYR A C 1
ATOM 2837 O O . TYR A 1 375 ? -6.387 -38.485 15.298 1.00 96.69 375 TYR A O 1
ATOM 2845 N N . CYS A 1 376 ? -7.623 -40.334 15.082 1.00 97.75 376 CYS A N 1
ATOM 2846 C CA . CYS A 1 376 ? -6.954 -41.031 16.175 1.00 97.75 376 CYS A CA 1
ATOM 2847 C C . CYS A 1 376 ? -5.615 -41.609 15.695 1.00 97.75 376 CYS A C 1
ATOM 2849 O O . CYS A 1 376 ? -5.440 -41.934 14.517 1.00 97.75 376 CYS A O 1
ATOM 2851 N N . ARG A 1 377 ? -4.667 -41.761 16.624 1.00 96.88 377 ARG A N 1
ATOM 2852 C CA . ARG A 1 377 ? -3.323 -42.280 16.329 1.00 96.88 377 ARG A CA 1
ATOM 2853 C C . ARG A 1 377 ? -3.318 -43.651 15.624 1.00 96.88 377 ARG A C 1
ATOM 2855 O O . ARG A 1 377 ? -2.551 -43.782 14.676 1.00 96.88 377 ARG A O 1
ATOM 2862 N N . PRO A 1 378 ? -4.180 -44.627 15.986 1.00 97.44 378 PRO A N 1
ATOM 2863 C CA . PRO A 1 378 ? -4.287 -45.886 15.246 1.00 97.44 378 PRO A CA 1
ATOM 2864 C C . PRO A 1 378 ? -4.636 -45.692 13.764 1.00 97.44 378 PRO A C 1
ATOM 2866 O O . PRO A 1 378 ? -3.942 -46.215 12.908 1.00 97.44 378 PRO A O 1
ATOM 2869 N N . CYS A 1 379 ? -5.633 -44.860 13.435 1.00 97.19 379 CYS A N 1
ATOM 2870 C CA . CYS A 1 379 ? -6.030 -44.632 12.038 1.00 97.19 379 CYS A CA 1
ATOM 2871 C C . CYS A 1 379 ? -4.954 -43.923 11.206 1.00 97.19 379 CYS A C 1
ATOM 2873 O O . CYS A 1 379 ? -4.843 -44.182 10.010 1.00 97.19 379 CYS A O 1
ATOM 2875 N N . VAL A 1 380 ? -4.170 -43.034 11.824 1.00 95.75 380 VAL A N 1
ATOM 2876 C CA . VAL A 1 380 ? -3.019 -42.400 11.161 1.00 95.75 380 VAL A CA 1
ATOM 2877 C C . VAL A 1 380 ? -1.920 -43.430 10.893 1.00 95.75 380 VAL A C 1
ATOM 2879 O O . VAL A 1 380 ? -1.393 -43.472 9.787 1.00 95.75 380 VAL A O 1
ATOM 2882 N N . ASN A 1 381 ? -1.612 -44.286 11.871 1.00 95.31 381 ASN A N 1
ATOM 2883 C CA . ASN A 1 381 ? -0.594 -45.331 11.729 1.00 95.31 381 ASN A CA 1
ATOM 2884 C C . ASN A 1 381 ? -0.995 -46.413 10.714 1.00 95.31 381 ASN A C 1
ATOM 2886 O O . ASN A 1 381 ? -0.139 -46.912 9.993 1.00 95.31 381 ASN A O 1
ATOM 2890 N N . ASP A 1 382 ? -2.288 -46.731 10.624 1.00 96.19 382 ASP A N 1
ATOM 2891 C CA . ASP A 1 382 ? -2.838 -47.700 9.668 1.00 96.19 382 ASP A CA 1
ATOM 2892 C C . ASP A 1 382 ? -2.939 -47.139 8.235 1.00 96.19 382 ASP A C 1
ATOM 2894 O O . ASP A 1 382 ? -3.471 -47.807 7.348 1.00 96.19 382 ASP A O 1
ATOM 2898 N N . GLY A 1 383 ? -2.506 -45.894 7.993 1.00 94.38 383 GLY A N 1
ATOM 2899 C CA . GLY A 1 383 ? -2.580 -45.260 6.673 1.00 94.38 383 GLY A CA 1
ATOM 2900 C C . GLY A 1 383 ? -4.008 -44.965 6.200 1.00 94.38 383 GLY A C 1
ATOM 2901 O O . GLY A 1 383 ? -4.229 -44.715 5.019 1.00 94.38 383 GLY A O 1
ATOM 2902 N N . ARG A 1 384 ? -4.999 -44.965 7.103 1.00 93.56 384 ARG A N 1
ATOM 2903 C CA . ARG A 1 384 ? -6.409 -44.680 6.769 1.00 93.56 384 ARG A CA 1
ATOM 2904 C C . ARG A 1 384 ? -6.712 -43.187 6.622 1.00 93.56 384 ARG A C 1
ATOM 2906 O O . ARG A 1 384 ? -7.871 -42.814 6.438 1.00 93.56 384 ARG A O 1
ATOM 2913 N N . VAL A 1 385 ? -5.701 -42.331 6.756 1.00 91.50 385 VAL A N 1
ATOM 2914 C CA . VAL A 1 385 ? -5.838 -40.880 6.629 1.00 91.50 385 VAL A CA 1
ATOM 2915 C C . VAL A 1 385 ? -5.277 -40.449 5.276 1.00 91.50 385 VAL A C 1
ATOM 2917 O O . VAL A 1 385 ? -4.112 -40.737 5.005 1.00 91.50 385 VAL A O 1
ATOM 2920 N N . PRO A 1 386 ? -6.071 -39.765 4.428 1.00 83.56 386 PRO A N 1
ATOM 2921 C CA . PRO A 1 386 ? -5.582 -39.254 3.155 1.00 83.56 386 PRO A CA 1
ATOM 2922 C C . PRO A 1 386 ? -4.432 -38.284 3.422 1.00 83.56 386 PRO A C 1
ATOM 2924 O O . PRO A 1 386 ? -4.581 -37.315 4.169 1.00 83.56 386 PRO A O 1
ATOM 2927 N N . ASN A 1 387 ? -3.269 -38.596 2.857 1.00 77.94 387 ASN A N 1
ATOM 2928 C CA . ASN A 1 387 ? -2.054 -37.829 3.064 1.00 77.94 387 ASN A CA 1
ATOM 2929 C C . ASN A 1 387 ? -2.250 -36.439 2.428 1.00 77.94 387 ASN A C 1
ATOM 2931 O O . ASN A 1 387 ? -2.450 -36.363 1.216 1.00 77.94 387 ASN A O 1
ATOM 2935 N N . PRO A 1 388 ? -2.218 -35.331 3.190 1.00 64.94 388 PRO A N 1
ATOM 2936 C CA . PRO A 1 388 ? -2.518 -33.997 2.658 1.00 64.94 388 PRO A CA 1
ATOM 2937 C C . PRO A 1 388 ? -1.438 -33.448 1.704 1.00 64.94 388 PRO A C 1
ATOM 2939 O O . PRO A 1 388 ? -1.506 -32.285 1.318 1.00 64.94 388 PRO A O 1
ATOM 2942 N N . ALA A 1 389 ? -0.435 -34.254 1.346 1.00 52.88 389 ALA A N 1
ATOM 2943 C CA . ALA A 1 389 ? 0.727 -33.847 0.565 1.00 52.88 389 ALA A CA 1
ATOM 2944 C C . ALA A 1 389 ? 0.634 -34.147 -0.943 1.00 52.88 389 ALA A C 1
ATOM 2946 O O . ALA A 1 389 ? 1.540 -33.752 -1.671 1.00 52.88 389 ALA A O 1
ATOM 2947 N N . GLU A 1 390 ? -0.432 -34.785 -1.437 1.00 45.78 390 GLU A N 1
ATOM 2948 C CA . GLU A 1 390 ? -0.624 -34.949 -2.883 1.00 45.78 390 GLU A CA 1
ATOM 2949 C C . GLU A 1 390 ? -1.707 -33.994 -3.405 1.00 45.78 390 GLU A C 1
ATOM 2951 O O . GLU A 1 390 ? -2.897 -34.206 -3.150 1.00 45.78 390 GLU A O 1
ATOM 2956 N N . PRO A 1 391 ? -1.335 -32.919 -4.129 1.00 49.97 391 PRO A N 1
ATOM 2957 C CA . PRO A 1 391 ? -2.306 -32.150 -4.884 1.00 49.97 391 PRO A CA 1
ATOM 2958 C C . PRO A 1 391 ? -2.909 -33.061 -5.956 1.00 49.97 391 PRO A C 1
ATOM 2960 O O . PRO A 1 391 ? -2.215 -33.540 -6.851 1.00 49.97 391 PRO A O 1
ATOM 2963 N N . VAL A 1 392 ? -4.216 -33.303 -5.847 1.00 43.12 392 VAL A N 1
ATOM 2964 C CA . VAL A 1 392 ? -5.014 -34.012 -6.849 1.00 43.12 392 VAL A CA 1
ATOM 2965 C C . VAL A 1 392 ? 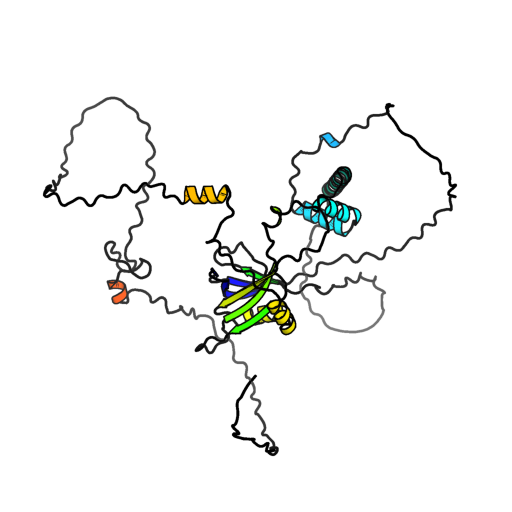-4.860 -33.281 -8.181 1.00 43.12 392 VAL A C 1
ATOM 2967 O O . VAL A 1 392 ? -5.421 -32.205 -8.386 1.00 43.12 392 VAL A O 1
ATOM 2970 N N . ALA A 1 393 ? -4.074 -33.863 -9.084 1.00 43.69 393 ALA A N 1
ATOM 2971 C CA . ALA A 1 393 ? -3.981 -33.431 -10.465 1.00 43.69 393 ALA A CA 1
ATOM 2972 C C . ALA A 1 393 ? -5.290 -33.797 -11.176 1.00 43.69 393 ALA A C 1
ATOM 2974 O O . ALA A 1 393 ? -5.449 -34.902 -11.691 1.00 43.69 393 ALA A O 1
ATOM 2975 N N . THR A 1 394 ? -6.245 -32.868 -11.208 1.00 40.81 394 THR A N 1
ATOM 2976 C CA . THR A 1 394 ? -7.356 -32.904 -12.166 1.00 40.81 394 THR A CA 1
ATOM 2977 C C . THR A 1 394 ? -6.784 -32.756 -13.573 1.00 40.81 394 THR A C 1
ATOM 2979 O O . THR A 1 394 ? -6.539 -31.645 -14.041 1.00 40.81 394 THR A O 1
ATOM 2982 N N . SER A 1 395 ? -6.528 -33.893 -14.215 1.00 46.25 395 SER A N 1
ATOM 2983 C CA . SER A 1 395 ? -6.177 -34.002 -15.628 1.00 46.25 395 SER A CA 1
ATOM 2984 C C . SER A 1 395 ? -7.414 -34.487 -16.366 1.00 46.25 395 SER A C 1
ATOM 2986 O O . SER A 1 395 ? -7.774 -35.644 -16.219 1.00 46.25 395 SER A O 1
ATOM 2988 N N . ASP A 1 396 ? -8.061 -33.600 -17.115 1.00 44.38 396 ASP A N 1
ATOM 2989 C CA . ASP A 1 396 ? -8.912 -33.959 -18.250 1.00 44.38 396 ASP A CA 1
ATOM 2990 C C . ASP A 1 396 ? -9.203 -32.688 -19.051 1.00 44.38 396 ASP A C 1
ATOM 2992 O O . ASP A 1 396 ? -10.030 -31.884 -18.642 1.00 44.38 396 ASP A O 1
ATOM 2996 N N . LEU A 1 397 ? -8.479 -32.485 -20.160 1.00 38.88 397 LEU A N 1
ATOM 2997 C CA . LEU A 1 397 ? -8.929 -31.803 -21.386 1.00 38.88 397 LEU A CA 1
ATOM 2998 C C . LEU A 1 397 ? -7.896 -32.051 -22.521 1.00 38.88 397 LEU A C 1
ATOM 3000 O O . LEU A 1 397 ? -6.712 -32.257 -22.244 1.00 38.88 397 LEU A O 1
ATOM 3004 N N . PRO A 1 398 ? -8.336 -32.093 -23.798 1.00 48.56 398 PRO A N 1
ATOM 3005 C CA . PRO A 1 398 ? -7.707 -32.886 -24.850 1.00 48.56 398 PRO A CA 1
ATOM 3006 C C . PRO A 1 398 ? -6.651 -32.146 -25.683 1.00 48.56 398 PRO A C 1
ATOM 3008 O O . PRO A 1 398 ? -6.596 -30.921 -25.765 1.00 48.56 398 PRO A O 1
ATOM 3011 N N . ALA A 1 399 ? -5.840 -32.970 -26.347 1.00 44.84 399 ALA A N 1
ATOM 3012 C CA . ALA A 1 399 ? -4.687 -32.654 -27.177 1.00 44.84 399 ALA A CA 1
ATOM 3013 C C . ALA A 1 399 ? -4.907 -31.534 -28.213 1.00 44.84 399 ALA A C 1
ATOM 3015 O O . ALA A 1 399 ? -5.685 -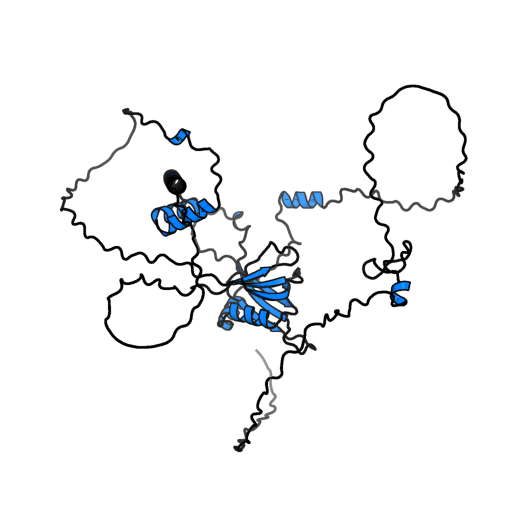31.671 -29.160 1.00 44.84 399 ALA A O 1
ATOM 3016 N N . ALA A 1 400 ? -4.110 -30.470 -28.087 1.00 37.91 400 ALA A N 1
ATOM 3017 C CA . ALA A 1 400 ? -3.880 -29.488 -29.136 1.00 37.91 400 ALA A CA 1
ATOM 3018 C C . ALA A 1 400 ? -2.657 -29.878 -29.984 1.00 37.91 400 ALA A C 1
ATOM 3020 O O . ALA A 1 400 ? -1.642 -30.375 -29.497 1.00 37.91 400 ALA A O 1
ATOM 3021 N N . ARG A 1 401 ? -2.826 -29.674 -31.289 1.00 37.44 401 ARG A N 1
ATOM 3022 C CA . ARG A 1 401 ? -1.983 -30.097 -32.408 1.00 37.44 401 ARG A CA 1
ATOM 3023 C C . ARG A 1 401 ? -0.536 -29.597 -32.319 1.00 37.44 401 ARG A C 1
ATOM 3025 O O . ARG A 1 401 ? -0.290 -28.429 -32.038 1.00 37.44 401 ARG A O 1
ATOM 3032 N N . LYS A 1 402 ? 0.395 -30.489 -32.678 1.00 36.75 402 LYS A N 1
ATOM 3033 C CA . LYS A 1 402 ? 1.786 -30.179 -33.036 1.00 36.75 402 LYS A CA 1
ATOM 3034 C C . LYS A 1 402 ? 1.815 -29.173 -34.191 1.00 36.75 402 LYS A C 1
ATOM 3036 O O . LYS A 1 402 ? 1.206 -29.421 -35.228 1.00 36.75 402 LYS A O 1
ATOM 3041 N N . VAL A 1 403 ? 2.550 -28.082 -34.005 1.00 41.62 403 VAL A N 1
ATOM 3042 C CA . VAL A 1 403 ? 3.047 -27.223 -35.083 1.00 41.62 403 VAL A CA 1
ATOM 3043 C C . VAL A 1 403 ? 4.558 -27.409 -35.117 1.00 41.62 403 VAL A C 1
ATOM 3045 O O . VAL A 1 403 ? 5.227 -27.236 -34.098 1.00 41.62 403 VAL A O 1
ATOM 3048 N N . ASP A 1 404 ? 5.056 -27.823 -36.279 1.00 36.78 404 ASP A N 1
ATOM 3049 C CA . ASP A 1 404 ? 6.468 -27.997 -36.596 1.00 36.78 404 ASP A CA 1
ATOM 3050 C C . ASP A 1 404 ? 7.260 -26.707 -36.344 1.00 36.78 404 ASP A C 1
ATOM 3052 O O . ASP A 1 404 ? 7.007 -25.671 -36.961 1.00 36.78 404 ASP A O 1
ATOM 3056 N N . GLN A 1 405 ? 8.251 -26.778 -35.451 1.00 36.72 405 GLN A N 1
ATOM 3057 C CA . GLN A 1 405 ? 9.331 -25.800 -35.385 1.00 36.72 405 GLN A CA 1
ATOM 3058 C C . GLN A 1 405 ? 10.516 -26.321 -36.191 1.00 36.72 405 GLN A C 1
ATOM 3060 O O . GLN A 1 405 ? 11.156 -27.315 -35.851 1.00 36.72 405 GLN A O 1
ATOM 3065 N N . HIS A 1 406 ? 10.780 -25.608 -37.278 1.00 35.66 406 HIS A N 1
ATOM 3066 C CA . HIS A 1 406 ? 11.930 -25.771 -38.143 1.00 35.66 406 HIS A CA 1
ATOM 3067 C C . HIS A 1 406 ? 13.207 -25.397 -37.372 1.00 35.66 406 HIS A C 1
ATOM 3069 O O . HIS A 1 406 ? 13.337 -24.276 -36.878 1.00 35.66 406 HIS A O 1
ATOM 3075 N N . LEU A 1 407 ? 14.142 -26.347 -37.271 1.00 34.19 407 LEU A N 1
ATOM 3076 C CA . LEU A 1 407 ? 15.494 -26.132 -36.760 1.00 34.19 407 LEU A CA 1
ATOM 3077 C C . LEU A 1 407 ? 16.210 -25.044 -37.576 1.00 34.19 407 LEU A C 1
ATOM 3079 O O . LEU A 1 407 ? 16.250 -25.114 -38.806 1.00 34.19 407 LEU A O 1
ATOM 3083 N N . LEU A 1 408 ? 16.863 -24.114 -36.877 1.00 38.75 408 LEU A N 1
ATOM 3084 C CA . LEU A 1 408 ? 18.005 -23.366 -37.394 1.00 38.75 408 LEU A CA 1
ATOM 3085 C C . LEU A 1 408 ? 19.260 -23.817 -36.638 1.00 38.75 408 LEU A C 1
ATOM 3087 O O . LEU A 1 408 ? 19.352 -23.723 -35.416 1.00 38.75 408 LEU A O 1
ATOM 3091 N N . GLN A 1 409 ? 20.190 -24.366 -37.413 1.00 44.91 409 GLN A N 1
ATOM 3092 C CA . GLN A 1 409 ? 21.540 -24.778 -37.041 1.00 44.91 409 GLN A CA 1
ATOM 3093 C C . GLN A 1 409 ? 22.414 -23.556 -36.694 1.00 44.91 409 GLN A C 1
ATOM 3095 O O . GLN A 1 409 ? 22.320 -22.545 -37.392 1.00 44.91 409 GLN A O 1
ATOM 3100 N N . PRO A 1 410 ? 23.317 -23.644 -35.701 1.00 45.19 410 PRO A N 1
ATOM 3101 C CA . PRO A 1 410 ? 24.359 -22.646 -35.497 1.00 45.19 410 PRO A CA 1
ATOM 3102 C C . PRO A 1 410 ? 25.605 -22.960 -36.345 1.00 45.19 410 PRO A C 1
ATOM 3104 O O . PRO A 1 410 ? 26.164 -24.056 -36.285 1.00 45.19 410 PRO A O 1
ATOM 3107 N N . THR A 1 411 ? 26.039 -21.978 -37.134 1.00 44.31 411 THR A N 1
ATOM 3108 C CA . THR A 1 411 ? 27.285 -21.975 -37.920 1.00 44.31 411 THR A CA 1
ATOM 3109 C C . THR A 1 411 ? 28.504 -21.641 -37.032 1.00 44.31 411 THR A C 1
ATOM 3111 O O . THR A 1 411 ? 28.342 -20.956 -36.019 1.00 44.31 411 THR A O 1
ATOM 3114 N N . PRO A 1 412 ? 29.728 -22.099 -37.376 1.00 45.53 412 PRO A N 1
ATOM 3115 C CA . PRO A 1 412 ? 30.899 -22.046 -36.501 1.00 45.53 412 PRO A CA 1
ATOM 3116 C C . PRO A 1 412 ? 31.635 -20.695 -36.500 1.00 45.53 412 PRO A C 1
ATOM 3118 O O . PRO A 1 412 ? 31.587 -19.927 -37.458 1.00 45.53 412 PRO A O 1
ATOM 3121 N N . GLN A 1 413 ? 32.366 -20.481 -35.402 1.00 44.44 413 GLN A N 1
ATOM 3122 C CA . GLN A 1 413 ? 33.309 -19.395 -35.114 1.00 44.44 413 GLN A CA 1
ATOM 3123 C C . GLN A 1 413 ? 34.350 -19.134 -36.219 1.00 44.44 413 GLN A C 1
ATOM 3125 O O . GLN A 1 413 ? 34.755 -20.059 -36.925 1.00 44.44 413 GLN A O 1
ATOM 3130 N N . PRO A 1 414 ? 34.965 -17.940 -36.188 1.00 49.94 414 PRO A N 1
ATOM 3131 C CA . PRO A 1 414 ? 36.405 -17.832 -36.362 1.00 49.94 414 PRO A CA 1
ATOM 3132 C C . PRO A 1 414 ? 37.100 -17.273 -35.112 1.00 49.94 414 PRO A C 1
ATOM 3134 O O . PRO A 1 414 ? 36.583 -16.423 -34.389 1.00 49.94 414 PRO A O 1
ATOM 3137 N N . ALA A 1 415 ? 38.293 -17.814 -34.882 1.00 43.47 415 ALA A N 1
ATOM 3138 C CA . ALA A 1 415 ? 39.198 -17.535 -33.783 1.00 43.47 415 ALA A CA 1
ATOM 3139 C C . ALA A 1 415 ? 39.802 -16.123 -33.839 1.00 43.47 415 ALA A C 1
ATOM 3141 O O . ALA A 1 415 ? 40.228 -15.667 -34.900 1.00 43.47 415 ALA A O 1
ATOM 3142 N N . THR A 1 416 ? 39.963 -15.502 -32.669 1.00 42.19 416 THR A N 1
ATOM 3143 C CA . THR A 1 416 ? 40.866 -14.361 -32.472 1.00 42.19 416 THR A CA 1
ATOM 3144 C C . THR A 1 416 ? 41.581 -14.472 -31.127 1.00 42.19 416 THR A C 1
ATOM 3146 O O . THR A 1 416 ? 41.014 -14.272 -30.060 1.00 42.19 416 THR A O 1
ATOM 3149 N N . THR A 1 417 ? 42.836 -14.895 -31.248 1.00 43.06 417 THR A N 1
ATOM 3150 C CA . THR A 1 417 ? 44.064 -14.403 -30.609 1.00 43.06 417 THR A CA 1
ATOM 3151 C C . THR A 1 417 ? 43.999 -13.852 -29.180 1.00 43.06 417 THR A C 1
ATOM 3153 O O . THR A 1 417 ? 43.427 -12.804 -28.897 1.00 43.06 417 THR A O 1
ATOM 3156 N N . ALA A 1 418 ? 44.725 -14.556 -28.313 1.00 43.22 418 ALA A N 1
ATOM 3157 C CA . ALA A 1 418 ? 45.050 -14.218 -26.939 1.00 43.22 418 ALA A CA 1
ATOM 3158 C C . ALA A 1 418 ? 45.908 -12.947 -26.814 1.00 43.22 418 ALA A C 1
ATOM 3160 O O . ALA A 1 418 ? 46.917 -12.805 -27.504 1.00 43.22 418 ALA A O 1
ATOM 3161 N N . THR A 1 419 ? 45.569 -12.106 -25.835 1.00 44.59 419 THR A N 1
ATOM 3162 C CA . THR A 1 419 ? 46.475 -11.107 -25.258 1.00 44.59 419 THR A CA 1
ATOM 3163 C C . THR A 1 419 ? 46.584 -11.378 -23.764 1.00 44.59 419 THR A C 1
ATOM 3165 O O . THR A 1 419 ? 45.605 -11.287 -23.024 1.00 44.59 419 THR A O 1
ATOM 3168 N N . MET A 1 420 ? 47.792 -11.761 -23.353 1.00 42.09 420 MET A N 1
ATOM 3169 C CA . MET A 1 420 ? 48.222 -11.918 -21.968 1.00 42.09 420 MET A CA 1
ATOM 3170 C C . MET A 1 420 ? 48.179 -10.570 -21.242 1.00 42.09 420 MET A C 1
ATOM 3172 O O . MET A 1 420 ? 48.686 -9.578 -21.763 1.00 42.09 420 MET A O 1
ATOM 3176 N N . VAL A 1 421 ? 47.661 -10.551 -20.014 1.00 42.97 421 VAL A N 1
ATOM 3177 C CA . VAL A 1 421 ? 47.931 -9.486 -19.037 1.00 42.97 421 VAL A CA 1
ATOM 3178 C C . VAL A 1 421 ? 48.438 -10.156 -17.756 1.00 42.97 421 VAL A C 1
ATOM 3180 O O . VAL A 1 421 ? 47.861 -11.172 -17.360 1.00 42.97 421 VAL A O 1
ATOM 3183 N N . PRO A 1 422 ? 49.534 -9.670 -17.144 1.00 52.16 422 PRO A N 1
ATOM 3184 C CA . PRO A 1 422 ? 50.243 -10.398 -16.106 1.00 52.16 422 PRO A CA 1
ATOM 3185 C C . PRO A 1 422 ? 49.686 -10.115 -14.712 1.00 52.16 422 PRO A C 1
ATOM 3187 O O . PRO A 1 422 ? 49.361 -8.981 -14.362 1.00 52.16 422 PRO A O 1
ATOM 3190 N N . SER A 1 423 ? 49.671 -11.172 -13.906 1.00 40.88 423 SER A N 1
ATOM 3191 C CA . SER A 1 423 ? 49.578 -11.134 -12.454 1.00 40.88 423 SER A CA 1
ATOM 3192 C C . SER A 1 423 ? 50.816 -10.458 -11.863 1.00 40.88 423 SER A C 1
ATOM 3194 O O . SER A 1 423 ? 51.941 -10.873 -12.138 1.00 40.88 423 SER A O 1
ATOM 3196 N N . THR A 1 424 ? 50.614 -9.450 -11.021 1.00 44.31 424 THR A N 1
ATOM 3197 C CA . THR A 1 424 ? 51.645 -8.940 -10.111 1.00 44.31 424 THR A CA 1
ATOM 3198 C C . THR A 1 424 ? 51.324 -9.389 -8.695 1.00 44.31 424 THR A C 1
ATOM 3200 O O . THR A 1 424 ? 50.501 -8.780 -8.014 1.00 44.31 424 THR A O 1
ATOM 3203 N N . ASP A 1 425 ? 52.006 -10.455 -8.284 1.00 45.91 425 ASP A N 1
ATOM 3204 C CA . ASP A 1 425 ? 52.355 -10.735 -6.896 1.00 45.91 425 ASP A CA 1
ATOM 3205 C C . ASP A 1 425 ? 53.539 -9.839 -6.491 1.00 45.91 425 ASP A C 1
ATOM 3207 O O . ASP A 1 425 ? 54.545 -9.798 -7.195 1.00 45.91 425 ASP A O 1
ATOM 3211 N N . SER A 1 426 ? 53.420 -9.150 -5.354 1.00 51.34 426 SER A N 1
ATOM 3212 C CA . SER A 1 426 ? 54.504 -8.550 -4.548 1.00 51.34 426 SER A CA 1
ATOM 3213 C C . SER A 1 426 ? 53.893 -8.294 -3.167 1.00 51.34 426 SER A C 1
ATOM 3215 O O . SER A 1 426 ? 53.096 -7.378 -3.005 1.00 51.34 426 SER A O 1
ATOM 3217 N N . ASN A 1 427 ? 53.931 -9.232 -2.225 1.00 44.78 427 ASN A N 1
ATOM 3218 C CA . ASN A 1 427 ? 55.042 -9.618 -1.353 1.00 44.78 427 ASN A CA 1
ATOM 3219 C C . ASN A 1 427 ? 55.708 -8.455 -0.586 1.00 44.78 427 ASN A C 1
ATOM 3221 O O . ASN A 1 427 ? 56.319 -7.573 -1.176 1.00 44.78 427 ASN A O 1
ATOM 3225 N N . ALA A 1 428 ? 55.559 -8.547 0.740 1.00 45.03 428 ALA A N 1
ATOM 3226 C CA . ALA A 1 428 ? 56.416 -8.103 1.838 1.00 45.03 428 ALA A CA 1
ATOM 3227 C C . ALA A 1 428 ? 57.272 -6.831 1.685 1.00 45.03 428 ALA A C 1
ATOM 3229 O O . ALA A 1 428 ? 58.271 -6.812 0.975 1.00 45.03 428 ALA A O 1
ATOM 3230 N N . ASN A 1 429 ? 57.022 -5.862 2.571 1.00 47.81 429 ASN A N 1
ATOM 3231 C CA . ASN A 1 429 ? 58.080 -5.426 3.478 1.00 47.81 429 ASN A CA 1
ATOM 3232 C C . ASN A 1 429 ? 57.513 -4.946 4.814 1.00 47.81 429 ASN A C 1
ATOM 3234 O O . ASN A 1 429 ? 56.516 -4.232 4.888 1.00 47.81 429 ASN A O 1
ATOM 3238 N N . ALA A 1 430 ? 58.172 -5.434 5.855 1.00 46.66 430 ALA A N 1
ATOM 3239 C CA . ALA A 1 430 ? 58.006 -5.089 7.247 1.00 46.66 430 ALA A CA 1
ATOM 3240 C C . ALA A 1 430 ? 58.669 -3.737 7.575 1.00 46.66 430 ALA A C 1
ATOM 3242 O O . ALA A 1 430 ? 59.424 -3.210 6.758 1.00 46.66 430 ALA A O 1
ATOM 3243 N N . ILE A 1 431 ? 58.473 -3.326 8.835 1.00 46.16 431 ILE A N 1
ATOM 3244 C CA . ILE A 1 431 ? 59.381 -2.564 9.717 1.00 46.16 431 ILE A CA 1
ATOM 3245 C C . ILE A 1 431 ? 58.830 -1.200 10.205 1.00 46.16 431 ILE A C 1
ATOM 3247 O O . ILE A 1 431 ? 58.575 -0.290 9.424 1.00 46.16 431 ILE A O 1
ATOM 3251 N N . ASP A 1 432 ? 58.734 -1.148 11.543 1.00 49.50 432 ASP A N 1
ATOM 3252 C CA . ASP A 1 432 ? 58.853 -0.034 12.501 1.00 49.50 432 ASP A CA 1
ATOM 3253 C C . ASP A 1 432 ? 57.674 0.915 12.840 1.00 49.50 432 ASP A C 1
ATOM 3255 O O . ASP A 1 432 ? 57.387 1.905 12.174 1.00 49.50 432 ASP A O 1
ATOM 3259 N N . ASP A 1 433 ? 57.072 0.621 14.008 1.00 57.59 433 ASP A N 1
ATOM 3260 C CA . ASP A 1 433 ? 56.877 1.533 15.168 1.00 57.59 433 ASP A CA 1
ATOM 3261 C C . ASP A 1 433 ? 58.098 2.481 15.377 1.00 57.59 433 ASP A C 1
ATOM 3263 O O . ASP A 1 433 ? 59.190 2.054 15.007 1.00 57.59 433 ASP A O 1
ATOM 3267 N N . PRO A 1 434 ? 58.058 3.660 16.061 1.00 67.69 434 PRO A N 1
ATOM 3268 C CA . PRO A 1 434 ? 57.114 4.041 17.124 1.00 67.69 434 PRO A CA 1
ATOM 3269 C C . PRO A 1 434 ? 56.720 5.546 17.225 1.00 67.69 434 PRO A C 1
ATOM 3271 O O . PRO A 1 434 ? 57.277 6.419 16.566 1.00 67.69 434 PRO A O 1
ATOM 3274 N N . ASN A 1 435 ? 55.836 5.834 18.194 1.00 58.66 435 ASN A N 1
ATOM 3275 C CA . ASN A 1 435 ? 55.610 7.116 18.898 1.00 58.66 435 ASN A CA 1
ATOM 3276 C C . ASN A 1 435 ? 55.113 8.337 18.095 1.00 58.66 435 ASN A C 1
ATOM 3278 O O . ASN A 1 435 ? 55.898 9.015 17.441 1.00 58.66 435 ASN A O 1
ATOM 3282 N N . THR A 1 436 ? 53.870 8.777 18.340 1.00 50.06 436 THR A N 1
ATOM 3283 C CA . THR A 1 436 ? 53.547 9.966 19.173 1.00 50.06 436 THR A CA 1
ATOM 3284 C C . THR A 1 436 ? 52.075 9.949 19.578 1.00 50.06 436 THR A C 1
ATOM 3286 O O . THR A 1 436 ? 51.252 9.512 18.743 1.00 50.06 436 THR A O 1
#

Secondary structure (DSSP, 8-state):
-EEEEEEEEEETTEEEEEEEEEEEPPPPP------------------PPPP-----------------PPPGGGG--S-----HHHHHHHHHHHHH-HHHHHHHHHHHTT---HHHHHHHHHHHHHHHHS--------PPP-------------------------PPP-SPPEEEEEETTEEEEEEEPPPSSEEEEEEPPTT--SSEEEEEEEEEEE---TTGGGS-----------PPEEEEEEEEEEEEHHHHHHHHHHH-S-HHHHHHHHHHSPPP----TTS---SSHHHHHHHHHHS-S-----------------------------------------------PPP----TTT--SSSPEETTTTEEHHHHHTT-S--TT--------PPPPP------PPPPP-----------------------